Protein AF-0000000078800875 (afdb_homodimer)

Solvent-accessible surface area (backbone atoms only — not comparable to full-atom values): 27204 Å² total; per-residue (Å²): 114,68,66,59,50,56,53,57,66,50,59,67,47,74,84,78,65,75,75,64,74,77,61,56,65,55,48,58,54,49,45,42,47,52,51,37,50,37,76,70,43,41,39,18,36,35,29,40,27,58,73,79,69,37,38,76,36,48,39,78,39,56,75,78,39,46,86,51,51,37,67,57,45,30,71,47,28,73,59,42,51,70,72,27,30,53,72,83,52,47,59,53,50,48,48,50,50,42,54,49,41,52,55,49,69,71,44,60,65,92,50,46,61,42,32,33,42,35,37,41,51,52,39,41,32,94,90,49,75,69,40,55,26,31,39,32,40,26,34,55,42,61,40,99,86,54,44,66,33,30,31,44,34,42,35,38,78,27,28,54,88,58,54,78,66,39,37,39,38,38,69,88,56,79,52,34,30,36,55,36,80,88,77,66,42,76,38,82,45,80,69,86,78,72,53,71,67,48,36,51,51,46,57,51,39,42,33,47,50,49,49,58,56,47,11,64,73,70,72,48,54,38,65,56,42,51,50,46,50,52,51,48,25,62,76,67,72,28,92,45,66,44,13,35,47,39,48,34,34,75,68,49,64,80,112,68,67,58,50,56,53,57,65,50,58,68,49,74,84,77,65,74,76,62,75,77,61,55,65,56,49,57,54,48,47,41,49,51,51,37,50,38,75,70,43,42,38,19,38,34,30,39,27,58,72,80,68,36,35,76,39,49,38,80,39,56,75,78,39,48,87,50,49,36,66,55,47,30,71,47,25,74,59,43,49,71,72,26,31,52,73,82,52,47,59,54,50,49,49,50,49,43,54,48,42,53,54,48,68,72,45,60,64,91,52,46,62,43,32,34,42,36,37,40,50,53,39,41,32,97,90,48,75,67,40,54,27,31,39,34,40,27,36,54,42,60,37,97,86,54,44,66,32,29,31,43,32,42,37,40,77,25,27,55,89,58,53,79,66,38,37,38,37,37,69,88,55,79,52,35,29,37,55,35,80,88,77,67,44,74,38,82,46,80,72,86,78,72,52,72,66,49,37,51,51,46,57,51,39,43,34,46,52,48,49,58,55,48,10,64,73,69,71,48,54,36,66,55,42,50,51,44,50,52,52,48,25,62,76,66,72,29,91,45,68,45,14,35,46,38,47,34,34,75,69,49,64,79

Foldseek 3Di:
DLVVLLVLLLVLFDLPFDDPPVVCVCVVVVQVVQQVVVVVDLWWKWKAFSNVQFISFTYQNCPLCLPHGRVVCRVCGPVVCVVWFDPVCSVVVSLCSNLVSVVLVPDDLVQNQQKKKKWWGWTHRPPDDIFIKIKMKGADDAGPVSGRRMIMMIIGGALDPDRDWMKMAGRVDQWIWTADPVVRDIDIDDGLDDDPVLLLLLVVCVVVDQLCRSCVVVVHDSVVSVVSVVVLCVSQVHDDSSSSSRSCVVSVVD/DLVVLLVLLLVLFDLPFDDDPVVCVCVVVVQVVQQVVVVVDLWWKWKAFSNVQFISFTYQNCPLCLPHGRVVCRVCGPVVCVVWFDPVCSVVVSLCSNLVSVVLVVDDLVQNQQKKKKWWGWTHRPVDDIFIKIKMKGADDAGPVSGRRMIMMIIGGALDPDRDWMKMAGRVDQWIWTADPVVRDIDIDDGLDDDPVLLLLLVVCVVVDQLCRSCVVVVHDSVVSVVSVVVLCVSQVHDDSSSSSRSCVVSVVD

Organism: NCBI:txid997891

Sequence (508 aa):
MQQNIISNFFRPINTDIQIPDSEYAKTDVCIVMADALARNTNHSLYIIDYHRKNFLYVSSNPLFLCGHSPEEVQQKGYAFYFEVVPSDEINRLMEINEAGFRFYYDQPIEKRLDLSIEYNFHIHTSEKHPHLIHHKLTPVLLSGKGDIWLALCTVSLSPEKNIGDVVISDHTCTDHYIYSFEGRRWRKQPELILSDREKEILQLSVKGLSNTEIGETLFIDANTVKFHKKKIFEKLHAENITEAVGIAANLRLIMQQNIISNFFRPINTDIQIPDSEYAKTDVCIVMADALARNTNHSLYIIDYHRKNFLYVSSNPLFLCGHSPEEVQQKGYAFYFEVVPSDEINRLMEINEAGFRFYYDQPIEKRLDLSIEYNFHIHTSEKHPHLIHHKLTPVLLSGKGDIWLALCTVSLSPEKNIGDVVISDHTCTDHYIYSFEGRRWRKQPELILSDREKEILQLSVKGLSNTEIGETLFIDANTVKFHKKKIFEKLHAENITEAVGIAANLRLI

pLDDT: mean 92.9, std 6.64, range [56.78, 98.5]

Structure (mmCIF, N/CA/C/O backbone):
data_AF-0000000078800875-model_v1
#
loop_
_entity.id
_entity.type
_entity.pdbx_description
1 polymer 'HTH luxR-type domain-containing protein'
#
loop_
_atom_site.group_PDB
_atom_site.id
_atom_site.type_symbol
_atom_site.label_atom_id
_atom_site.label_alt_id
_atom_site.label_comp_id
_atom_site.label_asym_id
_atom_site.label_entity_id
_atom_site.label_seq_id
_atom_site.pdbx_PDB_ins_code
_atom_site.Cartn_x
_atom_site.Cartn_y
_atom_site.Cartn_z
_atom_site.occupancy
_atom_site.B_iso_or_equiv
_atom_site.auth_seq_id
_atom_site.auth_comp_id
_atom_site.auth_asym_id
_atom_site.auth_atom_id
_atom_site.pdbx_PDB_model_num
ATOM 1 N N . MET A 1 1 ? 10.102 -35.312 0.949 1 56.78 1 MET A N 1
ATOM 2 C CA . MET A 1 1 ? 8.891 -34.906 0.236 1 56.78 1 MET A CA 1
ATOM 3 C C . MET A 1 1 ? 8.867 -33.406 0.024 1 56.78 1 MET A C 1
ATOM 5 O O . MET A 1 1 ? 8.672 -32.938 -1.099 1 56.78 1 MET A O 1
ATOM 9 N N . GLN A 1 2 ? 9.172 -32.594 1.088 1 62.81 2 GLN A N 1
ATOM 10 C CA . GLN A 1 2 ? 9.156 -31.141 1.012 1 62.81 2 GLN A CA 1
ATOM 11 C C . GLN A 1 2 ? 10.273 -30.625 0.117 1 62.81 2 GLN A C 1
ATOM 13 O O . GLN A 1 2 ? 10.07 -29.719 -0.681 1 62.81 2 GLN A O 1
ATOM 18 N N . GLN A 1 3 ? 11.406 -31.266 0.193 1 65.94 3 GLN A N 1
ATOM 19 C CA . GLN A 1 3 ? 12.562 -30.844 -0.599 1 65.94 3 GLN A CA 1
ATOM 20 C C . GLN A 1 3 ? 12.289 -31 -2.092 1 65.94 3 GLN A C 1
ATOM 22 O O . GLN A 1 3 ? 12.68 -30.156 -2.896 1 65.94 3 GLN A O 1
ATOM 27 N N . ASN A 1 4 ? 11.617 -32 -2.377 1 71.12 4 ASN A N 1
ATOM 28 C CA . ASN A 1 4 ? 11.297 -32.25 -3.779 1 71.12 4 ASN A CA 1
ATOM 29 C C . ASN A 1 4 ? 10.328 -31.203 -4.324 1 71.12 4 ASN A C 1
ATOM 31 O O . ASN A 1 4 ? 10.477 -30.75 -5.461 1 71.12 4 ASN A O 1
ATOM 35 N N . ILE A 1 5 ? 9.492 -30.781 -3.475 1 74.19 5 ILE A N 1
ATOM 36 C CA . ILE A 1 5 ? 8.484 -29.828 -3.9 1 74.19 5 ILE A CA 1
ATOM 37 C C . ILE A 1 5 ? 9.125 -28.453 -4.094 1 74.19 5 ILE A C 1
ATOM 39 O O . ILE A 1 5 ? 8.828 -27.75 -5.059 1 74.19 5 ILE A O 1
ATOM 43 N N . ILE A 1 6 ? 10.031 -28.109 -3.227 1 76.5 6 ILE A N 1
ATOM 44 C CA . ILE A 1 6 ? 10.727 -26.828 -3.344 1 76.5 6 ILE A CA 1
ATOM 45 C C . ILE A 1 6 ? 11.57 -26.812 -4.613 1 76.5 6 ILE A C 1
ATOM 47 O O . ILE A 1 6 ? 11.633 -25.797 -5.316 1 76.5 6 ILE A O 1
ATOM 51 N N . SER A 1 7 ? 12.164 -27.953 -4.859 1 79.06 7 SER A N 1
ATOM 52 C CA . SER A 1 7 ? 12.93 -28.062 -6.098 1 79.06 7 SER A CA 1
ATOM 53 C C . SER A 1 7 ? 12.047 -27.844 -7.32 1 79.06 7 SER A C 1
ATOM 55 O O . SER A 1 7 ? 12.453 -27.203 -8.289 1 79.06 7 SER A O 1
ATOM 57 N N . ASN A 1 8 ? 10.867 -28.328 -7.195 1 81.44 8 ASN A N 1
ATOM 58 C CA . ASN A 1 8 ? 9.922 -28.188 -8.297 1 81.44 8 ASN A CA 1
ATOM 59 C C . ASN A 1 8 ? 9.477 -26.734 -8.461 1 81.44 8 ASN A C 1
ATOM 61 O O . ASN A 1 8 ? 9.172 -26.312 -9.578 1 81.44 8 ASN A O 1
ATOM 65 N N . PHE A 1 9 ? 9.5 -26.047 -7.391 1 81.38 9 PHE A N 1
ATOM 66 C CA . PHE A 1 9 ? 9.102 -24.641 -7.422 1 81.38 9 PHE A CA 1
ATOM 67 C C . PHE A 1 9 ? 10.078 -23.828 -8.258 1 81.38 9 PHE A C 1
ATOM 69 O O . PHE A 1 9 ? 9.672 -22.891 -8.945 1 81.38 9 PHE A O 1
ATOM 76 N N . PHE A 1 10 ? 11.305 -24.219 -8.273 1 84.81 10 PHE A N 1
ATOM 77 C CA . PHE A 1 10 ? 12.32 -23.422 -8.953 1 84.81 10 PHE A CA 1
ATOM 78 C C . PHE A 1 10 ? 12.625 -24 -10.328 1 84.81 10 PHE A C 1
ATOM 80 O O . PHE A 1 10 ? 13.492 -23.484 -11.039 1 84.81 10 PHE A O 1
ATOM 87 N N . ARG A 1 11 ? 11.953 -25 -10.695 1 83.12 11 ARG A N 1
ATOM 88 C CA . ARG A 1 11 ? 12.164 -25.672 -11.969 1 83.12 11 ARG A CA 1
ATOM 89 C C . ARG A 1 11 ? 12.031 -24.703 -13.141 1 83.12 11 ARG A C 1
ATOM 91 O O . ARG A 1 11 ? 12.828 -24.734 -14.07 1 83.12 11 ARG A O 1
ATOM 98 N N . PRO A 1 12 ? 11.094 -23.812 -13.109 1 84.38 12 PRO A N 1
ATOM 99 C CA . PRO A 1 12 ? 10.891 -22.938 -14.281 1 84.38 12 PRO A CA 1
ATOM 100 C C . PRO A 1 12 ? 11.953 -21.859 -14.398 1 84.38 12 PRO A C 1
ATOM 102 O O . PRO A 1 12 ? 12.031 -21.172 -15.422 1 84.38 12 PRO A O 1
ATOM 105 N N . ILE A 1 13 ? 12.719 -21.703 -13.367 1 84.31 13 ILE A N 1
ATOM 106 C CA . ILE A 1 13 ? 13.703 -20.625 -13.352 1 84.31 13 ILE A CA 1
ATOM 107 C C . ILE A 1 13 ? 14.992 -21.094 -14.016 1 84.31 13 ILE A C 1
ATOM 109 O O . ILE A 1 13 ? 15.352 -22.266 -13.93 1 84.31 13 ILE A O 1
ATOM 113 N N . ASN A 1 14 ? 15.586 -20.219 -14.711 1 81.44 14 ASN A N 1
ATOM 114 C CA . ASN A 1 14 ? 16.906 -20.531 -15.258 1 81.44 14 ASN A CA 1
ATOM 115 C C . ASN A 1 14 ? 17.906 -20.844 -14.156 1 81.44 14 ASN A C 1
ATOM 117 O O . ASN A 1 14 ? 18.25 -19.969 -13.359 1 81.44 14 ASN A O 1
ATOM 121 N N . THR A 1 15 ? 18.297 -22.031 -14.039 1 77.31 15 THR A N 1
ATOM 122 C CA . THR A 1 15 ? 19.172 -22.5 -12.969 1 77.31 15 THR A CA 1
ATOM 123 C C . THR A 1 15 ? 20.578 -21.953 -13.141 1 77.31 15 THR A C 1
ATOM 125 O O . THR A 1 15 ? 21.406 -22.016 -12.219 1 77.31 15 THR A O 1
ATOM 128 N N . ASP A 1 16 ? 20.859 -21.328 -14.211 1 83 16 ASP A N 1
ATOM 129 C CA . ASP A 1 16 ? 22.219 -20.859 -14.484 1 83 16 ASP A CA 1
ATOM 130 C C . ASP A 1 16 ? 22.359 -19.375 -14.164 1 83 16 ASP A C 1
ATOM 132 O O . ASP A 1 16 ? 23.219 -18.688 -14.727 1 83 16 ASP A O 1
ATOM 136 N N . ILE A 1 17 ? 21.5 -18.938 -13.367 1 86.94 17 ILE A N 1
ATOM 137 C CA . ILE A 1 17 ? 21.625 -17.531 -12.969 1 86.94 17 ILE A CA 1
ATOM 138 C C . ILE A 1 17 ? 22.938 -17.328 -12.219 1 86.94 17 ILE A C 1
ATOM 140 O O . ILE A 1 17 ? 23.281 -18.094 -11.32 1 86.94 17 ILE A O 1
ATOM 144 N N . GLN A 1 18 ? 23.766 -16.438 -12.672 1 88.5 18 GLN A N 1
ATOM 145 C CA . GLN A 1 18 ? 25 -16.078 -12 1 88.5 18 GLN A CA 1
ATOM 146 C C . GLN A 1 18 ? 25 -14.625 -11.562 1 88.5 18 GLN A C 1
ATOM 148 O O . GLN A 1 18 ? 24.922 -13.719 -12.398 1 88.5 18 GLN A O 1
ATOM 153 N N . ILE A 1 19 ? 25.031 -14.43 -10.227 1 93.38 19 ILE A N 1
ATOM 154 C CA . ILE A 1 19 ? 25.125 -13.094 -9.648 1 93.38 19 ILE A CA 1
ATOM 155 C C . ILE A 1 19 ? 26.406 -12.969 -8.844 1 93.38 19 ILE A C 1
ATOM 157 O O . ILE A 1 19 ? 26.578 -13.641 -7.82 1 93.38 19 ILE A O 1
ATOM 161 N N . PRO A 1 20 ? 27.297 -12.188 -9.383 1 92.31 20 PRO A N 1
ATOM 162 C CA . PRO A 1 20 ? 28.531 -12 -8.594 1 92.31 20 PRO A CA 1
ATOM 163 C C . PRO A 1 20 ? 28.234 -11.562 -7.16 1 92.31 20 PRO A C 1
ATOM 165 O O . PRO A 1 20 ? 27.281 -10.82 -6.914 1 92.31 20 PRO A O 1
ATOM 168 N N . ASP A 1 21 ? 29.047 -11.969 -6.176 1 93.06 21 ASP A N 1
ATOM 169 C CA . ASP A 1 21 ? 28.875 -11.633 -4.762 1 93.06 21 ASP A CA 1
ATOM 170 C C . ASP A 1 21 ? 28.906 -10.125 -4.547 1 93.06 21 ASP A C 1
ATOM 172 O O . ASP A 1 21 ? 28.219 -9.609 -3.66 1 93.06 21 ASP A O 1
ATOM 176 N N . SER A 1 22 ? 29.625 -9.43 -5.41 1 92.06 22 SER A N 1
ATOM 177 C CA . SER A 1 22 ? 29.75 -7.98 -5.285 1 92.06 22 SER A CA 1
ATOM 178 C C . SER A 1 22 ? 28.406 -7.293 -5.488 1 92.06 22 SER A C 1
ATOM 180 O O . SER A 1 22 ? 28.156 -6.223 -4.926 1 92.06 22 SER A O 1
ATOM 182 N N . GLU A 1 23 ? 27.562 -7.945 -6.23 1 92.69 23 GLU A N 1
ATOM 183 C CA . GLU A 1 23 ? 26.25 -7.355 -6.527 1 92.69 23 GLU A CA 1
ATOM 184 C C . GLU A 1 23 ? 25.344 -7.395 -5.305 1 92.69 23 GLU A C 1
ATOM 186 O O . GLU A 1 23 ? 24.375 -6.633 -5.219 1 92.69 23 GLU A O 1
ATOM 191 N N . TYR A 1 24 ? 25.625 -8.258 -4.375 1 94.69 24 TYR A N 1
ATOM 192 C CA . TYR A 1 24 ? 24.75 -8.422 -3.221 1 94.69 24 TYR A CA 1
ATOM 193 C C . TYR A 1 24 ? 24.875 -7.246 -2.266 1 94.69 24 TYR A C 1
ATOM 195 O O . TYR A 1 24 ? 24.047 -7.086 -1.356 1 94.69 24 TYR A O 1
ATOM 203 N N . ALA A 1 25 ? 25.891 -6.363 -2.523 1 92.31 25 ALA A N 1
ATOM 204 C CA . ALA A 1 25 ? 25.953 -5.113 -1.772 1 92.31 25 ALA A CA 1
ATOM 205 C C . ALA A 1 25 ? 24.672 -4.293 -1.961 1 92.31 25 ALA A C 1
ATOM 207 O O . ALA A 1 25 ? 24.234 -3.602 -1.042 1 92.31 25 ALA A O 1
ATOM 208 N N . LYS A 1 26 ? 24.047 -4.391 -3.045 1 92.38 26 LYS A N 1
ATOM 209 C CA . LYS A 1 26 ? 22.828 -3.67 -3.393 1 92.38 26 LYS A CA 1
ATOM 210 C C . LYS A 1 26 ? 21.656 -4.152 -2.559 1 92.38 26 LYS A C 1
ATOM 212 O O . LYS A 1 26 ? 20.656 -3.436 -2.396 1 92.38 26 LYS A O 1
ATOM 217 N N . THR A 1 27 ? 21.734 -5.363 -2.043 1 96 27 THR A N 1
ATOM 218 C CA . THR A 1 27 ? 20.594 -5.973 -1.373 1 96 27 THR A CA 1
ATOM 219 C C . THR A 1 27 ? 20.312 -5.273 -0.046 1 96 27 THR A C 1
ATOM 221 O O . THR A 1 27 ? 19.156 -5.246 0.415 1 96 27 THR A O 1
ATOM 224 N N . ASP A 1 28 ? 21.359 -4.711 0.542 1 95.88 28 ASP A N 1
ATOM 225 C CA . ASP A 1 28 ? 21.141 -3.973 1.782 1 95.88 28 ASP A CA 1
ATOM 226 C C . ASP A 1 28 ? 20.156 -2.82 1.568 1 95.88 28 ASP A C 1
ATOM 228 O O . ASP A 1 28 ? 19.266 -2.598 2.391 1 95.88 28 ASP A O 1
ATOM 232 N N . VAL A 1 29 ? 20.312 -2.135 0.445 1 96.06 29 VAL A N 1
ATOM 233 C CA . VAL A 1 29 ? 19.453 -1.01 0.121 1 96.06 29 VAL A CA 1
ATOM 234 C C . VAL A 1 29 ? 18.047 -1.519 -0.202 1 96.06 29 VAL A C 1
ATOM 236 O O . VAL A 1 29 ? 17.047 -0.892 0.17 1 96.06 29 VAL A O 1
ATOM 239 N N . CYS A 1 30 ? 17.969 -2.631 -0.889 1 97.44 30 CYS A N 1
ATOM 240 C CA . CYS A 1 30 ? 16.672 -3.229 -1.167 1 97.44 30 CYS A CA 1
ATOM 241 C C . CYS A 1 30 ? 15.914 -3.525 0.126 1 97.44 30 CYS A C 1
ATOM 243 O O . CYS A 1 30 ? 14.719 -3.25 0.231 1 97.44 30 CYS A O 1
ATOM 245 N N . ILE A 1 31 ? 16.672 -4.047 1.074 1 97.69 31 ILE A N 1
ATOM 246 C CA . ILE A 1 31 ? 16.078 -4.418 2.355 1 97.69 31 ILE A CA 1
ATOM 247 C C . ILE A 1 31 ? 15.602 -3.166 3.088 1 97.69 31 ILE A C 1
ATOM 249 O O . ILE A 1 31 ? 14.477 -3.127 3.59 1 97.69 31 ILE A O 1
ATOM 253 N N . VAL A 1 32 ? 16.406 -2.143 3.102 1 96.5 32 VAL A N 1
ATOM 254 C CA . VAL A 1 32 ? 16.062 -0.909 3.803 1 96.5 32 VAL A CA 1
ATOM 255 C C . VAL A 1 32 ? 14.836 -0.271 3.158 1 96.5 32 VAL A C 1
ATOM 257 O O . VAL A 1 32 ? 13.953 0.236 3.855 1 96.5 32 VAL A O 1
ATOM 260 N N . MET A 1 33 ? 14.75 -0.295 1.864 1 97.31 33 MET A N 1
ATOM 261 C CA . MET A 1 33 ? 13.609 0.259 1.146 1 97.31 33 MET A CA 1
ATOM 262 C C . MET A 1 33 ? 12.344 -0.54 1.439 1 97.31 33 MET A C 1
ATOM 264 O O . MET A 1 33 ? 11.273 0.038 1.662 1 97.31 33 MET A O 1
ATOM 268 N N . ALA A 1 34 ? 12.445 -1.825 1.414 1 97.62 34 ALA A N 1
ATOM 269 C CA . ALA A 1 34 ? 11.297 -2.67 1.716 1 97.62 34 ALA A CA 1
ATOM 270 C C . ALA A 1 34 ? 10.805 -2.441 3.143 1 97.62 34 ALA A C 1
ATOM 272 O O . ALA A 1 34 ? 9.602 -2.393 3.391 1 97.62 34 ALA A O 1
ATOM 273 N N . ASP A 1 35 ? 11.766 -2.342 4.012 1 96.94 35 ASP A N 1
ATOM 274 C CA . ASP A 1 35 ? 11.43 -2.092 5.406 1 96.94 35 ASP A CA 1
ATOM 275 C C . ASP A 1 35 ? 10.727 -0.747 5.57 1 96.94 35 ASP A C 1
ATOM 277 O O . ASP A 1 35 ? 9.758 -0.634 6.328 1 96.94 35 ASP A O 1
ATOM 281 N N . ALA A 1 36 ? 11.195 0.275 4.922 1 96.38 36 ALA A N 1
ATOM 282 C CA . ALA A 1 36 ? 10.562 1.59 4.938 1 96.38 36 ALA A CA 1
ATOM 283 C C . ALA A 1 36 ? 9.141 1.521 4.379 1 96.38 36 ALA A C 1
ATOM 285 O O . ALA A 1 36 ? 8.219 2.104 4.949 1 96.38 36 ALA A O 1
ATOM 286 N N . LEU A 1 37 ? 8.984 0.825 3.326 1 95.19 37 LEU A N 1
ATOM 287 C CA . LEU A 1 37 ? 7.668 0.65 2.727 1 95.19 37 LEU A CA 1
ATOM 288 C C . LEU A 1 37 ? 6.723 -0.063 3.689 1 95.19 37 LEU A C 1
ATOM 290 O O . LEU A 1 37 ? 5.543 0.283 3.779 1 95.19 37 LEU A O 1
ATOM 294 N N . ALA A 1 38 ? 7.238 -1.067 4.336 1 95.62 38 ALA A N 1
ATOM 295 C CA . ALA A 1 38 ? 6.441 -1.824 5.297 1 95.62 38 ALA A CA 1
ATOM 296 C C . ALA A 1 38 ? 5.93 -0.922 6.418 1 95.62 38 ALA A C 1
ATOM 298 O O . ALA A 1 38 ? 4.828 -1.127 6.934 1 95.62 38 ALA A O 1
ATOM 299 N N . ARG A 1 39 ? 6.684 0.067 6.773 1 93.69 39 ARG A N 1
ATOM 300 C CA . ARG A 1 39 ? 6.277 1.009 7.812 1 93.69 39 ARG A CA 1
ATOM 301 C C . ARG A 1 39 ? 5.148 1.911 7.324 1 93.69 39 ARG A C 1
ATOM 303 O O . ARG A 1 39 ? 4.426 2.502 8.125 1 93.69 39 ARG A O 1
ATOM 310 N N . ASN A 1 40 ? 5 2.037 6.012 1 93.88 40 ASN A N 1
ATOM 311 C CA . ASN A 1 40 ? 4.031 2.971 5.445 1 93.88 40 ASN A CA 1
ATOM 312 C C . ASN A 1 40 ? 2.766 2.252 4.988 1 93.88 40 ASN A C 1
ATOM 314 O O . ASN A 1 40 ? 1.873 2.871 4.406 1 93.88 40 ASN A O 1
ATOM 318 N N . THR A 1 41 ? 2.682 0.964 5.195 1 93.44 41 THR A N 1
ATOM 319 C CA . THR A 1 41 ? 1.536 0.202 4.711 1 93.44 41 THR A CA 1
ATOM 320 C C . THR A 1 41 ? 1.185 -0.921 5.68 1 93.44 41 THR A C 1
ATOM 322 O O . THR A 1 41 ? 2.002 -1.303 6.52 1 93.44 41 THR A O 1
ATOM 325 N N . ASN A 1 42 ? -0.039 -1.378 5.531 1 92.5 42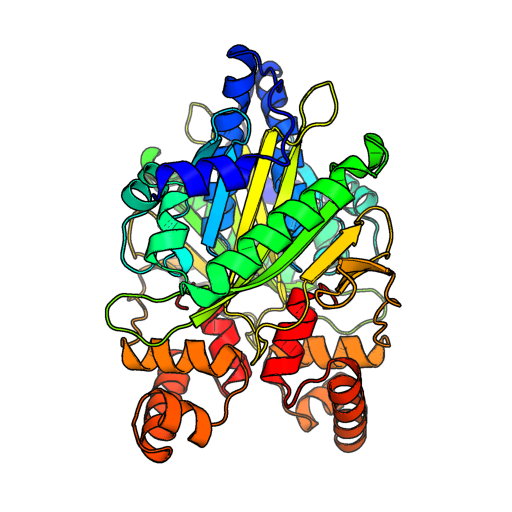 ASN A N 1
ATOM 326 C CA . ASN A 1 42 ? -0.428 -2.543 6.32 1 92.5 42 ASN A CA 1
ATOM 327 C C . ASN A 1 42 ? -0.176 -3.842 5.559 1 92.5 42 ASN A C 1
ATOM 329 O O . ASN A 1 42 ? -0.448 -4.93 6.074 1 92.5 42 ASN A O 1
ATOM 333 N N . HIS A 1 43 ? 0.302 -3.762 4.375 1 95.75 43 HIS A N 1
ATOM 334 C CA . HIS A 1 43 ? 0.641 -4.945 3.59 1 95.75 43 HIS A CA 1
ATOM 335 C C . HIS A 1 43 ? 1.898 -5.617 4.125 1 95.75 43 HIS A C 1
ATOM 337 O O . HIS A 1 43 ? 2.832 -4.941 4.562 1 95.75 43 HIS A O 1
ATOM 343 N N . SER A 1 44 ? 1.872 -6.938 4.09 1 97 44 SER A N 1
ATOM 344 C CA . SER A 1 44 ? 3.119 -7.656 4.32 1 97 44 SER A CA 1
ATOM 345 C C . SER A 1 44 ? 4.016 -7.621 3.088 1 97 44 SER A C 1
ATOM 347 O O . SER A 1 44 ? 3.527 -7.711 1.958 1 97 44 SER A O 1
ATOM 349 N N . LEU A 1 45 ? 5.227 -7.48 3.318 1 97.94 45 LEU A N 1
ATOM 350 C CA . LEU A 1 45 ? 6.195 -7.426 2.229 1 97.94 45 LEU A CA 1
ATOM 351 C C . LEU A 1 45 ? 7.305 -8.453 2.436 1 97.94 45 LEU A C 1
ATOM 353 O O . LEU A 1 45 ? 7.738 -8.68 3.566 1 97.94 45 LEU A O 1
ATOM 357 N N . TYR A 1 46 ? 7.75 -9.016 1.405 1 98.38 46 TYR A N 1
ATOM 358 C CA . TYR A 1 46 ? 8.984 -9.797 1.452 1 98.38 46 TYR A CA 1
ATOM 359 C C . TYR A 1 46 ? 9.688 -9.781 0.1 1 98.38 46 TYR A C 1
ATOM 361 O O . TYR A 1 46 ? 9.086 -9.438 -0.917 1 98.38 46 TYR A O 1
ATOM 369 N N . ILE A 1 47 ? 10.945 -10.039 0.127 1 98.44 47 ILE A N 1
ATOM 370 C CA . ILE A 1 47 ? 11.766 -10.062 -1.08 1 98.44 47 ILE A CA 1
ATOM 371 C C . ILE A 1 47 ? 12.289 -11.477 -1.319 1 98.44 47 ILE A C 1
ATOM 373 O O . ILE A 1 47 ? 12.859 -12.094 -0.418 1 98.44 47 ILE A O 1
ATOM 377 N N . ILE A 1 48 ? 12.062 -11.922 -2.5 1 97.25 48 ILE A N 1
ATOM 378 C CA . ILE A 1 48 ? 12.586 -13.227 -2.9 1 97.25 48 ILE A CA 1
ATOM 379 C C . ILE A 1 48 ? 13.914 -13.055 -3.629 1 97.25 48 ILE A C 1
ATOM 381 O O . ILE A 1 48 ? 14.039 -12.203 -4.512 1 97.25 48 ILE A O 1
ATOM 385 N N . ASP A 1 49 ? 14.922 -13.797 -3.244 1 96.44 49 ASP A N 1
ATOM 386 C CA . ASP A 1 49 ? 16.172 -13.961 -3.971 1 96.44 49 ASP A CA 1
ATOM 387 C C . ASP A 1 49 ? 16.172 -15.25 -4.781 1 96.44 49 ASP A C 1
ATOM 389 O O . ASP A 1 49 ? 16.391 -16.328 -4.234 1 96.44 49 ASP A O 1
ATOM 393 N N . TYR A 1 50 ? 16.016 -15.102 -6.043 1 95.12 50 TYR A N 1
ATOM 394 C CA . TYR A 1 50 ? 15.859 -16.297 -6.875 1 95.12 50 TYR A CA 1
ATOM 395 C C . TYR A 1 50 ? 17.203 -16.953 -7.141 1 95.12 50 TYR A C 1
ATOM 397 O O . TYR A 1 50 ? 17.266 -18.109 -7.559 1 95.12 50 TYR A O 1
ATOM 405 N N . HIS A 1 51 ? 18.25 -16.219 -7.043 1 94.69 51 HIS A N 1
ATOM 406 C CA . HIS A 1 51 ? 19.578 -16.812 -7.195 1 94.69 51 HIS A CA 1
ATOM 407 C C . HIS A 1 51 ? 19.922 -17.703 -6.004 1 94.69 51 HIS A C 1
ATOM 409 O O . HIS A 1 51 ? 20.344 -18.844 -6.18 1 94.69 51 HIS A O 1
ATOM 415 N N . ARG A 1 52 ? 19.719 -17.266 -4.812 1 92.94 52 ARG A N 1
ATOM 416 C CA . ARG A 1 52 ? 20.031 -18.031 -3.609 1 92.94 52 ARG A CA 1
ATOM 417 C C . ARG A 1 52 ? 18.812 -18.844 -3.156 1 92.94 52 ARG A C 1
ATOM 419 O O . ARG A 1 52 ? 18.906 -19.609 -2.191 1 92.94 52 ARG A O 1
ATOM 426 N N . LYS A 1 53 ? 17.656 -18.703 -3.775 1 92.19 53 LYS A N 1
ATOM 427 C CA . LYS A 1 53 ? 16.438 -19.469 -3.572 1 92.19 53 LYS A CA 1
ATOM 428 C C . LYS A 1 53 ? 15.961 -19.375 -2.127 1 92.19 53 LYS A C 1
ATOM 430 O O . LYS A 1 53 ? 15.672 -20.391 -1.491 1 92.19 53 LYS A O 1
ATOM 435 N N . ASN A 1 54 ? 15.898 -18.156 -1.633 1 93.5 54 ASN A N 1
ATOM 436 C CA . ASN A 1 54 ? 15.453 -17.875 -0.272 1 93.5 54 ASN A CA 1
ATOM 437 C C . ASN A 1 54 ? 14.75 -16.531 -0.176 1 93.5 54 ASN A C 1
ATOM 439 O O . ASN A 1 54 ? 14.617 -15.82 -1.177 1 93.5 54 ASN A O 1
ATOM 443 N N . PHE A 1 55 ? 14.172 -16.25 0.998 1 97.31 55 PHE A N 1
ATOM 444 C CA . PHE A 1 55 ? 13.656 -14.906 1.276 1 97.31 55 PHE A CA 1
ATOM 445 C C . PHE A 1 55 ? 14.773 -13.992 1.754 1 97.31 55 PHE A C 1
ATOM 447 O O . PHE A 1 55 ? 15.367 -14.219 2.811 1 97.31 55 PHE A O 1
ATOM 454 N N . LEU A 1 56 ? 15.047 -13.016 0.975 1 97.62 56 LEU A N 1
ATOM 455 C CA . LEU A 1 56 ? 16.062 -12.031 1.349 1 97.62 56 LEU A CA 1
ATOM 456 C C . LEU A 1 56 ? 15.578 -11.18 2.52 1 97.62 56 LEU A C 1
ATOM 458 O O . LEU A 1 56 ? 16.375 -10.742 3.344 1 97.62 56 LEU A O 1
ATOM 462 N N . TYR A 1 57 ? 14.32 -10.93 2.607 1 98.12 57 TYR A N 1
ATOM 463 C CA . TYR A 1 57 ? 13.68 -10.055 3.586 1 98.12 57 TYR A CA 1
ATOM 464 C C . TYR A 1 57 ? 12.227 -10.461 3.807 1 98.12 57 TYR A C 1
ATOM 466 O O . TYR A 1 57 ? 11.547 -10.875 2.867 1 98.12 57 TYR A O 1
ATOM 474 N N . VAL A 1 58 ? 11.773 -10.367 5.039 1 98.5 58 VAL A N 1
ATOM 475 C CA . VAL A 1 58 ? 10.367 -10.492 5.402 1 98.5 58 VAL A CA 1
ATOM 476 C C . VAL A 1 58 ? 9.977 -9.375 6.367 1 98.5 58 VAL A C 1
ATOM 478 O O . VAL A 1 58 ? 10.641 -9.164 7.383 1 98.5 58 VAL A O 1
ATOM 481 N N . SER A 1 59 ? 8.945 -8.68 6.059 1 97.38 59 SER A N 1
ATOM 482 C CA . SER A 1 59 ? 8.523 -7.559 6.891 1 97.38 59 SER A CA 1
ATOM 483 C C . SER A 1 59 ? 7.891 -8.039 8.195 1 97.38 59 SER A C 1
ATOM 485 O O . SER A 1 59 ? 7.516 -9.203 8.312 1 97.38 59 SER A O 1
ATOM 487 N N . SER A 1 60 ? 7.73 -7.121 9.148 1 94.75 60 SER A N 1
ATOM 488 C CA . SER A 1 60 ? 7.152 -7.441 10.453 1 94.75 60 SER A CA 1
ATOM 489 C C . SER A 1 60 ? 5.633 -7.332 10.422 1 94.75 60 SER A C 1
ATOM 491 O O . SER A 1 60 ? 4.965 -7.652 11.406 1 94.75 60 SER A O 1
ATOM 493 N N . ASN A 1 61 ? 5.074 -6.84 9.336 1 94.56 61 ASN A N 1
ATOM 494 C CA . ASN A 1 61 ? 3.619 -6.812 9.242 1 94.56 61 ASN A CA 1
ATOM 495 C C . ASN A 1 61 ? 3.02 -8.203 9.445 1 94.56 61 ASN A C 1
ATOM 497 O O . ASN A 1 61 ? 3.461 -9.172 8.82 1 94.56 61 ASN A O 1
ATOM 501 N N . PRO A 1 62 ? 2.018 -8.344 10.109 1 91.31 62 PRO A N 1
ATOM 502 C CA . PRO A 1 62 ? 1.671 -9.641 10.703 1 91.31 62 PRO A CA 1
ATOM 503 C C . PRO A 1 62 ? 0.963 -10.57 9.719 1 91.31 62 PRO A C 1
ATOM 505 O O . PRO A 1 62 ? 1.008 -11.789 9.883 1 91.31 62 PRO A O 1
ATOM 508 N N . LEU A 1 63 ? 0.277 -10.055 8.758 1 92.75 63 LEU A N 1
ATOM 509 C CA . LEU A 1 63 ? -0.653 -10.859 7.973 1 92.75 63 LEU A CA 1
ATOM 510 C C . LEU A 1 63 ? 0.033 -12.102 7.43 1 92.75 63 LEU A C 1
ATOM 512 O O . LEU A 1 63 ? -0.396 -13.227 7.707 1 92.75 63 LEU A O 1
ATOM 516 N N . PHE A 1 64 ? 1.129 -11.961 6.77 1 94.75 64 PHE A N 1
ATOM 517 C CA . PHE A 1 64 ? 1.8 -13.07 6.09 1 94.75 64 PHE A CA 1
ATOM 518 C C . PHE A 1 64 ? 2.594 -13.906 7.082 1 94.75 64 PHE A C 1
ATOM 520 O O . PHE A 1 64 ? 3.01 -15.023 6.766 1 94.75 64 PHE A O 1
ATOM 527 N N . LEU A 1 65 ? 2.811 -13.43 8.25 1 94.75 65 LEU A N 1
ATOM 528 C CA . LEU A 1 65 ? 3.633 -14.133 9.227 1 94.75 65 LEU A CA 1
ATOM 529 C C . LEU A 1 65 ? 2.875 -15.305 9.836 1 94.75 65 LEU A C 1
ATOM 531 O O . LEU A 1 65 ? 3.486 -16.234 10.367 1 94.75 65 LEU A O 1
ATOM 535 N N . CYS A 1 66 ? 1.535 -15.188 9.852 1 93.44 66 CYS A N 1
ATOM 536 C CA . CYS A 1 66 ? 0.669 -16.25 10.367 1 93.44 66 CYS A CA 1
ATOM 537 C C . CYS A 1 66 ? 1.109 -16.672 11.766 1 93.44 66 CYS A C 1
ATOM 539 O O . CYS A 1 66 ? 1.183 -17.875 12.055 1 93.44 66 CYS A O 1
ATOM 541 N N . GLY A 1 67 ? 1.498 -15.758 12.578 1 90.44 67 GLY A N 1
ATOM 542 C CA . GLY A 1 67 ? 1.821 -16.031 13.969 1 90.44 67 GLY A CA 1
ATOM 543 C C . GLY A 1 67 ? 3.299 -16.281 14.203 1 90.44 67 GLY A C 1
ATOM 544 O O . GLY A 1 67 ? 3.742 -16.391 15.344 1 90.44 67 GLY A O 1
ATOM 545 N N . HIS A 1 68 ? 4.102 -16.375 13.188 1 94.81 68 HIS A N 1
ATOM 546 C CA . HIS A 1 68 ? 5.543 -16.547 13.305 1 94.81 68 HIS A CA 1
ATOM 547 C C . HIS A 1 68 ? 6.262 -15.203 13.352 1 94.81 68 HIS A C 1
ATOM 549 O O . HIS A 1 68 ? 5.656 -14.164 13.094 1 94.81 68 HIS A O 1
ATOM 555 N N . SER A 1 69 ? 7.492 -15.227 13.734 1 96.56 69 SER A N 1
ATOM 556 C CA . SER A 1 69 ? 8.32 -14.031 13.625 1 96.56 69 SER A CA 1
ATOM 557 C C . SER A 1 69 ? 8.844 -13.844 12.203 1 96.56 69 SER A C 1
ATOM 559 O O . SER A 1 69 ? 8.891 -14.805 11.422 1 96.56 69 SER A O 1
ATOM 561 N N . PRO A 1 70 ? 9.195 -12.633 11.867 1 97.25 70 PRO A N 1
ATOM 562 C CA . PRO A 1 70 ? 9.812 -12.43 10.555 1 97.25 70 PRO A CA 1
ATOM 563 C C . PRO A 1 70 ? 11.039 -13.305 10.336 1 97.25 70 PRO A C 1
ATOM 565 O O . PRO A 1 70 ? 11.219 -13.852 9.242 1 97.25 70 PRO A O 1
ATOM 568 N N . GLU A 1 71 ? 11.836 -13.453 11.32 1 97.56 71 GLU A N 1
ATOM 569 C CA . GLU A 1 71 ? 13.055 -14.25 11.227 1 97.56 71 GLU A CA 1
ATOM 570 C C . GLU A 1 71 ? 12.734 -15.711 10.953 1 97.56 71 GLU A C 1
ATOM 572 O O . GLU A 1 71 ? 13.414 -16.359 10.156 1 97.56 71 GLU A O 1
ATOM 577 N N . GLU A 1 72 ? 11.727 -16.219 11.633 1 97.62 72 GLU A N 1
ATOM 578 C CA . GLU A 1 72 ? 11.312 -17.609 11.414 1 97.62 72 GLU A CA 1
ATOM 579 C C . GLU A 1 72 ? 10.852 -17.828 9.977 1 97.62 72 GLU A C 1
ATOM 581 O O . GLU A 1 72 ? 11.25 -18.797 9.328 1 97.62 72 GLU A O 1
ATOM 586 N N . VAL A 1 73 ? 10.039 -16.938 9.5 1 97.38 73 VAL A N 1
ATOM 587 C CA . VAL A 1 73 ? 9.516 -17.062 8.148 1 97.38 73 VAL A CA 1
ATOM 588 C C . VAL A 1 73 ? 10.656 -16.922 7.137 1 97.38 73 VAL A C 1
ATOM 590 O O . VAL A 1 73 ? 10.711 -17.672 6.152 1 97.38 73 VAL A O 1
ATOM 593 N N . GLN A 1 74 ? 11.516 -15.938 7.398 1 97.56 74 GLN A N 1
ATOM 594 C CA . GLN A 1 74 ? 12.672 -15.75 6.527 1 97.56 74 GLN A CA 1
ATOM 595 C C . GLN A 1 74 ? 13.523 -17.016 6.461 1 97.56 74 GLN A C 1
ATOM 597 O O . GLN A 1 74 ? 13.984 -17.406 5.387 1 97.56 74 GLN A O 1
ATOM 602 N N . GLN A 1 75 ? 13.75 -17.688 7.523 1 96.25 75 GLN A N 1
ATOM 603 C CA . GLN A 1 75 ? 14.547 -18.906 7.594 1 96.25 75 GLN A CA 1
ATOM 604 C C . GLN A 1 75 ? 13.859 -20.062 6.867 1 96.25 75 GLN A C 1
ATOM 606 O O . GLN A 1 75 ? 14.516 -20.844 6.184 1 96.25 75 GLN A O 1
ATOM 611 N N . LYS A 1 76 ? 12.578 -20.141 7.027 1 94.81 76 LYS A N 1
ATOM 612 C CA . LYS A 1 76 ? 11.828 -21.219 6.383 1 94.81 76 LYS A CA 1
ATOM 613 C C . LYS A 1 76 ? 11.805 -21.031 4.867 1 94.81 76 LYS A C 1
ATOM 615 O O . LYS A 1 76 ? 11.789 -22.016 4.121 1 94.81 76 LYS A O 1
ATOM 620 N N . GLY A 1 77 ? 11.75 -19.75 4.449 1 93.5 77 GLY A N 1
ATOM 621 C CA . GLY A 1 77 ? 11.688 -19.484 3.021 1 93.5 77 GLY A CA 1
ATOM 622 C C . GLY A 1 77 ? 10.445 -20.062 2.357 1 93.5 77 GLY A C 1
ATOM 623 O O . GLY A 1 77 ? 9.328 -19.875 2.846 1 93.5 77 GLY A O 1
ATOM 624 N N . TYR A 1 78 ? 10.602 -20.75 1.294 1 91.19 78 TYR A N 1
ATOM 625 C CA . TYR A 1 78 ? 9.5 -21.281 0.508 1 91.19 78 TYR A CA 1
ATOM 626 C C . TYR A 1 78 ? 8.766 -22.375 1.272 1 91.19 78 TYR A C 1
ATOM 628 O O . TYR A 1 78 ? 7.59 -22.641 1.017 1 91.19 78 TYR A O 1
ATOM 636 N N . ALA A 1 79 ? 9.469 -23.016 2.143 1 92.62 79 ALA A N 1
ATOM 637 C CA . ALA A 1 79 ? 8.844 -24.062 2.947 1 92.62 79 ALA A CA 1
ATOM 638 C C . ALA A 1 79 ? 7.688 -23.5 3.771 1 92.62 79 ALA A C 1
ATOM 640 O O . ALA A 1 79 ? 6.793 -24.25 4.18 1 92.62 79 ALA A O 1
ATOM 641 N N . PHE A 1 80 ? 7.75 -22.234 4.035 1 95.06 80 PHE A N 1
ATOM 642 C CA . PHE A 1 80 ? 6.711 -21.578 4.824 1 95.06 80 PHE A CA 1
ATOM 643 C C . PHE A 1 80 ? 5.348 -21.75 4.172 1 95.06 80 PHE A C 1
ATOM 645 O O . PHE A 1 80 ? 4.34 -21.922 4.859 1 95.06 80 PHE A O 1
ATOM 652 N N . TYR A 1 81 ? 5.277 -21.75 2.828 1 93.75 81 TYR A N 1
ATOM 653 C CA . TYR A 1 81 ? 4.023 -21.891 2.096 1 93.75 81 TYR A CA 1
ATOM 654 C C . TYR A 1 81 ? 3.352 -23.219 2.422 1 93.75 81 TYR A C 1
ATOM 656 O O . TYR A 1 81 ? 2.127 -23.281 2.562 1 93.75 81 TYR A O 1
ATOM 664 N N . PHE A 1 82 ? 4.125 -24.172 2.572 1 91.69 82 PHE A N 1
ATOM 665 C CA . PHE A 1 82 ? 3.598 -25.516 2.783 1 91.69 82 PHE A CA 1
ATOM 666 C C . PHE A 1 82 ? 3.039 -25.656 4.191 1 91.69 82 PHE A C 1
ATOM 668 O O . PHE A 1 82 ? 2.303 -26.609 4.48 1 91.69 82 PHE A O 1
ATOM 675 N N . GLU A 1 83 ? 3.48 -24.797 4.973 1 91.62 83 GLU A N 1
ATOM 676 C CA . GLU A 1 83 ? 2.973 -24.797 6.34 1 91.62 83 GLU A CA 1
ATOM 677 C C . GLU A 1 83 ? 1.645 -24.062 6.445 1 91.62 83 GLU A C 1
ATOM 679 O O . GLU A 1 83 ? 0.752 -24.469 7.188 1 91.62 83 GLU A O 1
ATOM 684 N N . VAL A 1 84 ? 1.48 -23.016 5.664 1 94.75 84 VAL A N 1
ATOM 685 C CA . VAL A 1 84 ? 0.376 -22.125 5.977 1 94.75 84 VAL A CA 1
ATOM 686 C C . VAL A 1 84 ? -0.661 -22.156 4.859 1 94.75 84 VAL A C 1
ATOM 688 O O . VAL A 1 84 ? -1.791 -21.703 5.031 1 94.75 84 VAL A O 1
ATOM 691 N N . VAL A 1 85 ? -0.317 -22.656 3.707 1 95.19 85 VAL A N 1
ATOM 692 C CA . VAL A 1 85 ? -1.242 -22.734 2.582 1 95.19 85 VAL A CA 1
ATOM 693 C C . VAL A 1 85 ? -1.911 -24.109 2.561 1 95.19 85 VAL A C 1
ATOM 695 O O . VAL A 1 85 ? -1.239 -25.125 2.693 1 95.19 85 VAL A O 1
ATOM 698 N N . PRO A 1 86 ? -3.193 -24.109 2.357 1 92.44 86 PRO A N 1
ATOM 699 C CA . PRO A 1 86 ? -3.863 -25.406 2.236 1 92.44 86 PRO A CA 1
ATOM 700 C C . PRO A 1 86 ? -3.268 -26.281 1.133 1 92.44 86 PRO A C 1
ATOM 702 O O . PRO A 1 86 ? -2.924 -25.781 0.06 1 92.44 86 PRO A O 1
ATOM 705 N N . SER A 1 87 ? -3.203 -27.547 1.343 1 89.31 87 SER A N 1
ATOM 706 C CA . SER A 1 87 ? -2.525 -28.484 0.457 1 89.31 87 SER A CA 1
ATOM 707 C C . SER A 1 87 ? -3.135 -28.469 -0.941 1 89.31 87 SER A C 1
ATOM 709 O O . SER A 1 87 ? -2.422 -28.594 -1.938 1 89.31 87 SER A O 1
ATOM 711 N N . ASP A 1 88 ? -4.43 -28.328 -0.953 1 90.12 88 ASP A N 1
ATOM 712 C CA . ASP A 1 88 ? -5.109 -28.344 -2.244 1 90.12 88 ASP A CA 1
ATOM 713 C C . ASP A 1 88 ? -4.797 -27.094 -3.051 1 90.12 88 ASP A C 1
ATOM 715 O O . ASP A 1 88 ? -4.945 -27.078 -4.273 1 90.12 88 ASP A O 1
ATOM 719 N N . GLU A 1 89 ? -4.375 -26.078 -2.381 1 94.06 89 GLU A N 1
ATOM 720 C CA . GLU A 1 89 ? -4.074 -24.828 -3.09 1 94.06 89 GLU A CA 1
ATOM 721 C C . GLU A 1 89 ? -2.592 -24.734 -3.445 1 94.06 89 GLU A C 1
ATOM 723 O O . GLU A 1 89 ? -2.186 -23.891 -4.23 1 94.06 89 GLU A O 1
ATOM 728 N N . ILE A 1 90 ? -1.768 -25.594 -2.863 1 93.38 90 ILE A N 1
ATOM 729 C CA . ILE A 1 90 ? -0.337 -25.609 -3.152 1 93.38 90 ILE A CA 1
ATOM 730 C C . ILE A 1 90 ? -0.111 -25.984 -4.617 1 93.38 90 ILE A C 1
ATOM 732 O O . ILE A 1 90 ? 0.709 -25.359 -5.301 1 93.38 90 ILE A O 1
ATOM 736 N N . ASN A 1 91 ? -0.873 -26.969 -5.082 1 91.94 91 ASN A N 1
ATOM 737 C CA . ASN A 1 91 ? -0.756 -27.359 -6.484 1 91.94 91 ASN A CA 1
ATOM 738 C C . ASN A 1 91 ? -1.096 -26.203 -7.422 1 91.94 91 ASN A C 1
ATOM 740 O O . ASN A 1 91 ? -0.46 -26.047 -8.461 1 91.94 91 ASN A O 1
ATOM 744 N N . ARG A 1 92 ? -2.102 -25.531 -7.062 1 94.5 92 ARG A N 1
ATOM 745 C CA . ARG A 1 92 ? -2.48 -24.359 -7.848 1 94.5 92 ARG A CA 1
ATOM 746 C C . ARG A 1 92 ? -1.356 -23.328 -7.871 1 94.5 92 ARG A C 1
ATOM 748 O O . ARG A 1 92 ? -1.046 -22.766 -8.922 1 94.5 92 ARG A O 1
ATOM 755 N N . LEU A 1 93 ? -0.734 -23.094 -6.738 1 95.5 93 LEU A N 1
ATOM 756 C CA . LEU A 1 93 ? 0.377 -22.156 -6.648 1 95.5 93 LEU A CA 1
ATOM 757 C C . LEU A 1 93 ? 1.546 -22.609 -7.516 1 95.5 93 LEU A C 1
ATOM 759 O O . LEU A 1 93 ? 2.199 -21.781 -8.164 1 95.5 93 LEU A O 1
ATOM 763 N N . MET A 1 94 ? 1.776 -23.859 -7.535 1 93.56 94 MET A N 1
ATOM 764 C CA . MET A 1 94 ? 2.852 -24.406 -8.359 1 93.56 94 MET A CA 1
ATOM 765 C C . MET A 1 94 ? 2.57 -24.188 -9.844 1 93.56 94 MET A C 1
ATOM 767 O O . MET A 1 94 ? 3.471 -23.828 -10.602 1 93.56 94 MET A O 1
ATOM 771 N N . GLU A 1 95 ? 1.354 -24.422 -10.164 1 94.88 95 GLU A N 1
ATOM 772 C CA . GLU A 1 95 ? 0.975 -24.188 -11.555 1 94.88 95 GLU A CA 1
ATOM 773 C C . GLU A 1 95 ? 1.1 -22.703 -11.922 1 94.88 95 GLU A C 1
ATOM 775 O O . GLU A 1 95 ? 1.565 -22.359 -13.008 1 94.88 95 GLU A O 1
ATOM 780 N N . ILE A 1 96 ? 0.659 -21.828 -11.062 1 97 96 ILE A N 1
ATOM 781 C CA . ILE A 1 96 ? 0.776 -20.391 -11.273 1 97 96 ILE A CA 1
ATOM 782 C C . ILE A 1 96 ? 2.244 -20.016 -11.461 1 97 96 ILE A C 1
ATOM 784 O O . ILE A 1 96 ? 2.582 -19.234 -12.367 1 97 96 ILE A O 1
ATOM 788 N N . ASN A 1 97 ? 3.078 -20.547 -10.586 1 95.75 97 ASN A N 1
ATOM 789 C CA . ASN A 1 97 ? 4.512 -20.297 -10.672 1 95.75 97 ASN A CA 1
ATOM 790 C C . ASN A 1 97 ? 5.078 -20.719 -12.023 1 95.75 97 ASN A C 1
ATOM 792 O O . ASN A 1 97 ? 5.785 -19.953 -12.672 1 95.75 97 ASN A O 1
ATOM 796 N N . GLU A 1 98 ? 4.762 -21.859 -12.438 1 95.31 98 GLU A N 1
ATOM 797 C CA . GLU A 1 98 ? 5.242 -22.391 -13.711 1 95.31 98 GLU A CA 1
ATOM 798 C C . GLU A 1 98 ? 4.723 -21.562 -14.883 1 95.31 98 GLU A C 1
ATOM 800 O O . GLU A 1 98 ? 5.5 -21.125 -15.734 1 95.31 98 GLU A O 1
ATOM 805 N N . ALA A 1 99 ? 3.422 -21.391 -14.922 1 97 99 ALA A N 1
ATOM 806 C CA . ALA A 1 99 ? 2.803 -20.609 -16 1 97 99 ALA A CA 1
ATOM 807 C C . ALA A 1 99 ? 3.32 -19.188 -16.016 1 97 99 ALA A C 1
ATOM 809 O O . ALA A 1 99 ? 3.533 -18.594 -17.078 1 97 99 ALA A O 1
ATOM 810 N N . GLY A 1 100 ? 3.463 -18.609 -14.812 1 97.44 100 GLY A N 1
ATOM 811 C CA . GLY A 1 100 ? 3.969 -17.25 -14.695 1 97.44 100 GLY A CA 1
ATOM 812 C C . GLY A 1 100 ? 5.363 -17.094 -15.266 1 97.44 100 GLY A C 1
ATOM 813 O O . GLY A 1 100 ? 5.621 -16.156 -16.031 1 97.44 100 GLY A O 1
ATOM 814 N N . PHE A 1 101 ? 6.27 -17.969 -14.914 1 96.69 101 PHE A N 1
ATOM 815 C CA . PHE A 1 101 ? 7.641 -17.875 -15.398 1 96.69 101 PHE A CA 1
ATOM 816 C C . PHE A 1 101 ? 7.711 -18.156 -16.891 1 96.69 101 PHE A C 1
ATOM 818 O O . PHE A 1 101 ? 8.516 -17.547 -17.609 1 96.69 101 PHE A O 1
ATOM 825 N N . ARG A 1 102 ? 6.938 -19.125 -17.359 1 95.81 102 ARG A N 1
ATOM 826 C CA . ARG A 1 102 ? 6.875 -19.344 -18.797 1 95.81 102 ARG A CA 1
ATOM 827 C C . ARG A 1 102 ? 6.469 -18.078 -19.531 1 95.81 102 ARG A C 1
ATOM 829 O O . ARG A 1 102 ? 7.086 -17.703 -20.531 1 95.81 102 ARG A O 1
ATOM 836 N N . PHE A 1 103 ? 5.41 -17.438 -19.094 1 97.19 103 PHE A N 1
ATOM 837 C CA . PHE A 1 103 ? 4.98 -16.172 -19.656 1 97.19 103 PHE A CA 1
ATOM 838 C C . PHE A 1 103 ? 6.109 -15.148 -19.625 1 97.19 103 PHE A C 1
ATOM 840 O O . PHE A 1 103 ? 6.387 -14.492 -20.641 1 97.19 103 PHE A O 1
ATOM 847 N N . TYR A 1 104 ? 6.699 -15.031 -18.5 1 96.5 104 TYR A N 1
ATOM 848 C CA . TYR A 1 104 ? 7.793 -14.094 -18.266 1 96.5 104 TYR A CA 1
ATOM 849 C C . TYR A 1 104 ? 8.906 -14.297 -19.281 1 96.5 104 TYR A C 1
ATOM 851 O O . TYR A 1 104 ? 9.359 -13.344 -19.922 1 96.5 104 TYR A O 1
ATOM 859 N N . TYR A 1 105 ? 9.359 -15.5 -19.5 1 95.06 105 TYR A N 1
ATOM 860 C CA . TYR A 1 105 ? 10.5 -15.797 -20.359 1 95.06 105 TYR A CA 1
ATOM 861 C C . TYR A 1 105 ? 10.117 -15.688 -21.828 1 95.06 105 TYR A C 1
ATOM 863 O O . TYR A 1 105 ? 10.992 -15.594 -22.703 1 95.06 105 TYR A O 1
ATOM 871 N N . ASP A 1 106 ? 8.844 -15.758 -22.125 1 95.56 106 ASP A N 1
ATOM 872 C CA . ASP A 1 106 ? 8.359 -15.578 -23.484 1 95.56 106 ASP A CA 1
ATOM 873 C C . ASP A 1 106 ? 8.391 -14.102 -23.891 1 95.56 106 ASP A C 1
ATOM 875 O O . ASP A 1 106 ? 8.219 -13.773 -25.062 1 95.56 106 ASP A O 1
ATOM 879 N N . GLN A 1 107 ? 8.562 -13.219 -22.953 1 95.5 107 GLN A N 1
ATOM 880 C CA . GLN A 1 107 ? 8.594 -11.789 -23.25 1 95.5 107 GLN A CA 1
ATOM 881 C C . GLN A 1 107 ? 10.008 -11.32 -23.562 1 95.5 107 GLN A C 1
ATOM 883 O O . GLN A 1 107 ? 10.984 -11.891 -23.078 1 95.5 107 GLN A O 1
ATOM 888 N N . PRO A 1 108 ? 10.094 -10.234 -24.406 1 95.12 108 PRO A N 1
ATOM 889 C CA . PRO A 1 108 ? 11.414 -9.625 -24.594 1 95.12 108 PRO A CA 1
ATOM 890 C C . PRO A 1 108 ? 12.023 -9.125 -23.281 1 95.12 108 PRO A C 1
ATOM 892 O O . PRO A 1 108 ? 11.289 -8.711 -22.375 1 95.12 108 PRO A O 1
ATOM 895 N N . ILE A 1 109 ? 13.359 -9.18 -23.172 1 94.94 109 ILE A N 1
ATOM 896 C CA . ILE A 1 109 ? 14.078 -8.852 -21.938 1 94.94 109 ILE A CA 1
ATOM 897 C C . ILE A 1 109 ? 13.688 -7.449 -21.484 1 94.94 109 ILE A C 1
ATOM 899 O O . ILE A 1 109 ? 13.523 -7.215 -20.281 1 94.94 109 ILE A O 1
ATOM 903 N N . GLU A 1 110 ? 13.469 -6.508 -22.359 1 93.62 110 GLU A N 1
ATOM 904 C CA . GLU A 1 110 ? 13.211 -5.105 -22.047 1 93.62 110 GLU A CA 1
ATOM 905 C C . GLU A 1 1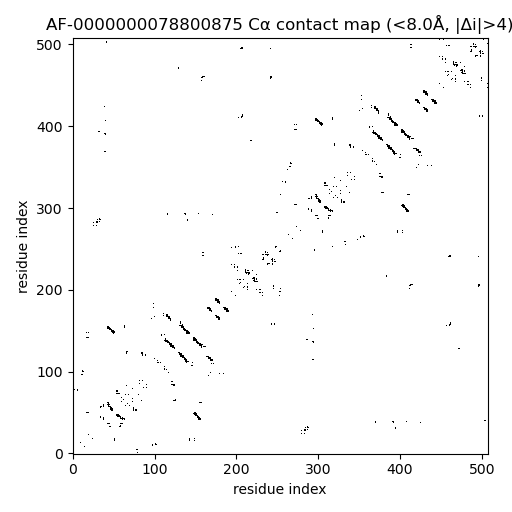10 ? 11.852 -4.934 -21.359 1 93.62 110 GLU A C 1
ATOM 907 O O . GLU A 1 110 ? 11.594 -3.896 -20.75 1 93.62 110 GLU A O 1
ATOM 912 N N . LYS A 1 111 ? 11 -5.953 -21.375 1 94.75 111 LYS A N 1
ATOM 913 C CA . LYS A 1 111 ? 9.656 -5.859 -20.812 1 94.75 111 LYS A CA 1
ATOM 914 C C . LYS A 1 111 ? 9.578 -6.57 -19.469 1 94.75 111 LYS A C 1
ATOM 916 O O . LYS A 1 111 ? 8.633 -6.371 -18.703 1 94.75 111 LYS A O 1
ATOM 921 N N . ARG A 1 112 ? 10.555 -7.359 -19.203 1 96.25 112 ARG A N 1
ATOM 922 C CA . ARG A 1 112 ? 10.453 -8.328 -18.109 1 96.25 112 ARG A CA 1
ATOM 923 C C . ARG A 1 112 ? 10.422 -7.633 -16.75 1 96.25 112 ARG A C 1
ATOM 925 O O . ARG A 1 112 ? 9.727 -8.078 -15.836 1 96.25 112 ARG A O 1
ATOM 932 N N . LEU A 1 113 ? 11.117 -6.523 -16.656 1 96.31 113 LEU A N 1
ATOM 933 C CA . LEU A 1 113 ? 11.164 -5.797 -15.391 1 96.31 113 LEU A CA 1
ATOM 934 C C . LEU A 1 113 ? 9.805 -5.184 -15.07 1 96.31 113 LEU A C 1
ATOM 936 O O . LEU A 1 113 ? 9.492 -4.949 -13.898 1 96.31 113 LEU A O 1
ATOM 940 N N . ASP A 1 114 ? 8.992 -4.934 -16.047 1 95.62 114 ASP A N 1
ATOM 941 C CA . ASP A 1 114 ? 7.754 -4.18 -15.898 1 95.62 114 ASP A CA 1
ATOM 942 C C . ASP A 1 114 ? 6.555 -5.117 -15.773 1 95.62 114 ASP A C 1
ATOM 944 O O . ASP A 1 114 ? 5.406 -4.68 -15.859 1 95.62 114 ASP A O 1
ATOM 948 N N . LEU A 1 115 ? 6.809 -6.375 -15.609 1 96.69 115 LEU A N 1
ATOM 949 C CA . LEU A 1 115 ? 5.73 -7.344 -15.453 1 96.69 115 LEU A CA 1
ATOM 950 C C . LEU A 1 115 ? 5.438 -7.594 -13.977 1 96.69 115 LEU A C 1
ATOM 952 O O . LEU A 1 115 ? 6.352 -7.586 -13.148 1 96.69 115 LEU A O 1
ATOM 956 N N . SER A 1 116 ? 4.234 -7.773 -13.664 1 97.25 116 SER A N 1
ATOM 957 C CA . SER A 1 116 ? 3.801 -8.219 -12.344 1 97.25 116 SER A CA 1
ATOM 958 C C . SER A 1 116 ? 2.76 -9.328 -12.445 1 97.25 116 SER A C 1
ATOM 960 O O . SER A 1 116 ? 1.978 -9.367 -13.398 1 97.25 116 SER A O 1
ATOM 962 N N . ILE A 1 117 ? 2.771 -10.195 -11.508 1 97.81 117 ILE A N 1
ATOM 963 C CA . ILE A 1 117 ? 1.756 -11.242 -11.43 1 97.81 117 ILE A CA 1
ATOM 964 C C . ILE A 1 117 ? 1.013 -11.141 -10.102 1 97.81 117 ILE A C 1
ATOM 966 O O . ILE A 1 117 ? 1.617 -10.859 -9.062 1 97.81 117 ILE A O 1
ATOM 970 N N . GLU A 1 118 ? -0.246 -11.289 -10.117 1 97.19 118 GLU A N 1
ATOM 971 C CA . GLU A 1 118 ? -1.048 -11.211 -8.898 1 97.19 118 GLU A CA 1
ATOM 972 C C . GLU A 1 118 ? -2.102 -12.312 -8.859 1 97.19 118 GLU A C 1
ATOM 974 O O . GLU A 1 118 ? -2.631 -12.711 -9.898 1 97.19 118 GLU A O 1
ATOM 979 N N . TYR A 1 119 ? -2.4 -12.797 -7.742 1 97.31 119 TYR A N 1
ATOM 980 C CA . TYR A 1 119 ? -3.373 -13.867 -7.531 1 97.31 119 TYR A CA 1
ATOM 981 C C . TYR A 1 119 ? -3.76 -13.969 -6.062 1 97.31 119 TYR A C 1
ATOM 983 O O . TYR A 1 119 ? -3.109 -13.375 -5.199 1 97.31 119 TYR A O 1
ATOM 991 N N . ASN A 1 120 ? -4.84 -14.641 -5.781 1 97.12 120 ASN A N 1
ATOM 992 C CA . ASN A 1 120 ? -5.324 -14.859 -4.422 1 97.12 120 ASN A CA 1
ATOM 993 C C . ASN A 1 120 ? -5.145 -16.312 -3.99 1 97.12 120 ASN A C 1
ATOM 995 O O . ASN A 1 120 ? -5.238 -17.219 -4.812 1 97.12 120 ASN A O 1
ATOM 999 N N . PHE A 1 121 ? -4.887 -16.547 -2.768 1 97.31 121 PHE A N 1
ATOM 1000 C CA . PHE A 1 121 ? -4.926 -17.875 -2.156 1 97.31 121 PHE A CA 1
ATOM 1001 C C . PHE A 1 121 ? -5.141 -17.766 -0.65 1 97.31 121 PHE A C 1
ATOM 1003 O O . PHE A 1 121 ? -5.039 -16.688 -0.078 1 97.31 121 PHE A O 1
ATOM 1010 N N . HIS A 1 122 ? -5.508 -18.844 -0.011 1 96.44 122 HIS A N 1
ATOM 1011 C CA . HIS A 1 122 ? -5.785 -18.844 1.42 1 96.44 122 HIS A CA 1
ATOM 1012 C C . HIS A 1 122 ? -4.523 -19.141 2.227 1 96.44 122 HIS A C 1
ATOM 1014 O O . HIS A 1 122 ? -3.656 -19.891 1.776 1 96.44 122 HIS A O 1
ATOM 1020 N N . ILE A 1 123 ? -4.457 -18.5 3.367 1 95.94 123 ILE A N 1
ATOM 1021 C CA . ILE A 1 123 ? -3.453 -18.859 4.359 1 95.94 123 ILE A CA 1
ATOM 1022 C C . ILE A 1 123 ? -4.125 -19.125 5.707 1 95.94 123 ILE A C 1
ATOM 1024 O O . ILE A 1 123 ? -5.172 -18.531 6.008 1 95.94 123 ILE A O 1
ATOM 1028 N N . HIS A 1 124 ? -3.527 -20.031 6.48 1 90 124 HIS A N 1
ATOM 1029 C CA . HIS A 1 124 ? -4.074 -20.375 7.785 1 90 124 HIS A CA 1
ATOM 1030 C C . HIS A 1 124 ? -3.08 -20.078 8.898 1 90 124 HIS A C 1
ATOM 1032 O O . HIS A 1 124 ? -1.874 -20.266 8.734 1 90 124 HIS A O 1
ATOM 1038 N N . THR A 1 125 ? -3.701 -19.297 9.891 1 74.38 125 THR A N 1
ATOM 1039 C CA . THR A 1 125 ? -2.957 -19.266 11.141 1 74.38 125 THR A CA 1
ATOM 1040 C C . THR A 1 125 ? -3.455 -20.344 12.094 1 74.38 125 THR A C 1
ATOM 1042 O O . THR A 1 125 ? -4.574 -20.844 11.945 1 74.38 125 THR A O 1
ATOM 1045 N N . SER A 1 126 ? -2.686 -21.094 12.867 1 59.19 126 SER A N 1
ATOM 1046 C CA . SER A 1 126 ? -3.025 -22.234 13.711 1 59.19 126 SER A CA 1
ATOM 1047 C C . SER A 1 126 ? -4.395 -22.062 14.359 1 59.19 126 SER A C 1
ATOM 1049 O O . SER A 1 126 ? -5.129 -23.031 14.547 1 59.19 126 SER A O 1
ATOM 1051 N N . GLU A 1 127 ? -4.863 -21.031 14.836 1 59.75 127 GLU A N 1
ATOM 1052 C CA . GLU A 1 127 ? -6.078 -20.984 15.648 1 59.75 127 GLU A CA 1
ATOM 1053 C C . GLU A 1 127 ? -7.168 -20.172 14.969 1 59.75 127 GLU A C 1
ATOM 1055 O O . GLU A 1 127 ? -8.266 -20.016 15.508 1 59.75 127 GLU A O 1
ATOM 1060 N N . LYS A 1 128 ? -6.887 -19.953 13.672 1 69.94 128 LYS A N 1
ATOM 1061 C CA . LYS A 1 128 ? -7.832 -18.969 13.148 1 69.94 128 LYS A CA 1
ATOM 1062 C C . LYS A 1 128 ? -8.359 -19.406 11.781 1 69.94 128 LYS A C 1
ATOM 1064 O O . LYS A 1 128 ? -7.902 -20.391 11.219 1 69.94 128 LYS A O 1
ATOM 1069 N N . HIS A 1 129 ? -9.453 -18.922 11.375 1 78.56 129 HIS A N 1
ATOM 1070 C CA . HIS A 1 129 ? -10.039 -19.125 10.055 1 78.56 129 HIS A CA 1
ATOM 1071 C C . HIS A 1 129 ? -9.078 -18.703 8.953 1 78.56 129 HIS A C 1
ATOM 1073 O O . HIS A 1 129 ? -8.227 -17.844 9.172 1 78.56 129 HIS A O 1
ATOM 1079 N N . PRO A 1 130 ? -9.219 -19.469 7.887 1 88.69 130 PRO A N 1
ATOM 1080 C CA . PRO A 1 130 ? -8.359 -19.094 6.758 1 88.69 130 PRO A CA 1
ATOM 1081 C C . PRO A 1 130 ? -8.641 -17.703 6.227 1 88.69 130 PRO A C 1
ATOM 1083 O O . PRO A 1 130 ? -9.789 -17.25 6.246 1 88.69 130 PRO A O 1
ATOM 1086 N N . HIS A 1 131 ? -7.617 -17.078 5.871 1 92.19 131 HIS A N 1
ATOM 1087 C CA . HIS A 1 131 ? -7.723 -15.773 5.234 1 92.19 131 HIS A CA 1
ATOM 1088 C C . HIS A 1 131 ? -7.414 -15.859 3.742 1 92.19 131 HIS A C 1
ATOM 1090 O O . HIS A 1 131 ? -6.406 -16.453 3.348 1 92.19 131 HIS A O 1
ATOM 1096 N N . LEU A 1 132 ? -8.359 -15.391 2.967 1 95.25 132 LEU A N 1
ATOM 1097 C CA . LEU A 1 132 ? -8.023 -15.188 1.562 1 95.25 132 LEU A CA 1
ATOM 1098 C C . LEU A 1 132 ? -7.148 -13.945 1.392 1 95.25 132 LEU A C 1
ATOM 1100 O O . LEU A 1 132 ? -7.559 -12.836 1.754 1 95.25 132 LEU A O 1
ATOM 1104 N N . ILE A 1 133 ? -5.969 -14.109 0.888 1 96.62 133 ILE A N 1
ATOM 1105 C CA . ILE A 1 133 ? -5.055 -12.984 0.735 1 96.62 133 ILE A CA 1
ATOM 1106 C C . ILE A 1 133 ? -4.832 -12.695 -0.748 1 96.62 133 ILE A C 1
ATOM 1108 O O . ILE A 1 133 ? -5.098 -13.547 -1.599 1 96.62 133 ILE A O 1
ATOM 1112 N N . HIS A 1 134 ? -4.504 -11.484 -1.042 1 97.12 134 HIS A N 1
ATOM 1113 C CA . HIS A 1 134 ? -4.086 -11.023 -2.359 1 97.12 134 HIS A CA 1
ATOM 1114 C C . HIS A 1 134 ? -2.57 -10.859 -2.432 1 97.12 134 HIS A C 1
ATOM 1116 O O . HIS A 1 134 ? -1.986 -10.094 -1.662 1 97.12 134 HIS A O 1
ATOM 1122 N N . HIS A 1 135 ? -1.966 -11.641 -3.309 1 97.88 135 HIS A N 1
ATOM 1123 C CA . HIS A 1 135 ? -0.515 -11.672 -3.455 1 97.88 135 HIS A CA 1
ATOM 1124 C C . HIS A 1 135 ? -0.081 -11.039 -4.773 1 97.88 135 HIS A C 1
ATOM 1126 O O . HIS A 1 135 ? -0.619 -11.367 -5.832 1 97.88 135 HIS A O 1
ATOM 1132 N N . LYS A 1 136 ? 0.812 -10.109 -4.684 1 97.75 136 LYS A N 1
ATOM 1133 C CA . LYS A 1 136 ? 1.402 -9.492 -5.867 1 97.75 136 LYS A CA 1
ATOM 1134 C C . LYS A 1 136 ? 2.92 -9.656 -5.871 1 97.75 136 LYS A C 1
ATOM 1136 O O . LYS A 1 136 ? 3.574 -9.445 -4.848 1 97.75 136 LYS A O 1
ATOM 1141 N N . LEU A 1 137 ? 3.436 -10.023 -7.012 1 98.12 137 LEU A N 1
ATOM 1142 C CA . LEU A 1 137 ? 4.867 -10.219 -7.199 1 98.12 137 LEU A CA 1
ATOM 1143 C C . LEU A 1 137 ? 5.371 -9.43 -8.406 1 98.12 137 LEU A C 1
ATOM 1145 O O . LEU A 1 137 ? 4.785 -9.508 -9.492 1 98.12 137 LEU A O 1
ATOM 1149 N N . THR A 1 138 ? 6.422 -8.648 -8.172 1 98.06 138 THR A N 1
ATOM 1150 C CA . THR A 1 138 ? 7.035 -7.914 -9.273 1 98.06 138 THR A CA 1
ATOM 1151 C C . THR A 1 138 ? 8.555 -8.023 -9.211 1 98.06 138 THR A C 1
ATOM 1153 O O . THR A 1 138 ? 9.141 -8.031 -8.125 1 98.06 138 THR A O 1
ATOM 1156 N N . PRO A 1 139 ? 9.219 -8.133 -10.406 1 97.81 139 PRO A N 1
ATOM 1157 C CA . PRO A 1 139 ? 10.688 -8.117 -10.406 1 97.81 139 PRO A CA 1
ATOM 1158 C C . PRO A 1 139 ? 11.258 -6.781 -9.953 1 97.81 139 PRO A C 1
ATOM 1160 O O . PRO A 1 139 ? 10.664 -5.73 -10.203 1 97.81 139 PRO A O 1
ATOM 1163 N N . VAL A 1 140 ? 12.336 -6.852 -9.289 1 97.69 140 VAL A N 1
ATOM 1164 C CA . VAL A 1 140 ? 13.031 -5.652 -8.844 1 97.69 140 VAL A CA 1
ATOM 1165 C C . VAL A 1 140 ? 14.367 -5.531 -9.57 1 97.69 140 VAL A C 1
ATOM 1167 O O . VAL A 1 140 ? 14.656 -4.508 -10.195 1 97.69 140 VAL A O 1
ATOM 1170 N N . LEU A 1 141 ? 15.172 -6.535 -9.461 1 97 141 LEU A N 1
ATOM 1171 C CA . LEU A 1 141 ? 16.453 -6.594 -10.156 1 97 141 LEU A CA 1
ATOM 1172 C C . LEU A 1 141 ? 16.531 -7.828 -11.047 1 97 141 LEU A C 1
ATOM 1174 O O . LEU A 1 141 ? 16.094 -8.906 -10.656 1 97 141 LEU A O 1
ATOM 1178 N N . LEU A 1 142 ? 17.141 -7.637 -12.172 1 95.81 142 LEU A N 1
ATOM 1179 C CA . LEU A 1 142 ? 17.344 -8.727 -13.125 1 95.81 142 LEU A CA 1
ATOM 1180 C C . LEU A 1 142 ? 18.844 -9.023 -13.273 1 95.81 142 LEU A C 1
ATOM 1182 O O . LEU A 1 142 ? 19.672 -8.156 -13.047 1 95.81 142 LEU A O 1
ATOM 1186 N N . SER A 1 143 ? 19.109 -10.242 -13.633 1 94.06 143 SER A N 1
ATOM 1187 C CA . SER A 1 143 ? 20.469 -10.594 -14.047 1 94.06 143 SER A CA 1
ATOM 1188 C C . SER A 1 143 ? 20.797 -10 -15.406 1 94.06 143 SER A C 1
ATOM 1190 O O . SER A 1 143 ? 19.922 -9.469 -16.094 1 94.06 143 SER A O 1
ATOM 1192 N N . GLY A 1 144 ? 22.109 -10.047 -15.773 1 89.94 144 GLY A N 1
ATOM 1193 C CA . GLY A 1 144 ? 22.531 -9.547 -17.078 1 89.94 144 GLY A CA 1
ATOM 1194 C C . GLY A 1 144 ? 21.812 -10.219 -18.234 1 89.94 144 GLY A C 1
ATOM 1195 O O . GLY A 1 144 ? 21.641 -9.625 -19.297 1 89.94 144 GLY A O 1
ATOM 1196 N N . LYS A 1 145 ? 21.281 -11.453 -18.062 1 91.12 145 LYS A N 1
ATOM 1197 C CA . LYS A 1 145 ? 20.609 -12.211 -19.125 1 91.12 145 LYS A CA 1
ATOM 1198 C C . LYS A 1 145 ? 19.094 -12.062 -19.031 1 91.12 145 LYS A C 1
ATOM 1200 O O . LYS A 1 145 ? 18.344 -12.773 -19.703 1 91.12 145 LYS A O 1
ATOM 1205 N N . GLY A 1 146 ? 18.625 -11.25 -18.109 1 93.69 146 GLY A N 1
ATOM 1206 C CA . GLY A 1 146 ? 17.203 -10.953 -18.031 1 93.69 146 GLY A CA 1
ATOM 1207 C C . GLY A 1 146 ? 16.438 -11.867 -17.094 1 93.69 146 GLY A C 1
ATOM 1208 O O . GLY A 1 146 ? 15.211 -11.891 -17.094 1 93.69 146 GLY A O 1
ATOM 1209 N N . ASP A 1 147 ? 17.156 -12.656 -16.312 1 95.12 147 ASP A N 1
ATOM 1210 C CA . ASP A 1 147 ? 16.516 -13.484 -15.297 1 95.12 147 ASP A CA 1
ATOM 1211 C C . ASP A 1 147 ? 16.156 -12.656 -14.062 1 95.12 147 ASP A C 1
ATOM 1213 O O . ASP A 1 147 ? 16.906 -11.758 -13.672 1 95.12 147 ASP A O 1
ATOM 1217 N N . ILE A 1 148 ? 15.031 -12.984 -13.461 1 96.5 148 ILE A N 1
ATOM 1218 C CA . ILE A 1 148 ? 14.695 -12.32 -12.203 1 96.5 148 ILE A CA 1
ATOM 1219 C C . ILE A 1 148 ? 15.695 -12.711 -11.125 1 96.5 148 ILE A C 1
ATOM 1221 O O . ILE A 1 148 ? 15.828 -13.891 -10.781 1 96.5 148 ILE A O 1
ATOM 1225 N N . TRP A 1 149 ? 16.375 -11.773 -10.633 1 97 149 TRP A N 1
ATOM 1226 C CA . TRP A 1 149 ? 17.25 -11.977 -9.492 1 97 149 TRP A CA 1
ATOM 1227 C C . TRP A 1 149 ? 16.5 -11.75 -8.18 1 97 149 TRP A C 1
ATOM 1229 O O . TRP A 1 149 ? 16.406 -12.656 -7.352 1 97 149 TRP A O 1
ATOM 1239 N N . LEU A 1 150 ? 15.961 -10.586 -8.008 1 97.75 150 LEU A N 1
ATOM 1240 C CA . LEU A 1 150 ? 15.148 -10.234 -6.852 1 97.75 150 LEU A CA 1
ATOM 1241 C C . LEU A 1 150 ? 13.734 -9.852 -7.273 1 97.75 150 LEU A C 1
ATOM 1243 O O . LEU A 1 150 ? 13.539 -9.172 -8.281 1 97.75 150 LEU A O 1
ATOM 1247 N N . ALA A 1 151 ? 12.773 -10.312 -6.488 1 98.12 151 ALA A N 1
ATOM 1248 C CA . ALA A 1 151 ? 11.375 -9.938 -6.684 1 98.12 151 ALA A CA 1
ATOM 1249 C C . ALA A 1 151 ? 10.75 -9.453 -5.379 1 98.12 151 ALA A C 1
ATOM 1251 O O . ALA A 1 151 ? 11.023 -10 -4.309 1 98.12 151 ALA A O 1
ATOM 1252 N N . LEU A 1 152 ? 9.992 -8.414 -5.496 1 98.44 152 LEU A N 1
ATOM 1253 C CA . LEU A 1 152 ? 9.242 -7.883 -4.367 1 98.44 152 LEU A CA 1
ATOM 1254 C C . LEU A 1 152 ? 7.824 -8.453 -4.34 1 98.44 152 LEU A C 1
ATOM 1256 O O . LEU A 1 152 ? 7.117 -8.414 -5.352 1 98.44 152 LEU A O 1
ATOM 1260 N N . CYS A 1 153 ? 7.422 -8.938 -3.223 1 98.31 153 CYS A N 1
ATOM 1261 C CA . CYS A 1 153 ? 6.07 -9.445 -3.014 1 98.31 153 CYS A CA 1
ATOM 1262 C C . CYS A 1 153 ? 5.316 -8.594 -1.999 1 98.31 153 CYS A C 1
ATOM 1264 O O . CYS A 1 153 ? 5.875 -8.211 -0.969 1 98.31 153 CYS A O 1
ATOM 1266 N N . THR A 1 154 ? 4.125 -8.289 -2.32 1 97.75 154 THR A N 1
ATOM 1267 C CA . THR A 1 154 ? 3.203 -7.617 -1.411 1 97.75 154 THR A CA 1
ATOM 1268 C C . THR A 1 154 ? 1.976 -8.484 -1.15 1 97.75 154 THR A C 1
ATOM 1270 O O . THR A 1 154 ? 1.393 -9.047 -2.084 1 97.75 154 THR A O 1
ATOM 1273 N N . VAL A 1 155 ? 1.605 -8.578 0.141 1 97.31 155 VAL A N 1
ATOM 1274 C CA . VAL A 1 155 ? 0.481 -9.414 0.547 1 97.31 155 VAL A CA 1
ATOM 1275 C C . VAL A 1 155 ? -0.52 -8.586 1.349 1 97.31 155 VAL A C 1
ATOM 1277 O O . VAL A 1 155 ? -0.146 -7.91 2.312 1 97.31 155 VAL A O 1
ATOM 1280 N N . SER A 1 156 ? -1.727 -8.586 0.961 1 95.94 156 SER A N 1
ATOM 1281 C CA . SER A 1 156 ? -2.826 -7.926 1.655 1 95.94 156 SER A CA 1
ATOM 1282 C C . SER A 1 156 ? -4.035 -8.844 1.776 1 95.94 156 SER A C 1
ATOM 1284 O O . SER A 1 156 ? -4.059 -9.93 1.191 1 95.94 156 SER A O 1
ATOM 1286 N N . LEU A 1 157 ? -4.98 -8.445 2.609 1 94.88 157 LEU A N 1
ATOM 1287 C CA . LEU A 1 157 ? -6.262 -9.148 2.584 1 94.88 157 LEU A CA 1
ATOM 1288 C C . LEU A 1 157 ? -6.945 -8.977 1.231 1 94.88 157 LEU A C 1
ATOM 1290 O O . LEU A 1 157 ? -6.984 -7.875 0.682 1 94.88 157 LEU A O 1
ATOM 1294 N N . SER A 1 158 ? -7.426 -10.047 0.722 1 95.94 158 SER A N 1
ATOM 1295 C CA . SER A 1 158 ? -8.102 -9.961 -0.567 1 95.94 158 SER A CA 1
ATOM 1296 C C . SER A 1 158 ? -9.477 -9.312 -0.426 1 95.94 158 SER A C 1
ATOM 1298 O O . SER A 1 158 ? -10.25 -9.68 0.462 1 95.94 158 SER A O 1
ATOM 1300 N N . PRO A 1 159 ? -9.766 -8.383 -1.242 1 92.88 159 PRO A N 1
ATOM 1301 C CA . PRO A 1 159 ? -11.125 -7.855 -1.244 1 92.88 159 PRO A CA 1
ATOM 1302 C C . PRO A 1 159 ? -12.125 -8.797 -1.915 1 92.88 159 PRO A C 1
ATOM 1304 O O . PRO A 1 159 ? -13.336 -8.594 -1.825 1 92.88 159 PRO A O 1
ATOM 1307 N N . GLU A 1 160 ? -11.586 -9.797 -2.578 1 92.44 160 GLU A N 1
ATOM 1308 C CA . GLU A 1 160 ? -12.445 -10.773 -3.25 1 92.44 160 GLU A CA 1
ATOM 1309 C C . GLU A 1 160 ? -12.945 -11.828 -2.271 1 92.44 160 GLU A C 1
ATOM 1311 O O . GLU A 1 160 ? -12.281 -12.141 -1.28 1 92.44 160 GLU A O 1
ATOM 1316 N N . LYS A 1 161 ? -14.094 -12.391 -2.613 1 90.56 161 LYS A N 1
ATOM 1317 C CA . LYS A 1 161 ? -14.68 -13.43 -1.772 1 90.56 161 LYS A CA 1
ATOM 1318 C C . LYS A 1 161 ? -14.156 -14.805 -2.164 1 90.56 161 LYS A C 1
ATOM 1320 O O . LYS A 1 161 ? -14.164 -15.734 -1.351 1 90.56 161 LYS A O 1
ATOM 1325 N N . ASN A 1 162 ? -13.758 -14.867 -3.404 1 90.94 162 ASN A N 1
ATOM 1326 C CA . ASN A 1 162 ? -13.25 -16.141 -3.91 1 90.94 162 ASN A CA 1
ATOM 1327 C C . ASN A 1 162 ? -11.844 -15.992 -4.477 1 90.94 162 ASN A C 1
ATOM 1329 O O . ASN A 1 162 ? -11.359 -14.875 -4.668 1 90.94 162 ASN A O 1
ATOM 1333 N N . ILE A 1 163 ? -11.164 -17.047 -4.715 1 93.25 163 ILE A N 1
ATOM 1334 C CA . ILE A 1 163 ? -9.766 -17.078 -5.125 1 93.25 163 ILE A CA 1
ATOM 1335 C C . ILE A 1 163 ? -9.594 -16.312 -6.434 1 93.25 163 ILE A C 1
ATOM 1337 O O . ILE A 1 163 ? -8.57 -15.656 -6.645 1 93.25 163 ILE A O 1
ATOM 1341 N N . GLY A 1 164 ? -10.539 -16.344 -7.352 1 90.62 164 GLY A N 1
ATOM 1342 C CA . GLY A 1 164 ? -10.555 -15.539 -8.562 1 90.62 164 GLY A CA 1
ATOM 1343 C C . GLY A 1 164 ? -9.453 -15.906 -9.539 1 90.62 164 GLY A C 1
ATOM 1344 O O . GLY A 1 164 ? -8.945 -17.031 -9.516 1 90.62 164 GLY A O 1
ATOM 1345 N N . ASP A 1 165 ? -9.094 -14.93 -10.414 1 90.75 165 ASP A N 1
ATOM 1346 C CA . ASP A 1 165 ? -8.188 -15.195 -11.523 1 90.75 165 ASP A CA 1
ATOM 1347 C C . ASP A 1 165 ? -6.75 -14.828 -11.156 1 90.75 165 ASP A C 1
ATOM 1349 O O . ASP A 1 165 ? -6.516 -14.125 -10.172 1 90.75 165 ASP A O 1
ATOM 1353 N N . VAL A 1 166 ? -5.867 -15.383 -11.93 1 96.69 166 VAL A N 1
ATOM 1354 C CA . VAL A 1 166 ? -4.461 -14.984 -11.93 1 96.69 166 VAL A CA 1
ATOM 1355 C C . VAL A 1 166 ? -4.207 -13.977 -13.047 1 96.69 166 VAL A C 1
ATOM 1357 O O . VAL A 1 166 ? -4.602 -14.195 -14.195 1 96.69 166 VAL A O 1
ATOM 1360 N N . VAL A 1 167 ? -3.57 -12.914 -12.703 1 95.94 167 VAL A N 1
ATOM 1361 C CA . VAL A 1 167 ? -3.418 -11.836 -13.68 1 95.94 167 VAL A CA 1
ATOM 1362 C C . VAL A 1 167 ? -1.944 -11.469 -13.812 1 95.94 167 VAL A C 1
ATOM 1364 O O . VAL A 1 167 ? -1.234 -11.344 -12.812 1 95.94 167 VAL A O 1
ATOM 1367 N N . ILE A 1 168 ? -1.469 -11.312 -14.984 1 97 168 ILE A N 1
ATOM 1368 C CA . ILE A 1 168 ? -0.185 -10.68 -15.266 1 97 168 ILE A CA 1
ATOM 1369 C C . ILE A 1 168 ? -0.414 -9.328 -15.93 1 97 168 ILE A C 1
ATOM 1371 O O . ILE A 1 168 ? -1.194 -9.219 -16.875 1 97 168 ILE A O 1
ATOM 1375 N N . SER A 1 169 ? 0.205 -8.375 -15.406 1 95.12 169 SER A N 1
ATOM 1376 C CA . SER A 1 169 ? 0.094 -7.027 -15.945 1 95.12 169 SER A CA 1
ATOM 1377 C C . SER A 1 169 ? 1.418 -6.559 -16.547 1 95.12 169 SER A C 1
ATOM 1379 O O . SER A 1 169 ? 2.482 -6.816 -15.977 1 95.12 169 SER A O 1
ATOM 1381 N N . ASP A 1 170 ? 1.326 -5.945 -17.656 1 93.56 170 ASP A N 1
ATOM 1382 C CA . ASP A 1 170 ? 2.434 -5.223 -18.281 1 93.56 170 ASP A CA 1
ATOM 1383 C C . ASP A 1 170 ? 2.342 -3.727 -18 1 93.56 170 ASP A C 1
ATOM 1385 O O . ASP A 1 170 ? 1.484 -3.033 -18.547 1 93.56 170 ASP A O 1
ATOM 1389 N N . HIS A 1 171 ? 3.246 -3.211 -17.25 1 91.31 171 HIS A N 1
ATOM 1390 C CA . HIS A 1 171 ? 3.131 -1.844 -16.75 1 91.31 171 HIS A CA 1
ATOM 1391 C C . HIS A 1 171 ? 3.73 -0.846 -17.734 1 91.31 171 HIS A C 1
ATOM 1393 O O . HIS A 1 171 ? 3.734 0.36 -17.469 1 91.31 171 HIS A O 1
ATOM 1399 N N . THR A 1 172 ? 4.27 -1.288 -18.812 1 87.19 172 THR A N 1
ATOM 1400 C CA . THR A 1 172 ? 4.688 -0.407 -19.891 1 87.19 172 THR A CA 1
ATOM 1401 C C . THR A 1 172 ? 3.492 -0.004 -20.75 1 87.19 172 THR A C 1
ATOM 1403 O O . THR A 1 172 ? 3.58 0.933 -21.547 1 87.19 172 THR A O 1
ATOM 1406 N N . CYS A 1 173 ? 2.445 -0.71 -20.594 1 86.19 173 CYS A N 1
ATOM 1407 C CA . CYS A 1 173 ? 1.194 -0.426 -21.281 1 86.19 173 CYS A CA 1
ATOM 1408 C C . CYS A 1 173 ? -0.004 -0.772 -20.406 1 86.19 173 CYS A C 1
ATOM 1410 O O . CYS A 1 173 ? 0.098 -0.773 -19.172 1 86.19 173 CYS A O 1
ATOM 1412 N N . THR A 1 174 ? -1.14 -0.99 -21.047 1 83.25 174 THR A N 1
ATOM 1413 C CA . THR A 1 174 ? -2.354 -1.271 -20.281 1 83.25 174 THR A CA 1
ATOM 1414 C C . THR A 1 174 ? -2.77 -2.73 -20.453 1 83.25 174 THR A C 1
ATOM 1416 O O . THR A 1 174 ? -3.898 -3.102 -20.125 1 83.25 174 THR A O 1
ATOM 1419 N N . ASP A 1 175 ? -1.875 -3.535 -20.938 1 87.88 175 ASP A N 1
ATOM 1420 C CA . ASP A 1 175 ? -2.232 -4.926 -21.203 1 87.88 175 ASP A CA 1
ATOM 1421 C C . ASP A 1 175 ? -2.275 -5.738 -19.906 1 87.88 175 ASP A C 1
ATOM 1423 O O . ASP A 1 175 ? -1.452 -5.539 -19.016 1 87.88 175 ASP A O 1
ATOM 1427 N N . HIS A 1 176 ? -3.188 -6.574 -19.812 1 92.56 176 HIS A N 1
ATOM 1428 C CA . HIS A 1 176 ? -3.285 -7.594 -18.766 1 92.56 176 HIS A CA 1
ATOM 1429 C C . HIS A 1 176 ? -3.662 -8.945 -19.359 1 92.56 176 HIS A C 1
ATOM 1431 O O . HIS A 1 176 ? -4.348 -9.016 -20.375 1 92.56 176 HIS A O 1
ATOM 1437 N N . TYR A 1 177 ? -3.176 -9.938 -18.719 1 95.81 177 TYR A N 1
ATOM 1438 C CA . TYR A 1 177 ? -3.395 -11.32 -19.141 1 95.81 177 TYR A CA 1
ATOM 1439 C C . TYR A 1 177 ? -3.963 -12.156 -18 1 95.81 177 TYR A C 1
ATOM 1441 O O . TYR A 1 177 ? -3.555 -12.008 -16.844 1 95.81 177 TYR A O 1
ATOM 1449 N N . ILE A 1 178 ? -4.883 -12.977 -18.344 1 96.44 178 ILE A N 1
ATOM 1450 C CA . ILE A 1 178 ? -5.496 -13.875 -17.375 1 96.44 178 ILE A CA 1
ATOM 1451 C C . ILE A 1 178 ? -5.137 -15.32 -17.719 1 96.44 178 ILE A C 1
ATOM 1453 O O . ILE A 1 178 ? -5.176 -15.719 -18.875 1 96.44 178 ILE A O 1
ATOM 1457 N N . TYR A 1 179 ? -4.812 -16.016 -16.688 1 97.25 179 TYR A N 1
ATOM 1458 C CA . TYR A 1 179 ? -4.457 -17.422 -16.906 1 97.25 179 TYR A CA 1
ATOM 1459 C C . TYR A 1 179 ? -5.688 -18.312 -16.844 1 97.25 179 TYR A C 1
ATOM 1461 O O . TYR A 1 179 ? -6.461 -18.25 -15.883 1 97.25 179 TYR A O 1
ATOM 1469 N N . SER A 1 180 ? -5.93 -19.125 -17.812 1 95.25 180 SER A N 1
ATOM 1470 C CA . SER A 1 180 ? -6.953 -20.172 -17.828 1 95.25 180 SER A CA 1
ATOM 1471 C C . SER A 1 180 ? -6.391 -21.5 -17.344 1 95.25 180 SER A C 1
ATOM 1473 O O . SER A 1 180 ? -5.582 -22.125 -18.047 1 95.25 180 SER A O 1
ATOM 1475 N N . PHE A 1 181 ? -6.82 -21.938 -16.25 1 93.88 181 PHE A N 1
ATOM 1476 C CA . PHE A 1 181 ? -6.344 -23.219 -15.711 1 93.88 181 PHE A CA 1
ATOM 1477 C C . PHE A 1 181 ? -6.844 -24.375 -16.562 1 93.88 181 PHE A C 1
ATOM 1479 O O . PHE A 1 181 ? -6.168 -25.406 -16.672 1 93.88 181 PHE A O 1
ATOM 1486 N N . GLU A 1 182 ? -8.031 -24.234 -17.094 1 93.06 182 GLU A N 1
ATOM 1487 C CA . GLU A 1 182 ? -8.586 -25.25 -17.969 1 93.06 182 GLU A CA 1
ATOM 1488 C C . GLU A 1 182 ? -7.797 -25.359 -19.266 1 93.06 182 GLU A C 1
ATOM 1490 O O . GLU A 1 182 ? -7.406 -26.453 -19.688 1 93.06 182 GLU A O 1
ATOM 1495 N N . GLY A 1 183 ? -7.562 -24.266 -19.906 1 93.81 183 GLY A N 1
ATOM 1496 C CA . GLY A 1 183 ? -6.844 -24.234 -21.156 1 93.81 183 GLY A CA 1
ATOM 1497 C C . GLY A 1 183 ? -5.336 -24.234 -20.984 1 93.81 183 GLY A C 1
ATOM 1498 O O . GLY A 1 183 ? -4.59 -24.453 -21.953 1 93.81 183 GLY A O 1
ATOM 1499 N N . ARG A 1 184 ? -4.922 -23.922 -19.781 1 94.81 184 ARG A N 1
ATOM 1500 C CA . ARG A 1 184 ? -3.508 -23.828 -19.438 1 94.81 184 ARG A CA 1
ATOM 1501 C C . ARG A 1 184 ? -2.793 -22.812 -20.328 1 94.81 184 ARG A C 1
ATOM 1503 O O . ARG A 1 184 ? -1.76 -23.125 -20.922 1 94.81 184 ARG A O 1
ATOM 1510 N N . ARG A 1 185 ? -3.359 -21.688 -20.422 1 95.69 185 ARG A N 1
ATOM 1511 C CA . ARG A 1 185 ? -2.807 -20.641 -21.266 1 95.69 185 ARG A CA 1
ATOM 1512 C C . ARG A 1 185 ? -3.201 -19.266 -20.766 1 95.69 185 ARG A C 1
ATOM 1514 O O . ARG A 1 185 ? -4.203 -19.109 -20.062 1 95.69 185 ARG A O 1
ATOM 1521 N N . TRP A 1 186 ? -2.387 -18.344 -21.125 1 96.62 186 TRP A N 1
ATOM 1522 C CA . TRP A 1 186 ? -2.678 -16.938 -20.844 1 96.62 186 TRP A CA 1
ATOM 1523 C C . TRP A 1 186 ? -3.512 -16.328 -21.953 1 96.62 186 TRP A C 1
ATOM 1525 O O . TRP A 1 186 ? -3.275 -16.594 -23.141 1 96.62 186 TRP A O 1
ATOM 1535 N N . ARG A 1 187 ? -4.449 -15.555 -21.594 1 95.06 187 ARG A N 1
ATOM 1536 C CA . ARG A 1 187 ? -5.266 -14.828 -22.562 1 95.06 187 ARG A CA 1
ATOM 1537 C C . ARG A 1 187 ? -5.293 -13.336 -22.234 1 95.06 187 ARG A C 1
ATOM 1539 O O . ARG A 1 187 ? -5.402 -12.945 -21.078 1 95.06 187 ARG A O 1
ATOM 1546 N N . LYS A 1 188 ? -5.156 -12.602 -23.312 1 93.5 188 LYS A N 1
ATOM 1547 C CA . LYS A 1 188 ? -5.277 -11.156 -23.125 1 93.5 188 LYS A CA 1
ATOM 1548 C C . LYS A 1 188 ? -6.715 -10.766 -22.797 1 93.5 188 LYS A C 1
ATOM 1550 O O . LYS A 1 188 ? -7.656 -11.266 -23.422 1 93.5 188 LYS A O 1
ATOM 1555 N N . GLN A 1 189 ? -6.82 -10.039 -21.75 1 89.25 189 GLN A N 1
ATOM 1556 C CA . GLN A 1 189 ? -8.141 -9.562 -21.375 1 89.25 189 GLN A CA 1
ATOM 1557 C C . GLN A 1 189 ? -8.305 -8.078 -21.688 1 89.25 189 GLN A C 1
ATOM 1559 O O . GLN A 1 189 ? -7.355 -7.301 -21.562 1 89.25 189 GLN A O 1
ATOM 1564 N N . PRO A 1 190 ? -9.523 -7.797 -22.016 1 82.44 190 PRO A N 1
ATOM 1565 C CA . PRO A 1 190 ? -9.773 -6.371 -22.234 1 82.44 190 PRO A CA 1
ATOM 1566 C C . PRO A 1 190 ? -9.531 -5.527 -20.984 1 82.44 190 PRO A C 1
ATOM 1568 O O . PRO A 1 190 ? -9.719 -6.016 -19.859 1 82.44 190 PRO A O 1
ATOM 1571 N N . GLU A 1 191 ? -9.086 -4.418 -21.203 1 82.69 191 GLU A N 1
ATOM 1572 C CA . GLU A 1 191 ? -8.891 -3.484 -20.109 1 82.69 191 GLU A CA 1
ATOM 1573 C C . GLU A 1 191 ? -10.219 -3.111 -19.453 1 82.69 191 GLU A C 1
ATOM 1575 O O . GLU A 1 191 ? -11.219 -2.912 -20.141 1 82.69 191 GLU A O 1
ATOM 1580 N N . LEU A 1 192 ? -10.227 -3.26 -18.156 1 85.62 192 LEU A N 1
ATOM 1581 C CA . LEU A 1 192 ? -11.367 -2.719 -17.422 1 85.62 192 LEU A CA 1
ATOM 1582 C C . LEU A 1 192 ? -11.289 -1.198 -17.344 1 85.62 192 LEU A C 1
ATOM 1584 O O . LEU A 1 192 ? -10.32 -0.648 -16.812 1 85.62 192 LEU A O 1
ATOM 1588 N N . ILE A 1 193 ? -12.289 -0.545 -17.906 1 87 193 ILE A N 1
ATOM 1589 C CA . ILE A 1 193 ? -12.281 0.913 -17.953 1 87 193 ILE A CA 1
ATOM 1590 C C . ILE A 1 193 ? -13.445 1.461 -17.141 1 87 193 ILE A C 1
ATOM 1592 O O . ILE A 1 193 ? -14.602 1.079 -17.359 1 87 193 ILE A O 1
ATOM 1596 N N . LEU A 1 194 ? -13.117 2.182 -16.156 1 92.75 194 LEU A N 1
ATOM 1597 C CA . LEU A 1 194 ? -14.117 2.971 -15.445 1 92.75 194 LEU A CA 1
ATOM 1598 C C . LEU A 1 194 ? -14.203 4.383 -16.016 1 92.75 194 LEU A C 1
ATOM 1600 O O . LEU A 1 194 ? -13.18 4.977 -16.375 1 92.75 194 LEU A O 1
ATOM 1604 N N . SER A 1 195 ? -15.375 4.891 -16.188 1 93.31 195 SER A N 1
ATOM 1605 C CA . SER A 1 195 ? -15.523 6.285 -16.594 1 93.31 195 SER A CA 1
ATOM 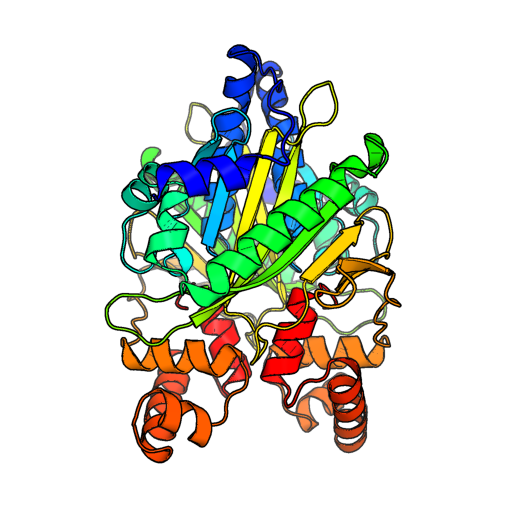1606 C C . SER A 1 195 ? -14.969 7.227 -15.523 1 93.31 195 SER A C 1
ATOM 1608 O O . SER A 1 195 ? -14.742 6.824 -14.383 1 93.31 195 SER A O 1
ATOM 1610 N N . ASP A 1 196 ? -14.773 8.406 -15.938 1 91.62 196 ASP A N 1
ATOM 1611 C CA . ASP A 1 196 ? -14.273 9.414 -15 1 91.62 196 ASP A CA 1
ATOM 1612 C C . ASP A 1 196 ? -15.227 9.586 -13.82 1 91.62 196 ASP A C 1
ATOM 1614 O O . ASP A 1 196 ? -14.789 9.703 -12.672 1 91.62 196 ASP A O 1
ATOM 1618 N N . ARG A 1 197 ? -16.453 9.562 -14.133 1 93.44 197 ARG A N 1
ATOM 1619 C CA . ARG A 1 197 ? -17.469 9.742 -13.094 1 93.44 197 ARG A CA 1
ATOM 1620 C C . ARG A 1 197 ? -17.484 8.562 -12.133 1 93.44 197 ARG A C 1
ATOM 1622 O O . ARG A 1 197 ? -17.594 8.742 -10.922 1 93.44 197 ARG A O 1
ATOM 1629 N N . GLU A 1 198 ? -17.375 7.355 -12.711 1 95.12 198 GLU A N 1
ATOM 1630 C CA . GLU A 1 198 ? -17.328 6.156 -11.875 1 95.12 198 GLU A CA 1
ATOM 1631 C C . GLU A 1 198 ? -16.109 6.188 -10.945 1 95.12 198 GLU A C 1
ATOM 1633 O O . GLU A 1 198 ? -16.219 5.84 -9.766 1 95.12 198 GLU A O 1
ATOM 1638 N N . LYS A 1 199 ? -15.023 6.605 -11.461 1 94 199 LYS A N 1
ATOM 1639 C CA . LYS A 1 199 ? -13.812 6.727 -10.664 1 94 199 LYS A CA 1
ATOM 1640 C C . LYS A 1 199 ? -14 7.734 -9.531 1 94 199 LYS A C 1
ATOM 1642 O O . LYS A 1 199 ? -13.602 7.48 -8.391 1 94 199 LYS A O 1
ATOM 1647 N N . GLU A 1 200 ? -14.539 8.82 -9.867 1 93.56 200 GLU A N 1
ATOM 1648 C CA . GLU A 1 200 ? -14.781 9.867 -8.875 1 93.56 200 GLU A CA 1
ATOM 1649 C C . GLU A 1 200 ? -15.656 9.352 -7.738 1 93.56 200 GLU A C 1
ATOM 1651 O O . GLU A 1 200 ? -15.383 9.617 -6.566 1 93.56 200 GLU A O 1
ATOM 1656 N N . ILE A 1 201 ? -16.641 8.664 -8.102 1 95.75 201 ILE A N 1
ATOM 1657 C CA . ILE A 1 201 ? -17.578 8.125 -7.117 1 95.75 201 ILE A CA 1
ATOM 1658 C C . ILE A 1 201 ? -16.859 7.125 -6.215 1 95.75 201 ILE A C 1
ATOM 1660 O O . ILE A 1 201 ? -17.016 7.148 -4.996 1 95.75 201 ILE A O 1
ATOM 1664 N N . LEU A 1 202 ? -16.078 6.297 -6.789 1 95.19 202 LEU A N 1
ATOM 1665 C CA . LEU A 1 202 ? -15.312 5.328 -6.004 1 95.19 202 LEU A CA 1
ATOM 1666 C C . LEU A 1 202 ? -14.344 6.031 -5.062 1 95.19 202 LEU A C 1
ATOM 1668 O O . LEU A 1 202 ? -14.211 5.648 -3.898 1 95.19 202 LEU A O 1
ATOM 1672 N N . GLN A 1 203 ? -13.68 7.004 -5.586 1 94.5 203 GLN A N 1
ATOM 1673 C CA . GLN A 1 203 ? -12.711 7.746 -4.785 1 94.5 203 GLN A CA 1
ATOM 1674 C C . GLN A 1 203 ? -13.375 8.398 -3.576 1 94.5 203 GLN A C 1
ATOM 1676 O O . GLN A 1 203 ? -12.82 8.383 -2.477 1 94.5 203 GLN A O 1
ATOM 1681 N N . LEU A 1 204 ? -14.547 8.961 -3.799 1 94.44 204 LEU A N 1
ATOM 1682 C CA . LEU A 1 204 ? -15.273 9.594 -2.703 1 94.44 204 LEU A CA 1
ATOM 1683 C C . LEU A 1 204 ? -15.805 8.539 -1.731 1 94.44 204 LEU A C 1
ATOM 1685 O O . LEU A 1 204 ? -15.914 8.805 -0.531 1 94.44 204 LEU A O 1
ATOM 1689 N N . SER A 1 205 ? -16.047 7.352 -2.244 1 95.06 205 SER A N 1
ATOM 1690 C CA . SER A 1 205 ? -16.594 6.277 -1.424 1 95.06 205 SER A CA 1
ATOM 1691 C C . SER A 1 205 ? -15.555 5.734 -0.452 1 95.06 205 SER A C 1
ATOM 1693 O O . SER A 1 205 ? -15.898 5.082 0.536 1 95.06 205 SER A O 1
ATOM 1695 N N . VAL A 1 206 ? -14.336 5.93 -0.738 1 93.31 206 VAL A N 1
ATOM 1696 C CA . VAL A 1 206 ? -13.25 5.488 0.138 1 93.31 206 VAL A CA 1
ATOM 1697 C C . VAL A 1 206 ? -13.445 6.074 1.534 1 93.31 206 VAL A C 1
ATOM 1699 O O . VAL A 1 206 ? -13.125 5.43 2.535 1 93.31 206 VAL A O 1
ATOM 1702 N N . LYS A 1 207 ? -14.078 7.203 1.63 1 93.19 207 LYS A N 1
ATOM 1703 C CA . LYS A 1 207 ? -14.289 7.918 2.885 1 93.19 207 LYS A CA 1
ATOM 1704 C C . LYS A 1 207 ? -15.578 7.461 3.568 1 93.19 207 LYS A C 1
ATOM 1706 O O . LYS A 1 207 ? -15.938 7.973 4.629 1 93.19 207 LYS A O 1
ATOM 1711 N N . GLY A 1 208 ? -16.266 6.602 2.973 1 93.44 208 GLY A N 1
ATOM 1712 C CA . GLY A 1 208 ? -17.531 6.117 3.533 1 93.44 208 GLY A CA 1
ATOM 1713 C C . GLY A 1 208 ? -18.672 7.094 3.359 1 93.44 208 GLY A C 1
ATOM 1714 O O . GLY A 1 208 ? -19.641 7.066 4.125 1 93.44 208 GLY A O 1
ATOM 1715 N N . LEU A 1 209 ? -18.531 7.961 2.398 1 95.5 209 LEU A N 1
ATOM 1716 C CA . LEU A 1 209 ? -19.578 8.938 2.174 1 95.5 209 LEU A CA 1
ATOM 1717 C C . LEU A 1 209 ? -20.844 8.266 1.661 1 95.5 209 LEU A C 1
ATOM 1719 O O . LEU A 1 209 ? -20.781 7.328 0.863 1 95.5 209 LEU A O 1
ATOM 1723 N N . SER A 1 210 ? -21.969 8.758 2.102 1 95.88 210 SER A N 1
ATOM 1724 C CA . SER A 1 210 ? -23.25 8.273 1.611 1 95.88 210 SER A CA 1
ATOM 1725 C C . SER A 1 210 ? -23.516 8.75 0.19 1 95.88 210 SER A C 1
ATOM 1727 O O . SER A 1 210 ? -22.844 9.656 -0.301 1 95.88 210 SER A O 1
ATOM 1729 N N . ASN A 1 211 ? -24.5 8.102 -0.409 1 97.12 211 ASN A N 1
ATOM 1730 C CA . ASN A 1 211 ? -24.906 8.555 -1.737 1 97.12 211 ASN A CA 1
ATOM 1731 C C . ASN A 1 211 ? -25.297 10.031 -1.731 1 97.12 211 ASN A C 1
ATOM 1733 O O . ASN A 1 211 ? -25.016 10.758 -2.68 1 97.12 211 ASN A O 1
ATOM 1737 N N . THR A 1 212 ? -25.953 10.438 -0.688 1 97.56 212 THR A N 1
ATOM 1738 C CA . THR A 1 212 ? -26.359 11.836 -0.561 1 97.56 212 THR A CA 1
ATOM 1739 C C . THR A 1 212 ? -25.156 12.758 -0.47 1 97.56 212 THR A C 1
ATOM 1741 O O . THR A 1 212 ? -25.078 13.758 -1.181 1 97.56 212 THR A O 1
ATOM 1744 N N . GLU A 1 213 ? -24.234 12.43 0.333 1 96.44 213 GLU A N 1
ATOM 1745 C CA . GLU A 1 213 ? -23.016 13.234 0.51 1 96.44 213 GLU A CA 1
ATOM 1746 C C . GLU A 1 213 ? -22.203 13.297 -0.779 1 96.44 213 GLU A C 1
ATOM 1748 O O . GLU A 1 213 ? -21.688 14.359 -1.143 1 96.44 213 GLU A O 1
ATOM 1753 N N . ILE A 1 214 ? -22.047 12.18 -1.434 1 96.56 214 ILE A N 1
ATOM 1754 C CA . ILE A 1 214 ? -21.328 12.117 -2.701 1 96.56 214 ILE A CA 1
ATOM 1755 C C . ILE A 1 214 ? -22.031 12.992 -3.734 1 96.56 214 ILE A C 1
ATOM 1757 O O . ILE A 1 214 ? -21.391 13.766 -4.453 1 96.56 214 ILE A O 1
ATOM 1761 N N . GLY A 1 215 ? -23.328 12.836 -3.799 1 96.81 215 GLY A N 1
ATOM 1762 C CA . GLY A 1 215 ? -24.109 13.672 -4.699 1 96.81 215 GLY A CA 1
ATOM 1763 C C . GLY A 1 215 ? -23.906 15.156 -4.473 1 96.81 215 GLY A C 1
ATOM 1764 O O . GLY A 1 215 ? -23.734 15.914 -5.43 1 96.81 215 GLY A O 1
ATOM 1765 N N . GLU A 1 216 ? -23.891 15.594 -3.248 1 95.62 216 GLU A N 1
ATOM 1766 C CA . GLU A 1 216 ? -23.656 16.984 -2.896 1 95.62 216 GLU A CA 1
ATOM 1767 C C . GLU A 1 216 ? -22.281 17.453 -3.357 1 95.62 216 GLU A C 1
ATOM 1769 O O . GLU A 1 216 ? -22.125 18.562 -3.879 1 95.62 216 GLU A O 1
ATOM 1774 N N . THR A 1 217 ? -21.344 16.578 -3.191 1 92.56 217 THR A N 1
ATOM 1775 C CA . THR A 1 217 ? -19.969 16.906 -3.549 1 92.56 217 THR A CA 1
ATOM 1776 C C . THR A 1 217 ? -19.828 17.078 -5.062 1 92.56 217 THR A C 1
ATOM 1778 O O . THR A 1 217 ? -19.109 17.953 -5.531 1 92.56 217 THR A O 1
ATOM 1781 N N . LEU A 1 218 ? -20.484 16.266 -5.816 1 93.69 218 LEU A N 1
ATOM 1782 C CA . LEU A 1 218 ? -20.328 16.219 -7.266 1 93.69 218 LEU A CA 1
ATOM 1783 C C . LEU A 1 218 ? -21.422 17.031 -7.957 1 93.69 218 LEU A C 1
ATOM 1785 O O . LEU A 1 218 ? -21.453 17.125 -9.188 1 93.69 218 LEU A O 1
ATOM 1789 N N . PHE A 1 219 ? -22.297 17.547 -7.191 1 94.56 219 PHE A N 1
ATOM 1790 C CA . PHE A 1 219 ? -23.406 18.344 -7.691 1 94.56 219 PHE A CA 1
ATOM 1791 C C . PHE A 1 219 ? -24.312 17.516 -8.602 1 94.56 219 PHE A C 1
ATOM 1793 O O . PHE A 1 219 ? -24.656 17.953 -9.695 1 94.56 219 PHE A O 1
ATOM 1800 N N . ILE A 1 220 ? -24.641 16.344 -8.172 1 96 220 ILE A N 1
ATOM 1801 C CA . ILE A 1 220 ? -25.594 15.461 -8.828 1 96 220 ILE A CA 1
ATOM 1802 C C . ILE A 1 220 ? -26.531 14.852 -7.785 1 96 220 ILE A C 1
ATOM 1804 O O . ILE A 1 220 ? -26.281 14.945 -6.582 1 96 220 ILE A O 1
ATOM 1808 N N . ASP A 1 221 ? -27.656 14.219 -8.25 1 97.12 221 ASP A N 1
ATOM 1809 C CA . ASP A 1 221 ? -28.656 13.617 -7.375 1 97.12 221 ASP A CA 1
ATOM 1810 C C . ASP A 1 221 ? -28.156 12.305 -6.785 1 97.12 221 ASP A C 1
ATOM 1812 O O . ASP A 1 221 ? -27.469 11.539 -7.461 1 97.12 221 ASP A O 1
ATOM 1816 N N . ALA A 1 222 ? -28.625 12.031 -5.551 1 97.69 222 ALA A N 1
ATOM 1817 C CA . ALA A 1 222 ? -28.25 10.797 -4.875 1 97.69 222 ALA A CA 1
ATOM 1818 C C . ALA A 1 222 ? -28.672 9.578 -5.703 1 97.69 222 ALA A C 1
ATOM 1820 O O . ALA A 1 222 ? -27.984 8.555 -5.695 1 97.69 222 ALA A O 1
ATOM 1821 N N . ASN A 1 223 ? -29.703 9.703 -6.41 1 97.75 223 ASN A N 1
ATOM 1822 C CA . ASN A 1 223 ? -30.156 8.602 -7.254 1 97.75 223 ASN A CA 1
ATOM 1823 C C . ASN A 1 223 ? -29.219 8.375 -8.43 1 97.75 223 ASN A C 1
ATOM 1825 O O . ASN A 1 223 ? -29.031 7.242 -8.875 1 97.75 223 ASN A O 1
ATOM 1829 N N . THR A 1 224 ? -28.688 9.406 -8.922 1 97.88 224 THR A N 1
ATOM 1830 C CA . THR A 1 224 ? -27.688 9.297 -9.984 1 97.88 224 THR A CA 1
ATOM 1831 C C . THR A 1 224 ? -26.422 8.609 -9.461 1 97.88 224 THR A C 1
ATOM 1833 O O . THR A 1 224 ? -25.812 7.797 -10.172 1 97.88 224 THR A O 1
ATOM 1836 N N . VAL A 1 225 ? -26.062 8.961 -8.258 1 98 225 VAL A N 1
ATOM 1837 C CA . VAL A 1 225 ? -24.938 8.281 -7.629 1 98 225 VAL A CA 1
ATOM 1838 C C . VAL A 1 225 ? -25.219 6.781 -7.539 1 98 225 VAL A C 1
ATOM 1840 O O . VAL A 1 225 ? -24.359 5.961 -7.867 1 98 225 VAL A O 1
ATOM 1843 N N . LYS A 1 226 ? -26.422 6.469 -7.047 1 97.62 226 LYS A N 1
ATOM 1844 C CA . LYS A 1 226 ? -26.828 5.074 -6.93 1 97.62 226 LYS A CA 1
ATOM 1845 C C . LYS A 1 226 ? -26.734 4.355 -8.273 1 97.62 226 LYS A C 1
ATOM 1847 O O . LYS A 1 226 ? -26.328 3.197 -8.336 1 97.62 226 LYS A O 1
ATOM 1852 N N . PHE A 1 227 ? -27.125 5.059 -9.266 1 97.69 227 PHE A N 1
ATOM 1853 C CA . PHE A 1 227 ? -27.078 4.5 -10.609 1 97.69 227 PHE A CA 1
ATOM 1854 C C . PHE A 1 227 ? -25.641 4.207 -11.016 1 97.69 227 PHE A C 1
ATOM 1856 O O . PHE A 1 227 ? -25.328 3.117 -11.508 1 97.69 227 PHE A O 1
ATOM 1863 N N . HIS A 1 228 ? -24.734 5.113 -10.828 1 97.56 228 HIS A N 1
ATOM 1864 C CA . HIS A 1 228 ? -23.328 4.914 -11.156 1 97.56 228 HIS A CA 1
ATOM 1865 C C . HIS A 1 228 ? -22.719 3.777 -10.336 1 97.56 228 HIS A C 1
ATOM 1867 O O . HIS A 1 228 ? -21.922 2.996 -10.844 1 97.56 228 HIS A O 1
ATOM 1873 N N . LYS A 1 229 ? -23.078 3.719 -9.078 1 97.69 229 LYS A N 1
ATOM 1874 C CA . LYS A 1 229 ? -22.562 2.645 -8.227 1 97.69 229 LYS A CA 1
ATOM 1875 C C . LYS A 1 229 ? -23.016 1.278 -8.742 1 97.69 229 LYS A C 1
ATOM 1877 O O . LYS A 1 229 ? -22.234 0.323 -8.734 1 97.69 229 LYS A O 1
ATOM 1882 N N . LYS A 1 230 ? -24.234 1.202 -9.141 1 97.69 230 LYS A N 1
ATOM 1883 C CA . LYS A 1 230 ? -24.719 -0.052 -9.719 1 97.69 230 LYS A CA 1
ATOM 1884 C C . LYS A 1 230 ? -23.875 -0.459 -10.93 1 97.69 230 LYS A C 1
ATOM 1886 O O . LYS A 1 230 ? -23.531 -1.631 -11.078 1 97.69 230 LYS A O 1
ATOM 1891 N N . LYS A 1 231 ? -23.609 0.478 -11.758 1 97.44 231 LYS A N 1
ATOM 1892 C CA . LYS A 1 231 ? -22.766 0.22 -12.922 1 97.44 231 LYS A CA 1
ATOM 1893 C C . LYS A 1 231 ? -21.359 -0.232 -12.5 1 97.44 231 LYS A C 1
ATOM 1895 O O . LYS A 1 231 ? -20.797 -1.151 -13.094 1 97.44 231 LYS A O 1
ATOM 1900 N N . ILE A 1 232 ? -20.828 0.422 -11.508 1 97.5 232 ILE A N 1
ATOM 1901 C CA . ILE A 1 232 ? -19.516 0.084 -10.969 1 97.5 232 ILE A CA 1
ATOM 1902 C C . ILE A 1 232 ? -19.516 -1.357 -10.469 1 97.5 232 ILE A C 1
ATOM 1904 O O . ILE A 1 232 ? -18.609 -2.127 -10.766 1 97.5 232 ILE A O 1
ATOM 1908 N N . PHE A 1 233 ? -20.578 -1.694 -9.695 1 97.06 233 PHE A N 1
ATOM 1909 C CA . PHE A 1 233 ? -20.688 -3.037 -9.133 1 97.06 233 PHE A CA 1
ATOM 1910 C C . PHE A 1 233 ? -20.719 -4.086 -10.242 1 97.06 233 PHE A C 1
ATOM 1912 O O . PHE A 1 233 ? -20.062 -5.129 -10.133 1 97.06 233 PHE A O 1
ATOM 1919 N N . GLU A 1 234 ? -21.391 -3.771 -11.281 1 96.38 234 GLU A N 1
ATOM 1920 C CA . GLU A 1 234 ? -21.484 -4.68 -12.422 1 96.38 234 GLU A CA 1
ATOM 1921 C C . GLU A 1 234 ? -20.125 -4.844 -13.109 1 96.38 234 GLU A C 1
ATOM 1923 O O . GLU A 1 234 ? -19.703 -5.969 -13.383 1 96.38 234 GLU A O 1
ATOM 1928 N N . LYS A 1 235 ? -19.469 -3.748 -13.32 1 94.56 235 LYS A N 1
ATOM 1929 C CA . LYS A 1 235 ? -18.188 -3.768 -14.023 1 94.56 235 LYS A CA 1
ATOM 1930 C C . LYS A 1 235 ? -17.125 -4.496 -13.203 1 94.56 235 LYS A C 1
ATOM 1932 O O . LYS A 1 235 ? -16.297 -5.215 -13.758 1 94.56 235 LYS A O 1
ATOM 1937 N N . LEU A 1 236 ? -17.203 -4.336 -11.883 1 93.94 236 LEU A N 1
ATOM 1938 C CA . LEU A 1 236 ? -16.156 -4.867 -11 1 93.94 236 LEU A CA 1
ATOM 1939 C C . LEU A 1 236 ? -16.594 -6.203 -10.406 1 93.94 236 LEU A C 1
ATOM 1941 O O . LEU A 1 236 ? -15.828 -6.82 -9.656 1 93.94 236 LEU A O 1
ATOM 1945 N N . HIS A 1 237 ? -17.797 -6.648 -10.703 1 92.75 237 HIS A N 1
ATOM 1946 C CA . HIS A 1 237 ? -18.375 -7.848 -10.117 1 92.75 237 HIS A CA 1
ATOM 1947 C C . HIS A 1 237 ? -18.328 -7.801 -8.594 1 92.75 237 HIS A C 1
ATOM 1949 O O . HIS A 1 237 ? -17.922 -8.773 -7.949 1 92.75 237 HIS A O 1
ATOM 1955 N N . ALA A 1 238 ? -18.625 -6.66 -8.125 1 95.06 238 ALA A N 1
ATOM 1956 C CA . ALA A 1 238 ? -18.672 -6.441 -6.68 1 95.06 238 ALA A CA 1
ATOM 1957 C C . ALA A 1 238 ? -20.109 -6.469 -6.168 1 95.06 238 ALA A C 1
ATOM 1959 O O . ALA A 1 238 ? -21.047 -6.105 -6.891 1 95.06 238 ALA A O 1
ATOM 1960 N N . GLU A 1 239 ? -20.25 -6.824 -4.957 1 94.38 239 GLU A N 1
ATOM 1961 C CA . GLU A 1 239 ? -21.578 -6.938 -4.391 1 94.38 239 GLU A CA 1
ATOM 1962 C C . GLU A 1 239 ? -21.938 -5.699 -3.572 1 94.38 239 GLU A C 1
ATOM 1964 O O . GLU A 1 239 ? -23.109 -5.484 -3.244 1 94.38 239 GLU A O 1
ATOM 1969 N N . ASN A 1 240 ? -20.984 -4.938 -3.164 1 94.88 240 ASN A N 1
ATOM 1970 C CA . ASN A 1 240 ? -21.203 -3.725 -2.379 1 94.88 240 ASN A CA 1
ATOM 1971 C C . ASN A 1 240 ? -20.016 -2.768 -2.492 1 94.88 240 ASN A C 1
ATOM 1973 O O . ASN A 1 240 ? -19.016 -3.078 -3.15 1 94.88 240 ASN A O 1
ATOM 1977 N N . ILE A 1 241 ? -20.125 -1.651 -1.856 1 94.81 241 ILE A N 1
ATOM 1978 C CA . ILE A 1 241 ? -19.188 -0.566 -2.07 1 94.81 241 ILE A CA 1
ATOM 1979 C C . ILE A 1 241 ? -17.844 -0.917 -1.426 1 94.81 241 ILE A C 1
ATOM 1981 O O . ILE A 1 241 ? -16.781 -0.567 -1.95 1 94.81 241 ILE A O 1
ATOM 1985 N N . THR A 1 242 ? -17.875 -1.559 -0.296 1 94 242 THR A N 1
ATOM 1986 C CA . THR A 1 242 ? -16.625 -1.943 0.368 1 94 242 THR A CA 1
ATOM 1987 C C . THR A 1 242 ? -15.797 -2.855 -0.528 1 94 242 THR A C 1
ATOM 1989 O O . THR A 1 242 ? -14.602 -2.631 -0.709 1 94 242 THR A O 1
ATOM 1992 N N . GLU A 1 243 ? -16.469 -3.799 -1.038 1 94.69 243 GLU A N 1
ATOM 1993 C CA . GLU A 1 243 ? -15.82 -4.711 -1.969 1 94.69 243 GLU A CA 1
ATOM 1994 C C . GLU A 1 243 ? -15.352 -3.98 -3.223 1 94.69 243 GLU A C 1
ATOM 1996 O O . GLU A 1 243 ? -14.227 -4.195 -3.689 1 94.69 243 GLU A O 1
ATOM 2001 N N . ALA A 1 244 ? -16.172 -3.17 -3.748 1 95.94 244 ALA A N 1
ATOM 2002 C CA . ALA A 1 244 ? -15.844 -2.434 -4.969 1 95.94 244 ALA A CA 1
ATOM 2003 C C . ALA A 1 244 ? -14.602 -1.566 -4.773 1 95.94 244 ALA A C 1
ATOM 2005 O O . ALA A 1 244 ? -13.711 -1.55 -5.621 1 95.94 244 ALA A O 1
ATOM 2006 N N . VAL A 1 245 ? -14.547 -0.854 -3.672 1 94.75 245 VAL A N 1
ATOM 2007 C CA . VAL A 1 245 ? -13.406 0.006 -3.371 1 94.75 245 VAL A CA 1
ATOM 2008 C C . VAL A 1 245 ? -12.141 -0.838 -3.252 1 94.75 245 VAL A C 1
ATOM 2010 O O . VAL A 1 245 ? -11.094 -0.47 -3.783 1 94.75 245 VAL A O 1
ATOM 2013 N N . GLY A 1 246 ? -12.266 -1.897 -2.598 1 93.25 246 GLY A N 1
ATOM 2014 C CA . GLY A 1 246 ? -11.133 -2.799 -2.467 1 93.25 246 GLY A CA 1
ATOM 2015 C C . GLY A 1 246 ? -10.625 -3.32 -3.799 1 93.25 246 GLY A C 1
ATOM 2016 O O . GLY A 1 246 ? -9.422 -3.311 -4.055 1 93.25 246 GLY A O 1
ATOM 2017 N N . ILE A 1 247 ? -11.547 -3.76 -4.609 1 92.75 247 ILE A N 1
ATOM 2018 C CA . ILE A 1 247 ? -11.195 -4.305 -5.918 1 92.75 247 ILE A CA 1
ATOM 2019 C C . ILE A 1 247 ? -10.57 -3.211 -6.777 1 92.75 247 ILE A C 1
ATOM 2021 O O . ILE A 1 247 ? -9.531 -3.428 -7.41 1 92.75 247 ILE A O 1
ATOM 2025 N N . ALA A 1 248 ? -11.172 -2.072 -6.777 1 92.88 248 ALA A N 1
ATOM 2026 C CA . ALA A 1 248 ? -10.664 -0.951 -7.566 1 92.88 248 ALA A CA 1
ATOM 2027 C C . ALA A 1 248 ? -9.258 -0.554 -7.129 1 92.88 248 ALA A C 1
ATOM 2029 O O . ALA A 1 248 ? -8.414 -0.213 -7.961 1 92.88 248 ALA A O 1
ATOM 2030 N N . ALA A 1 249 ? -9.008 -0.587 -5.852 1 91.44 249 ALA A N 1
ATOM 2031 C CA . ALA A 1 249 ? -7.684 -0.278 -5.32 1 91.44 249 ALA A CA 1
ATOM 2032 C C . ALA A 1 249 ? -6.656 -1.31 -5.777 1 91.44 249 ALA A C 1
ATOM 2034 O O . ALA A 1 249 ? -5.578 -0.952 -6.258 1 91.44 249 ALA A O 1
ATOM 2035 N N . ASN A 1 250 ? -7.035 -2.512 -5.684 1 87.25 250 ASN A N 1
ATOM 2036 C CA . ASN A 1 250 ? -6.133 -3.584 -6.086 1 87.25 250 ASN A CA 1
ATOM 2037 C C . ASN A 1 250 ? -5.797 -3.502 -7.574 1 87.25 250 ASN A C 1
ATOM 2039 O O . ASN A 1 250 ? -4.676 -3.816 -7.977 1 87.25 250 ASN A O 1
ATOM 2043 N N . LEU A 1 251 ? -6.773 -3.045 -8.352 1 85.94 251 LEU A N 1
ATOM 2044 C CA . LEU A 1 251 ? -6.586 -2.938 -9.789 1 85.94 251 LEU A CA 1
ATOM 2045 C C . LEU A 1 251 ? -5.977 -1.588 -10.164 1 85.94 251 LEU A C 1
ATOM 2047 O O . LEU A 1 251 ? -5.84 -1.267 -11.344 1 85.94 251 LEU A O 1
ATOM 2051 N N . ARG A 1 252 ? -5.75 -0.784 -9.188 1 87.19 252 ARG A N 1
ATOM 2052 C CA . ARG A 1 252 ? -5.113 0.523 -9.32 1 87.19 252 ARG A CA 1
ATOM 2053 C C . ARG A 1 252 ? -5.977 1.469 -10.156 1 87.19 252 ARG A C 1
ATOM 2055 O O . ARG A 1 252 ? -5.461 2.213 -10.992 1 87.19 252 ARG A O 1
ATOM 2062 N N . LEU A 1 253 ? -7.27 1.322 -9.945 1 87.75 253 LEU A N 1
ATOM 2063 C CA . LEU A 1 253 ? -8.203 2.145 -10.703 1 87.75 253 LEU A CA 1
ATOM 2064 C C . LEU A 1 253 ? -8.508 3.447 -9.969 1 87.75 253 LEU A C 1
ATOM 2066 O O . LEU A 1 253 ? -9.094 4.367 -10.547 1 87.75 253 LEU A O 1
ATOM 2070 N N . ILE A 1 254 ? -8.188 3.443 -8.75 1 87.44 254 ILE A N 1
ATOM 2071 C CA . ILE A 1 254 ? -8.422 4.648 -7.965 1 87.44 254 ILE A CA 1
ATOM 2072 C C . ILE A 1 254 ? -7.195 4.965 -7.113 1 87.44 254 ILE A C 1
ATOM 2074 O O . ILE A 1 254 ? -6.367 4.086 -6.863 1 87.44 254 ILE A O 1
ATOM 2078 N N . MET B 1 1 ? 8.828 35.031 -4.055 1 57.31 1 MET B N 1
ATOM 2079 C CA . MET B 1 1 ? 7.914 34.625 -2.998 1 57.31 1 MET B CA 1
ATOM 2080 C C . MET B 1 1 ? 7.973 33.125 -2.793 1 57.31 1 MET B C 1
ATOM 2082 O O . MET B 1 1 ? 8.156 32.625 -1.669 1 57.31 1 MET B O 1
ATOM 2086 N N . GLN B 1 2 ? 7.926 32.312 -3.893 1 63.5 2 GLN B N 1
ATOM 2087 C CA . GLN B 1 2 ? 7.957 30.859 -3.816 1 63.5 2 GLN B CA 1
ATOM 2088 C C . GLN B 1 2 ? 9.312 30.359 -3.318 1 63.5 2 GLN B C 1
ATOM 2090 O O . GLN B 1 2 ? 9.383 29.453 -2.498 1 63.5 2 GLN B O 1
ATOM 2095 N N . GLN B 1 3 ? 10.359 31.016 -3.742 1 66.88 3 GLN B N 1
ATOM 2096 C CA . GLN B 1 3 ? 11.711 30.609 -3.359 1 66.88 3 GLN B CA 1
ATOM 2097 C C . GLN B 1 3 ? 11.93 30.797 -1.858 1 66.88 3 GLN B C 1
ATOM 2099 O O . GLN B 1 3 ? 12.57 29.953 -1.221 1 66.88 3 GLN B O 1
ATOM 2104 N N . ASN B 1 4 ? 11.367 31.766 -1.374 1 71.12 4 ASN B N 1
ATOM 2105 C CA . ASN B 1 4 ? 11.5 32.031 0.056 1 71.12 4 ASN B CA 1
ATOM 2106 C C . ASN B 1 4 ? 10.773 30.969 0.884 1 71.12 4 ASN B C 1
ATOM 2108 O O . ASN B 1 4 ? 11.273 30.531 1.918 1 71.12 4 ASN B O 1
ATOM 2112 N N . ILE B 1 5 ? 9.711 30.547 0.343 1 74.12 5 ILE B N 1
ATOM 2113 C CA . ILE B 1 5 ? 8.906 29.578 1.065 1 74.12 5 ILE B CA 1
ATOM 2114 C C . ILE B 1 5 ? 9.594 28.219 1.043 1 74.12 5 ILE B C 1
ATOM 2116 O O . ILE B 1 5 ? 9.633 27.516 2.055 1 74.12 5 ILE B O 1
ATOM 2120 N N . ILE B 1 6 ? 10.18 27.875 -0.064 1 76.44 6 ILE B N 1
ATOM 2121 C CA . ILE B 1 6 ? 10.898 26.609 -0.176 1 76.44 6 ILE B CA 1
ATOM 2122 C C . ILE B 1 6 ? 12.102 26.609 0.761 1 76.44 6 ILE B C 1
ATOM 2124 O O . ILE B 1 6 ? 12.391 25.594 1.409 1 76.44 6 ILE B O 1
ATOM 2128 N N . SER B 1 7 ? 12.719 27.75 0.816 1 79.19 7 SER B N 1
ATOM 2129 C CA . SER B 1 7 ? 13.836 27.875 1.747 1 79.19 7 SER B CA 1
ATOM 2130 C C . SER B 1 7 ? 13.383 27.656 3.188 1 79.19 7 SER B C 1
ATOM 2132 O O . SER B 1 7 ? 14.086 27.016 3.975 1 79.19 7 SER B O 1
ATOM 2134 N N . ASN B 1 8 ? 12.227 28.125 3.447 1 81.56 8 ASN B N 1
ATOM 2135 C CA . ASN B 1 8 ? 11.672 27.969 4.789 1 81.56 8 ASN B CA 1
ATOM 2136 C C . ASN B 1 8 ? 11.328 26.5 5.086 1 81.56 8 ASN B C 1
ATOM 2138 O O . ASN B 1 8 ? 11.398 26.062 6.238 1 81.56 8 ASN B O 1
ATOM 2142 N N . PHE B 1 9 ? 11.016 25.812 4.059 1 81.06 9 PHE B N 1
ATOM 2143 C CA . PHE B 1 9 ? 10.672 24.406 4.211 1 81.06 9 PHE B CA 1
ATOM 2144 C C . PHE B 1 9 ? 11.875 23.609 4.688 1 81.06 9 PHE B C 1
ATOM 2146 O O . PHE B 1 9 ? 11.727 22.656 5.465 1 81.06 9 PHE B O 1
ATOM 2153 N N . PHE B 1 10 ? 13.031 24.016 4.305 1 84.75 10 PHE B N 1
ATOM 2154 C CA . PHE B 1 10 ? 14.219 23.234 4.621 1 84.75 10 PHE B CA 1
ATOM 2155 C C . PHE B 1 10 ? 14.938 23.812 5.836 1 84.75 10 PHE B C 1
ATOM 2157 O O . PHE B 1 10 ? 15.984 23.312 6.242 1 84.75 10 PHE B O 1
ATOM 2164 N N . ARG B 1 11 ? 14.414 24.812 6.398 1 83.06 11 ARG B N 1
ATOM 2165 C CA . ARG B 1 11 ? 15.008 25.484 7.539 1 83.06 11 ARG B CA 1
ATOM 2166 C C . ARG B 1 11 ? 15.258 24.516 8.695 1 83.06 11 ARG B C 1
ATOM 2168 O O . ARG B 1 11 ? 16.312 24.562 9.32 1 83.06 11 ARG B O 1
ATOM 2175 N N . PRO B 1 12 ? 14.375 23.609 8.961 1 84.5 12 PRO B N 1
ATOM 2176 C CA . PRO B 1 12 ? 14.562 22.75 10.133 1 84.5 12 PRO B CA 1
ATOM 2177 C C . PRO B 1 12 ? 15.609 21.672 9.898 1 84.5 12 PRO B C 1
ATOM 2179 O O . PRO B 1 12 ? 16.016 20.984 10.844 1 84.5 12 PRO B O 1
ATOM 2182 N N . ILE B 1 13 ? 16.016 21.516 8.695 1 84.25 13 ILE B N 1
ATOM 2183 C CA . ILE B 1 13 ? 16.953 20.453 8.352 1 84.25 13 ILE B CA 1
ATOM 2184 C C . ILE B 1 13 ? 18.375 20.938 8.578 1 84.25 13 ILE B C 1
ATOM 2186 O O . ILE B 1 13 ? 18.688 22.109 8.367 1 84.25 13 ILE B O 1
ATOM 2190 N N . ASN B 1 14 ? 19.172 20.078 9.047 1 81.31 14 ASN B N 1
ATOM 2191 C CA . ASN B 1 14 ? 20.578 20.406 9.148 1 81.31 14 ASN B CA 1
ATOM 2192 C C . ASN B 1 14 ? 21.188 20.719 7.777 1 81.31 14 ASN B C 1
ATOM 2194 O O . ASN B 1 14 ? 21.25 19.844 6.914 1 81.31 14 ASN B O 1
ATOM 2198 N N . THR B 1 15 ? 21.484 21.906 7.531 1 77.19 15 THR B N 1
ATOM 2199 C CA . THR B 1 15 ? 21.969 22.375 6.238 1 77.19 15 THR B CA 1
ATOM 2200 C C . THR B 1 15 ? 23.359 21.844 5.949 1 77.19 15 THR B C 1
ATOM 2202 O O . THR B 1 15 ? 23.844 21.922 4.816 1 77.19 15 THR B O 1
ATOM 2205 N N . ASP B 1 16 ? 23.984 21.234 6.887 1 82.75 16 ASP B N 1
ATOM 2206 C CA . ASP B 1 16 ? 25.359 20.797 6.711 1 82.75 16 ASP B CA 1
ATOM 2207 C C . ASP B 1 16 ? 25.422 19.297 6.379 1 82.75 16 ASP B C 1
ATOM 2209 O O . ASP B 1 16 ? 26.422 18.641 6.656 1 82.75 16 ASP B O 1
ATOM 2213 N N . ILE B 1 17 ? 24.359 18.844 5.879 1 86.69 17 ILE B N 1
ATOM 2214 C CA . ILE B 1 17 ? 24.375 17.453 5.48 1 86.69 17 ILE B CA 1
ATOM 2215 C C . ILE B 1 17 ? 25.406 17.234 4.371 1 86.69 17 ILE B C 1
ATOM 2217 O O . ILE B 1 17 ? 25.453 18 3.402 1 86.69 17 ILE B O 1
ATOM 2221 N N . GLN B 1 18 ? 26.328 16.359 4.559 1 88.38 18 GLN B N 1
ATOM 2222 C CA . GLN B 1 18 ? 27.328 16.016 3.545 1 88.38 18 GLN B CA 1
ATOM 2223 C C . GLN B 1 18 ? 27.188 14.555 3.123 1 88.38 18 GLN B C 1
ATOM 2225 O O . GLN B 1 18 ? 27.375 13.648 3.938 1 88.38 18 GLN B O 1
ATOM 2230 N N . ILE B 1 19 ? 26.812 14.367 1.843 1 93.25 19 ILE B N 1
ATOM 2231 C CA . ILE B 1 19 ? 26.734 13.031 1.263 1 93.25 19 ILE B CA 1
ATOM 2232 C C . ILE B 1 19 ? 27.703 12.914 0.093 1 93.25 19 ILE B C 1
ATOM 2234 O O . ILE B 1 19 ? 27.531 13.586 -0.928 1 93.25 19 ILE B O 1
ATOM 2238 N N . PRO B 1 20 ? 28.719 12.148 0.321 1 92.19 20 PRO B N 1
ATOM 2239 C CA . PRO B 1 20 ? 29.641 11.969 -0.81 1 92.19 20 PRO B CA 1
ATOM 2240 C C . PRO B 1 20 ? 28.922 11.523 -2.082 1 92.19 20 PRO B C 1
ATOM 2242 O O . PRO B 1 20 ? 27.938 10.766 -2.014 1 92.19 20 PRO B O 1
ATOM 2245 N N . ASP B 1 21 ? 29.375 11.914 -3.277 1 92.88 21 ASP B N 1
ATOM 2246 C CA . ASP B 1 21 ? 28.766 11.578 -4.566 1 92.88 21 ASP B CA 1
ATOM 2247 C C . ASP B 1 21 ? 28.734 10.07 -4.777 1 92.88 21 ASP B C 1
ATOM 2249 O O . ASP B 1 21 ? 27.828 9.539 -5.406 1 92.88 21 ASP B O 1
ATOM 2253 N N . SER B 1 22 ? 29.719 9.391 -4.184 1 91.94 22 SER B N 1
ATOM 2254 C CA . SER B 1 22 ? 29.812 7.945 -4.344 1 91.94 22 SER B CA 1
ATOM 2255 C C . SER B 1 22 ? 28.609 7.242 -3.727 1 91.94 22 SER B C 1
ATOM 2257 O O . SER B 1 22 ? 28.203 6.168 -4.18 1 91.94 22 SER B O 1
ATOM 2259 N N . GLU B 1 23 ? 28.016 7.883 -2.748 1 92.56 23 GLU B N 1
ATOM 2260 C CA . GLU B 1 23 ? 26.891 7.277 -2.057 1 92.56 23 GLU B CA 1
ATOM 2261 C C . GLU B 1 23 ? 25.641 7.297 -2.93 1 92.56 23 GLU B C 1
ATOM 2263 O O . GLU B 1 23 ? 24.703 6.527 -2.699 1 92.56 23 GLU B O 1
ATOM 2268 N N . TYR B 1 24 ? 25.594 8.156 -3.9 1 94.62 24 TYR B N 1
ATOM 2269 C CA . TYR B 1 24 ? 24.406 8.305 -4.719 1 94.62 24 TYR B CA 1
ATOM 2270 C C . TYR B 1 24 ? 24.234 7.121 -5.66 1 94.62 24 TYR B C 1
ATOM 2272 O O . TYR B 1 24 ? 23.172 6.945 -6.262 1 94.62 24 TYR B O 1
ATOM 2280 N N . ALA B 1 25 ? 25.281 6.262 -5.734 1 92.25 25 ALA B N 1
ATOM 2281 C CA . ALA B 1 25 ? 25.125 5.008 -6.465 1 92.25 25 ALA B CA 1
ATOM 2282 C C . ALA B 1 25 ? 23.984 4.176 -5.883 1 92.25 25 ALA B C 1
ATOM 2284 O O . ALA B 1 25 ? 23.281 3.471 -6.613 1 92.25 25 ALA B O 1
ATOM 2285 N N . LYS B 1 26 ? 23.734 4.273 -4.652 1 92.25 26 LYS B N 1
ATOM 2286 C CA . LYS B 1 26 ? 22.703 3.543 -3.936 1 92.25 26 LYS B CA 1
ATOM 2287 C C . LYS B 1 26 ? 21.312 4.012 -4.355 1 92.25 26 LYS B C 1
ATOM 2289 O O . LYS B 1 26 ? 20.328 3.281 -4.191 1 92.25 26 LYS B O 1
ATOM 2294 N N . THR B 1 27 ? 21.219 5.219 -4.867 1 95.94 27 THR B N 1
ATOM 2295 C CA . THR B 1 27 ? 19.906 5.809 -5.137 1 95.94 27 THR B CA 1
ATOM 2296 C C . THR B 1 27 ? 19.219 5.102 -6.305 1 95.94 27 THR B C 1
ATOM 2298 O O . THR B 1 27 ? 18 5.062 -6.379 1 95.94 27 THR B O 1
ATOM 2301 N N . ASP B 1 28 ? 20.047 4.539 -7.195 1 95.94 28 ASP B N 1
ATOM 2302 C CA . ASP B 1 28 ? 19.453 3.795 -8.305 1 95.94 28 ASP B CA 1
ATOM 2303 C C . ASP B 1 28 ? 18.594 2.635 -7.789 1 95.94 28 ASP B C 1
ATOM 2305 O O . ASP B 1 28 ? 17.5 2.398 -8.289 1 95.94 28 ASP B O 1
ATOM 2309 N N . VAL B 1 29 ? 19.109 1.962 -6.777 1 96.12 29 VAL B N 1
ATOM 2310 C CA . VAL B 1 29 ? 18.406 0.83 -6.195 1 96.12 29 VAL B CA 1
ATOM 2311 C C . VAL B 1 29 ? 17.172 1.325 -5.449 1 96.12 29 VAL B C 1
ATOM 2313 O O . VAL B 1 29 ? 16.109 0.686 -5.492 1 96.12 29 VAL B O 1
ATOM 2316 N N . CYS B 1 30 ? 17.281 2.439 -4.773 1 97.5 30 CYS B N 1
ATOM 2317 C CA . CYS B 1 30 ? 16.125 3.025 -4.105 1 97.5 30 CYS B CA 1
ATOM 2318 C C . CYS B 1 30 ? 15.008 3.311 -5.098 1 97.5 30 CYS B C 1
ATOM 2320 O O . CYS B 1 30 ? 13.844 3.018 -4.824 1 97.5 30 CYS B O 1
ATOM 2322 N N . ILE B 1 31 ? 15.422 3.832 -6.234 1 97.75 31 ILE B N 1
ATOM 2323 C CA . ILE B 1 31 ? 14.461 4.191 -7.27 1 97.75 31 ILE B CA 1
ATOM 2324 C C . ILE B 1 31 ? 13.789 2.932 -7.812 1 97.75 31 ILE B C 1
ATOM 2326 O O . ILE B 1 31 ? 12.562 2.877 -7.941 1 97.75 31 ILE B O 1
ATOM 2330 N N . VAL B 1 32 ? 14.555 1.925 -8.062 1 96.56 32 VAL B N 1
ATOM 2331 C CA . VAL B 1 32 ? 14.023 0.688 -8.625 1 96.56 32 VAL B CA 1
ATOM 2332 C C . VAL B 1 32 ? 13.07 0.037 -7.633 1 96.56 32 VAL B C 1
ATOM 2334 O O . VAL B 1 32 ? 12.023 -0.486 -8.023 1 96.56 32 VAL B O 1
ATOM 2337 N N . MET B 1 33 ? 13.398 0.062 -6.383 1 97.31 33 MET B N 1
ATOM 2338 C CA . MET B 1 33 ? 12.539 -0.506 -5.344 1 97.31 33 MET B CA 1
ATOM 2339 C C . MET B 1 33 ? 11.234 0.275 -5.23 1 97.31 33 MET B C 1
ATOM 2341 O O . MET B 1 33 ? 10.164 -0.317 -5.113 1 97.31 33 MET B O 1
ATOM 2345 N N . ALA B 1 34 ? 11.312 1.564 -5.234 1 97.69 34 ALA B N 1
ATOM 2346 C CA . ALA B 1 34 ? 10.117 2.395 -5.164 1 97.69 34 ALA B CA 1
ATOM 2347 C C . ALA B 1 34 ? 9.211 2.154 -6.371 1 97.69 34 ALA B C 1
ATOM 2349 O O . ALA B 1 34 ? 7.988 2.084 -6.238 1 97.69 34 ALA B O 1
ATOM 2350 N N . ASP B 1 35 ? 9.875 2.064 -7.496 1 97 35 ASP B N 1
ATOM 2351 C CA . ASP B 1 35 ? 9.125 1.811 -8.719 1 97 35 ASP B CA 1
ATOM 2352 C C . ASP B 1 35 ? 8.43 0.454 -8.672 1 97 35 ASP B C 1
ATOM 2354 O O . ASP B 1 35 ? 7.277 0.324 -9.102 1 97 35 ASP B O 1
ATOM 2358 N N . ALA B 1 36 ? 9.102 -0.55 -8.195 1 96.56 36 ALA B N 1
ATOM 2359 C CA . ALA B 1 36 ? 8.508 -1.876 -8.031 1 96.56 36 ALA B CA 1
ATOM 2360 C C . ALA B 1 36 ? 7.316 -1.828 -7.078 1 96.56 36 ALA B C 1
ATOM 2362 O O . ALA B 1 36 ? 6.273 -2.424 -7.352 1 96.56 36 ALA B O 1
ATOM 2363 N N . LEU B 1 37 ? 7.461 -1.149 -6.035 1 95.25 37 LEU B N 1
ATOM 2364 C CA . LEU B 1 37 ? 6.363 -1.014 -5.086 1 95.25 37 LEU B CA 1
ATOM 2365 C C . LEU B 1 37 ? 5.18 -0.297 -5.723 1 95.25 37 LEU B C 1
ATOM 2367 O O . LEU B 1 37 ? 4.023 -0.648 -5.465 1 95.25 37 LEU B O 1
ATOM 2371 N N . ALA B 1 38 ? 5.477 0.735 -6.457 1 95.75 38 ALA B N 1
ATOM 2372 C CA . ALA B 1 38 ? 4.422 1.486 -7.137 1 95.75 38 ALA B CA 1
ATOM 2373 C C . ALA B 1 38 ? 3.607 0.581 -8.055 1 95.75 38 ALA B C 1
ATOM 2375 O O . ALA B 1 38 ? 2.402 0.784 -8.227 1 95.75 38 ALA B O 1
ATOM 2376 N N . ARG B 1 39 ? 4.227 -0.401 -8.617 1 93.81 39 ARG B N 1
ATOM 2377 C CA . ARG B 1 39 ? 3.533 -1.349 -9.484 1 93.81 39 ARG B CA 1
ATOM 2378 C C . ARG B 1 39 ? 2.613 -2.258 -8.672 1 93.81 39 ARG B C 1
ATOM 2380 O O . ARG B 1 39 ? 1.689 -2.861 -9.227 1 93.81 39 ARG B O 1
ATOM 2387 N N . ASN B 1 40 ? 2.875 -2.375 -7.379 1 94.06 40 ASN B N 1
ATOM 2388 C CA . ASN B 1 40 ? 2.131 -3.312 -6.547 1 94.06 40 ASN B CA 1
ATOM 2389 C C . ASN B 1 40 ? 1.064 -2.604 -5.719 1 94.06 40 ASN B C 1
ATOM 2391 O O . ASN B 1 40 ? 0.398 -3.227 -4.891 1 94.06 40 ASN B O 1
ATOM 2395 N N . THR B 1 41 ? 0.9 -1.323 -5.883 1 93.62 41 THR B N 1
ATOM 2396 C CA . THR B 1 41 ? -0.043 -0.57 -5.062 1 93.62 41 THR B CA 1
ATOM 2397 C C . THR B 1 41 ? -0.681 0.557 -5.871 1 93.62 41 THR B C 1
ATOM 2399 O O . THR B 1 41 ? -0.162 0.949 -6.918 1 93.62 41 THR B O 1
ATOM 2402 N N . ASN B 1 42 ? -1.799 1.008 -5.355 1 92.69 42 ASN B N 1
ATOM 2403 C CA . ASN B 1 42 ? -2.416 2.174 -5.98 1 92.69 42 ASN B CA 1
ATOM 2404 C C . ASN B 1 42 ? -1.95 3.473 -5.324 1 92.69 42 ASN B C 1
ATOM 2406 O O . ASN B 1 42 ? -2.359 4.559 -5.734 1 92.69 42 ASN B O 1
ATOM 2410 N N . HIS B 1 43 ? -1.14 3.391 -4.324 1 95.81 43 HIS B N 1
ATOM 2411 C CA . HIS B 1 43 ? -0.583 4.57 -3.678 1 95.81 43 HIS B CA 1
ATOM 2412 C C . HIS B 1 43 ? 0.444 5.258 -4.57 1 95.81 43 HIS B C 1
ATOM 2414 O O . HIS B 1 43 ? 1.205 4.59 -5.277 1 95.81 43 HIS B O 1
ATOM 2420 N N . SER B 1 44 ? 0.408 6.582 -4.52 1 97.06 44 SER B N 1
ATOM 2421 C CA . SER B 1 44 ? 1.514 7.316 -5.129 1 97.06 44 SER B CA 1
ATOM 2422 C C . SER B 1 44 ? 2.75 7.289 -4.234 1 97.06 44 SER B C 1
ATOM 2424 O O . SER B 1 44 ? 2.641 7.375 -3.012 1 97.06 44 SER B O 1
ATOM 2426 N N . LEU B 1 45 ? 3.836 7.156 -4.836 1 97.94 45 LEU B N 1
ATOM 2427 C CA . LEU B 1 45 ? 5.098 7.109 -4.105 1 97.94 45 LEU B CA 1
ATOM 2428 C C . LEU B 1 45 ? 6.078 8.148 -4.648 1 97.94 45 LEU B C 1
ATOM 2430 O O . LEU B 1 45 ? 6.141 8.367 -5.859 1 97.94 45 LEU B O 1
ATOM 2434 N N . TYR B 1 46 ? 6.816 8.727 -3.811 1 98.38 46 TYR B N 1
ATOM 2435 C CA . TYR B 1 46 ? 7.961 9.516 -4.242 1 98.38 46 TYR B CA 1
ATOM 2436 C C . TYR B 1 46 ? 9.055 9.516 -3.176 1 98.38 46 TYR B C 1
ATOM 2438 O O . TYR B 1 46 ? 8.797 9.172 -2.02 1 98.38 46 TYR B O 1
ATOM 2446 N N . ILE B 1 47 ? 10.234 9.781 -3.59 1 98.44 47 ILE B N 1
ATOM 2447 C CA . ILE B 1 47 ? 11.391 9.812 -2.697 1 98.44 47 ILE B CA 1
ATOM 2448 C C . ILE B 1 47 ? 11.953 11.234 -2.635 1 98.44 47 ILE B C 1
ATOM 2450 O O . ILE B 1 47 ? 12.203 11.852 -3.67 1 98.44 47 ILE B O 1
ATOM 2454 N N . ILE B 1 48 ? 12.102 11.688 -1.445 1 97.19 48 ILE B N 1
ATOM 2455 C CA . ILE B 1 48 ? 12.711 13 -1.227 1 97.19 48 ILE B CA 1
ATOM 2456 C C . ILE B 1 48 ? 14.203 12.844 -0.954 1 97.19 48 ILE B C 1
ATOM 2458 O O . ILE B 1 48 ? 14.609 11.992 -0.155 1 97.19 48 ILE B O 1
ATOM 2462 N N . ASP B 1 49 ? 15.023 13.594 -1.63 1 96.38 49 ASP B N 1
ATOM 2463 C CA . ASP B 1 49 ? 16.438 13.773 -1.333 1 96.38 49 ASP B CA 1
ATOM 2464 C C . ASP B 1 49 ? 16.672 15.07 -0.565 1 96.38 49 ASP B C 1
ATOM 2466 O O . ASP B 1 49 ? 16.703 16.156 -1.154 1 96.38 49 ASP B O 1
ATOM 2470 N N . TYR B 1 50 ? 16.922 14.922 0.689 1 95.06 50 TYR B N 1
ATOM 2471 C CA . TYR B 1 50 ? 17.016 16.109 1.529 1 95.06 50 TYR B CA 1
ATOM 2472 C C . TYR B 1 50 ? 18.375 16.781 1.354 1 95.06 50 TYR B C 1
ATOM 2474 O O . TYR B 1 50 ? 18.547 17.953 1.725 1 95.06 50 TYR B O 1
ATOM 2482 N N . HIS B 1 51 ? 19.344 16.062 0.937 1 94.56 51 HIS B N 1
ATOM 2483 C CA . HIS B 1 51 ? 20.641 16.672 0.664 1 94.56 51 HIS B CA 1
ATOM 2484 C C . HIS B 1 51 ? 20.578 17.562 -0.576 1 94.56 51 HIS B C 1
ATOM 2486 O O . HIS B 1 51 ? 21.016 18.719 -0.543 1 94.56 51 HIS B O 1
ATOM 2492 N N . ARG B 1 52 ? 20.016 17.125 -1.64 1 92.81 52 ARG B N 1
ATOM 2493 C CA . ARG B 1 52 ? 19.922 17.891 -2.879 1 92.81 52 ARG B CA 1
ATOM 2494 C C . ARG B 1 52 ? 18.625 18.688 -2.928 1 92.81 52 ARG B C 1
ATOM 2496 O O . ARG B 1 52 ? 18.406 19.453 -3.867 1 92.81 52 ARG B O 1
ATOM 2503 N N . LYS B 1 53 ? 17.719 18.531 -1.974 1 92.12 53 LYS B N 1
ATOM 2504 C CA . LYS B 1 53 ? 16.484 19.281 -1.784 1 92.12 53 LYS B CA 1
ATOM 2505 C C . LYS B 1 53 ? 15.586 19.172 -3.008 1 92.12 53 LYS B C 1
ATOM 2507 O O . LYS B 1 53 ? 15.102 20.188 -3.521 1 92.12 53 LYS B O 1
ATOM 2512 N N . ASN B 1 54 ? 15.391 17.969 -3.459 1 93.5 54 ASN B N 1
ATOM 2513 C CA . ASN B 1 54 ? 14.531 17.672 -4.605 1 93.5 54 ASN B CA 1
ATOM 2514 C C . ASN B 1 54 ? 13.859 16.312 -4.48 1 93.5 54 ASN B C 1
ATOM 2516 O O . ASN B 1 54 ? 14.047 15.609 -3.484 1 93.5 54 ASN B O 1
ATOM 2520 N N . PHE B 1 55 ? 12.953 16.016 -5.418 1 97.31 55 PHE B N 1
ATOM 2521 C CA . PHE B 1 55 ? 12.391 14.68 -5.52 1 97.31 55 PHE B CA 1
ATOM 2522 C C . PHE B 1 55 ? 13.312 13.766 -6.328 1 97.31 55 PHE B C 1
ATOM 2524 O O . PHE B 1 55 ? 13.531 13.992 -7.52 1 97.31 55 PHE B O 1
ATOM 2531 N N . LEU B 1 56 ? 13.836 12.812 -5.672 1 97.62 56 LEU B N 1
ATOM 2532 C CA . LEU B 1 56 ? 14.688 11.836 -6.344 1 97.62 56 LEU B CA 1
ATOM 2533 C C . LEU B 1 56 ? 13.875 10.977 -7.305 1 97.62 56 LEU B C 1
ATOM 2535 O O . LEU B 1 56 ? 14.391 10.547 -8.344 1 97.62 56 LEU B O 1
ATOM 2539 N N . TYR B 1 57 ? 12.664 10.703 -6.996 1 98.12 57 TYR B N 1
ATOM 2540 C CA . TYR B 1 57 ? 11.758 9.82 -7.73 1 98.12 57 TYR B CA 1
ATOM 2541 C C . TYR B 1 57 ? 10.305 10.203 -7.484 1 98.12 57 TYR B C 1
ATOM 2543 O O . TYR B 1 57 ? 9.945 10.617 -6.379 1 98.12 57 TYR B O 1
ATOM 2551 N N . VAL B 1 58 ? 9.492 10.102 -8.508 1 98.5 58 VAL B N 1
ATOM 2552 C CA . VAL B 1 58 ? 8.039 10.219 -8.422 1 98.5 58 VAL B CA 1
ATOM 2553 C C . VAL B 1 58 ? 7.379 9.086 -9.211 1 98.5 58 VAL B C 1
ATOM 2555 O O . VAL B 1 58 ? 7.699 8.875 -10.383 1 98.5 58 VAL B O 1
ATOM 2558 N N . SER B 1 59 ? 6.496 8.375 -8.602 1 97.38 59 SER B N 1
ATOM 2559 C CA . SER B 1 59 ? 5.848 7.25 -9.258 1 97.38 59 SER B CA 1
ATOM 2560 C C . SER B 1 59 ? 4.836 7.723 -10.297 1 97.38 59 SER B C 1
ATOM 2562 O O . SER B 1 59 ? 4.434 8.883 -10.297 1 97.38 59 SER B O 1
ATOM 2564 N N . SER B 1 60 ? 4.395 6.805 -11.156 1 94.81 60 SER B N 1
ATOM 2565 C CA . SER B 1 60 ? 3.436 7.121 -12.211 1 94.81 60 SER B CA 1
ATOM 2566 C C . SER B 1 60 ? 2 6.992 -11.711 1 94.81 60 SER B C 1
ATOM 2568 O O . SER B 1 60 ? 1.054 7.293 -12.438 1 94.81 60 SER B O 1
ATOM 2570 N N . ASN B 1 61 ? 1.822 6.504 -10.5 1 94.62 61 ASN B N 1
ATOM 2571 C CA . ASN B 1 61 ? 0.471 6.465 -9.953 1 94.62 61 ASN B CA 1
ATOM 2572 C C . ASN B 1 61 ? -0.18 7.844 -9.961 1 94.62 61 ASN B C 1
ATOM 2574 O O . ASN B 1 61 ? 0.422 8.82 -9.516 1 94.62 61 ASN B O 1
ATOM 2578 N N . PRO B 1 62 ? -1.35 7.973 -10.289 1 91.38 62 PRO B N 1
ATOM 2579 C CA . PRO B 1 62 ? -1.886 9.258 -10.742 1 91.38 62 PRO B CA 1
ATOM 2580 C C . PRO B 1 62 ? -2.266 10.18 -9.594 1 91.38 62 PRO B C 1
ATOM 2582 O O . PRO B 1 62 ? -2.291 11.406 -9.758 1 91.38 62 PRO B O 1
ATOM 2585 N N . LEU B 1 63 ? -2.604 9.664 -8.469 1 92.75 63 LEU B N 1
ATOM 2586 C CA . LEU B 1 63 ? -3.256 10.453 -7.426 1 92.75 63 LEU B CA 1
ATOM 2587 C C . LEU B 1 63 ? -2.455 11.711 -7.121 1 92.75 63 LEU B C 1
ATOM 2589 O O . LEU B 1 63 ? -2.971 12.828 -7.242 1 92.75 63 LEU B O 1
ATOM 2593 N N . PHE B 1 64 ? -1.206 11.586 -6.836 1 94.75 64 PHE B N 1
ATOM 2594 C CA . PHE B 1 64 ? -0.377 12.703 -6.398 1 94.75 64 PHE B CA 1
ATOM 2595 C C . PHE B 1 64 ? 0.073 13.547 -7.59 1 94.75 64 PHE B C 1
ATOM 2597 O O . PHE B 1 64 ? 0.588 14.648 -7.414 1 94.75 64 PHE B O 1
ATOM 2604 N N . LEU B 1 65 ? -0.096 13.078 -8.766 1 94.94 65 LEU B N 1
ATOM 2605 C CA . LEU B 1 65 ? 0.379 13.781 -9.953 1 94.94 65 LEU B CA 1
ATOM 2606 C C . LEU B 1 65 ? -0.536 14.953 -10.289 1 94.94 65 LEU B C 1
ATOM 2608 O O . LEU B 1 65 ? -0.124 15.883 -10.984 1 94.94 65 LEU B O 1
ATOM 2612 N N . CYS B 1 66 ? -1.812 14.82 -9.891 1 93.5 66 CYS B N 1
ATOM 2613 C CA . CYS B 1 66 ? -2.801 15.867 -10.117 1 93.5 66 CYS B CA 1
ATOM 2614 C C . CYS B 1 66 ? -2.818 16.297 -11.578 1 93.5 66 CYS B C 1
ATOM 2616 O O . CYS B 1 66 ? -2.838 17.5 -11.875 1 93.5 66 CYS B O 1
ATOM 2618 N N . GLY B 1 67 ? -2.695 15.375 -12.477 1 90.62 67 GLY B N 1
ATOM 2619 C CA . GLY B 1 67 ? -2.82 15.648 -13.898 1 90.62 67 GLY B CA 1
ATOM 2620 C C . GLY B 1 67 ? -1.489 15.906 -14.578 1 90.62 67 GLY B C 1
ATOM 2621 O O . GLY B 1 67 ? -1.423 16.031 -15.805 1 90.62 67 GLY B O 1
ATOM 2622 N N . HIS B 1 68 ? -0.415 16.016 -13.859 1 94.88 68 HIS B N 1
ATOM 2623 C CA . HIS B 1 68 ? 0.918 16.203 -14.422 1 94.88 68 HIS B CA 1
ATOM 2624 C C . HIS B 1 68 ? 1.599 14.867 -14.688 1 94.88 68 HIS B C 1
ATOM 2626 O O . HIS B 1 68 ? 1.114 13.812 -14.258 1 94.88 68 HIS B O 1
ATOM 2632 N N . SER B 1 69 ? 2.641 14.891 -15.43 1 96.62 69 SER B N 1
ATOM 2633 C CA . SER B 1 69 ? 3.471 13.703 -15.586 1 96.62 69 SER B CA 1
ATOM 2634 C C . SER B 1 69 ? 4.414 13.531 -14.398 1 96.62 69 SER B C 1
ATOM 2636 O O . SER B 1 69 ? 4.695 14.492 -13.672 1 96.62 69 SER B O 1
ATOM 2638 N N . PRO B 1 70 ? 4.859 12.32 -14.188 1 97.25 70 PRO B N 1
ATOM 2639 C CA . PRO B 1 70 ? 5.855 12.125 -13.133 1 97.25 70 PRO B CA 1
ATOM 2640 C C . PRO B 1 70 ? 7.082 13.016 -13.305 1 97.25 70 PRO B C 1
ATOM 2642 O O . PRO B 1 70 ? 7.59 13.57 -12.328 1 97.25 70 PRO B O 1
ATOM 2645 N N . GLU B 1 71 ? 7.531 13.164 -14.484 1 97.56 71 GLU B N 1
ATOM 2646 C CA . GLU B 1 71 ? 8.711 13.977 -14.781 1 97.56 71 GLU B CA 1
ATOM 2647 C C . GLU B 1 71 ? 8.477 15.438 -14.422 1 97.56 71 GLU B C 1
ATOM 2649 O O . GLU B 1 71 ? 9.359 16.094 -13.875 1 97.56 71 GLU B O 1
ATOM 2654 N N . GLU B 1 72 ? 7.305 15.938 -14.75 1 97.62 72 GLU B N 1
ATOM 2655 C CA . GLU B 1 72 ? 6.965 17.312 -14.406 1 97.62 72 GLU B CA 1
ATOM 2656 C C . GLU B 1 72 ? 6.977 17.531 -12.898 1 97.62 72 GLU B C 1
ATOM 2658 O O . GLU B 1 72 ? 7.547 18.5 -12.414 1 97.62 72 GLU B O 1
ATOM 2663 N N . VAL B 1 73 ? 6.355 16.625 -12.203 1 97.38 73 VAL B N 1
ATOM 2664 C CA . VAL B 1 73 ? 6.281 16.75 -10.75 1 97.38 73 VAL B CA 1
ATOM 2665 C C . VAL B 1 73 ? 7.68 16.625 -10.148 1 97.38 73 VAL B C 1
ATOM 2667 O O . VAL B 1 73 ? 8.031 17.375 -9.227 1 97.38 73 VAL B O 1
ATOM 2670 N N . GLN B 1 74 ? 8.43 15.656 -10.664 1 97.56 74 GLN B N 1
ATOM 2671 C CA . GLN B 1 74 ? 9.805 15.484 -10.203 1 97.56 74 GLN B CA 1
ATOM 2672 C C . GLN B 1 74 ? 10.617 16.766 -10.406 1 97.56 74 GLN B C 1
ATOM 2674 O O . GLN B 1 74 ? 11.383 17.156 -9.523 1 97.56 74 GLN B O 1
ATOM 2679 N N . GLN B 1 75 ? 10.492 17.438 -11.477 1 96.25 75 GLN B N 1
ATOM 2680 C CA . GLN B 1 75 ? 11.211 18.656 -11.797 1 96.25 75 GLN B CA 1
ATOM 2681 C C . GLN B 1 75 ? 10.773 19.812 -10.891 1 96.25 75 GLN B C 1
ATOM 2683 O O . GLN B 1 75 ? 11.602 20.609 -10.445 1 96.25 75 GLN B O 1
ATOM 2688 N N . LYS B 1 76 ? 9.508 19.875 -10.656 1 94.81 76 LYS B N 1
ATOM 2689 C CA . LYS B 1 76 ? 8.977 20.953 -9.805 1 94.81 76 LYS B CA 1
ATOM 2690 C C . LYS B 1 76 ? 9.438 20.766 -8.359 1 94.81 76 LYS B C 1
ATOM 2692 O O . LYS B 1 76 ? 9.648 21.75 -7.641 1 94.81 76 LYS B O 1
ATOM 2697 N N . GLY B 1 77 ? 9.523 19.484 -7.938 1 93.44 77 GLY B N 1
ATOM 2698 C CA . GLY B 1 77 ? 9.906 19.219 -6.562 1 93.44 77 GLY B CA 1
ATOM 2699 C C . GLY B 1 77 ? 8.938 19.797 -5.547 1 93.44 77 GLY B C 1
ATOM 2700 O O . GLY B 1 77 ? 7.723 19.594 -5.664 1 93.44 77 GLY B O 1
ATOM 2701 N N . TYR B 1 78 ? 9.422 20.484 -4.594 1 91.12 78 TYR B N 1
ATOM 270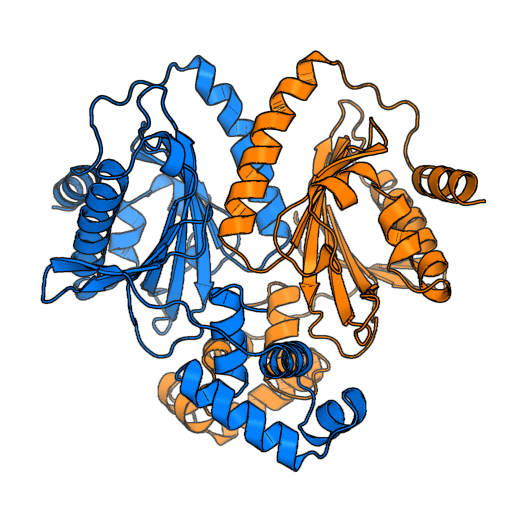2 C CA . TYR B 1 78 ? 8.609 21.016 -3.504 1 91.12 78 TYR B CA 1
ATOM 2703 C C . TYR B 1 78 ? 7.668 22.109 -4.008 1 91.12 78 TYR B C 1
ATOM 2705 O O . TYR B 1 78 ? 6.625 22.359 -3.396 1 91.12 78 TYR B O 1
ATOM 2713 N N . ALA B 1 79 ? 8.047 22.75 -5.051 1 92.56 79 ALA B N 1
ATOM 2714 C CA . ALA B 1 79 ? 7.195 23.781 -5.625 1 92.56 79 ALA B CA 1
ATOM 2715 C C . ALA B 1 79 ? 5.844 23.219 -6.047 1 92.56 79 ALA B C 1
ATOM 2717 O O . ALA B 1 79 ? 4.859 23.953 -6.16 1 92.56 79 ALA B O 1
ATOM 2718 N N . PHE B 1 80 ? 5.824 21.938 -6.305 1 95 80 PHE B N 1
ATOM 2719 C CA . PHE B 1 80 ? 4.602 21.281 -6.73 1 95 80 PHE B CA 1
ATOM 2720 C C . PHE B 1 80 ? 3.506 21.422 -5.68 1 95 80 PHE B C 1
ATOM 2722 O O . PHE B 1 80 ? 2.332 21.594 -6.02 1 95 80 PHE B O 1
ATOM 2729 N N . TYR B 1 81 ? 3.863 21.438 -4.387 1 93.81 81 TYR B N 1
ATOM 2730 C CA . TYR B 1 81 ? 2.9 21.562 -3.301 1 93.81 81 TYR B CA 1
ATOM 2731 C C . TYR B 1 81 ? 2.145 22.891 -3.402 1 93.81 81 TYR B C 1
ATOM 2733 O O . TYR B 1 81 ? 0.937 22.938 -3.156 1 93.81 81 TYR B O 1
ATOM 2741 N N . PHE B 1 82 ? 2.824 23.844 -3.795 1 91.69 82 PHE B N 1
ATOM 2742 C CA . PHE B 1 82 ? 2.238 25.188 -3.834 1 91.69 82 PHE B CA 1
ATOM 2743 C C . PHE B 1 82 ? 1.26 25.312 -4.996 1 91.69 82 PHE B C 1
ATOM 2745 O O . PHE B 1 82 ? 0.453 26.25 -5.031 1 91.69 82 PHE B O 1
ATOM 2752 N N . GLU B 1 83 ? 1.441 24.438 -5.867 1 91.62 83 GLU B N 1
ATOM 2753 C CA . GLU B 1 83 ? 0.532 24.438 -7.008 1 91.62 83 GLU B CA 1
ATOM 2754 C C . GLU B 1 83 ? -0.753 23.672 -6.688 1 91.62 83 GLU B C 1
ATOM 2756 O O . GLU B 1 83 ? -1.838 24.078 -7.117 1 91.62 83 GLU B O 1
ATOM 2761 N N . VAL B 1 84 ? -0.646 22.641 -5.883 1 94.81 84 VAL B N 1
ATOM 2762 C CA . VAL B 1 84 ? -1.781 21.734 -5.832 1 94.81 84 VAL B CA 1
ATOM 2763 C C . VAL B 1 84 ? -2.412 21.766 -4.441 1 94.81 84 VAL B C 1
ATOM 2765 O O . VAL B 1 84 ? -3.533 21.281 -4.25 1 94.81 84 VAL B O 1
ATOM 2768 N N . VAL B 1 85 ? -1.726 22.266 -3.463 1 95.19 85 VAL B N 1
ATOM 2769 C CA . VAL B 1 85 ? -2.248 22.328 -2.102 1 95.19 85 VAL B CA 1
ATOM 2770 C C . VAL B 1 85 ? -2.891 23.703 -1.869 1 95.19 85 VAL B C 1
ATOM 2772 O O . VAL B 1 85 ? -2.303 24.734 -2.201 1 95.19 85 VAL B O 1
ATOM 2775 N N . PRO B 1 86 ? -4.047 23.703 -1.282 1 92.44 86 PRO B N 1
ATOM 2776 C CA . PRO B 1 86 ? -4.656 24.984 -0.951 1 92.44 86 PRO B CA 1
ATOM 2777 C C . PRO B 1 86 ? -3.752 25.859 -0.088 1 92.44 86 PRO B C 1
ATOM 2779 O O . PRO B 1 86 ? -3.08 25.359 0.816 1 92.44 86 PRO B O 1
ATOM 2782 N N . SER B 1 87 ? -3.773 27.125 -0.295 1 89.38 87 SER B N 1
ATOM 2783 C CA . SER B 1 87 ? -2.861 28.078 0.339 1 89.38 87 SER B CA 1
ATOM 2784 C C . SER B 1 87 ? -3 28.047 1.857 1 89.38 87 SER B C 1
ATOM 2786 O O . SER B 1 87 ? -2.01 28.188 2.58 1 89.38 87 SER B O 1
ATOM 2788 N N . ASP B 1 88 ? -4.223 27.906 2.268 1 90 88 ASP B N 1
ATOM 2789 C CA . ASP B 1 88 ? -4.461 27.906 3.707 1 90 88 ASP B CA 1
ATOM 2790 C C . ASP B 1 88 ? -3.9 26.656 4.367 1 90 88 ASP B C 1
ATOM 2792 O O . ASP B 1 88 ? -3.654 26.641 5.574 1 90 88 ASP B O 1
ATOM 2796 N N . GLU B 1 89 ? -3.699 25.641 3.6 1 94.12 89 GLU B N 1
ATOM 2797 C CA . GLU B 1 89 ? -3.178 24.406 4.172 1 94.12 89 GLU B CA 1
ATOM 2798 C C . GLU B 1 89 ? -1.659 24.328 4.035 1 94.12 89 GLU B C 1
ATOM 2800 O O . GLU B 1 89 ? -1.018 23.469 4.652 1 94.12 89 GLU B O 1
ATOM 2805 N N . ILE B 1 90 ? -1.071 25.203 3.227 1 93.38 90 ILE B N 1
ATOM 2806 C CA . ILE B 1 90 ? 0.376 25.234 3.055 1 93.38 90 ILE B CA 1
ATOM 2807 C C . ILE B 1 90 ? 1.042 25.609 4.379 1 93.38 90 ILE B C 1
ATOM 2809 O O . ILE B 1 90 ? 2.041 25 4.77 1 93.38 90 ILE B O 1
ATOM 2813 N N . ASN B 1 91 ? 0.447 26.594 5.051 1 91.81 91 ASN B N 1
ATOM 2814 C CA . ASN B 1 91 ? 0.987 27 6.344 1 91.81 91 ASN B CA 1
ATOM 2815 C C . ASN B 1 91 ? 0.972 25.844 7.34 1 91.81 91 ASN B C 1
ATOM 2817 O O . ASN B 1 91 ? 1.903 25.688 8.133 1 91.81 91 ASN B O 1
ATOM 2821 N N . ARG B 1 92 ? -0.09 25.141 7.32 1 94.44 92 ARG B N 1
ATOM 2822 C CA . ARG B 1 92 ? -0.188 23.969 8.18 1 94.44 92 ARG B CA 1
ATOM 2823 C C . ARG B 1 92 ? 0.902 22.953 7.855 1 94.44 92 ARG B C 1
ATOM 2825 O O . ARG B 1 92 ? 1.53 22.406 8.758 1 94.44 92 ARG B O 1
ATOM 2832 N N . LEU B 1 93 ? 1.145 22.734 6.59 1 95.44 93 LEU B N 1
ATOM 2833 C CA . LEU B 1 93 ? 2.184 21.797 6.156 1 95.44 93 LEU B CA 1
ATOM 2834 C C . LEU B 1 93 ? 3.559 22.266 6.617 1 95.44 93 LEU B C 1
ATOM 2836 O O . LEU B 1 93 ? 4.395 21.469 7.027 1 95.44 93 LEU B O 1
ATOM 2840 N N . MET B 1 94 ? 3.775 23.531 6.566 1 93.5 94 MET B N 1
ATOM 2841 C CA . MET B 1 94 ? 5.043 24.094 7.016 1 93.5 94 MET B CA 1
ATOM 2842 C C . MET B 1 94 ? 5.242 23.875 8.508 1 93.5 94 MET B C 1
ATOM 2844 O O . MET B 1 94 ? 6.34 23.547 8.953 1 93.5 94 MET B O 1
ATOM 2848 N N . GLU B 1 95 ? 4.176 24.094 9.188 1 94.81 95 GLU B N 1
ATOM 2849 C CA . GLU B 1 95 ? 4.25 23.844 10.625 1 94.81 95 GLU B CA 1
ATOM 2850 C C . GLU B 1 95 ? 4.5 22.375 10.93 1 94.81 95 GLU B C 1
ATOM 2852 O O . GLU B 1 95 ? 5.289 22.047 11.82 1 94.81 95 GLU B O 1
ATOM 2857 N N . ILE B 1 96 ? 3.836 21.5 10.25 1 96.94 96 ILE B N 1
ATOM 2858 C CA . ILE B 1 96 ? 4.031 20.062 10.422 1 96.94 96 ILE B CA 1
ATOM 2859 C C . ILE B 1 96 ? 5.492 19.703 10.141 1 96.94 96 ILE B C 1
ATOM 2861 O O . ILE B 1 96 ? 6.102 18.938 10.891 1 96.94 96 ILE B O 1
ATOM 2865 N N . ASN B 1 97 ? 5.996 20.25 9.055 1 95.69 97 ASN B N 1
ATOM 2866 C CA . ASN B 1 97 ? 7.387 20.031 8.688 1 95.69 97 ASN B CA 1
ATOM 2867 C C . ASN B 1 97 ? 8.344 20.453 9.797 1 95.69 97 ASN B C 1
ATOM 2869 O O . ASN B 1 97 ? 9.227 19.688 10.195 1 95.69 97 ASN B O 1
ATOM 2873 N N . GLU B 1 98 ? 8.156 21.594 10.289 1 95.25 98 GLU B N 1
ATOM 2874 C CA . GLU B 1 98 ? 9 22.125 11.344 1 95.25 98 GLU B CA 1
ATOM 2875 C C . GLU B 1 98 ? 8.883 21.297 12.617 1 95.25 98 GLU B C 1
ATOM 2877 O O . GLU B 1 98 ? 9.891 20.875 13.188 1 95.25 98 GLU B O 1
ATOM 2882 N N . ALA B 1 99 ? 7.664 21.094 13.062 1 97 99 ALA B N 1
ATOM 2883 C CA . ALA B 1 99 ? 7.418 20.312 14.281 1 97 99 ALA B CA 1
ATOM 2884 C C . ALA B 1 99 ? 7.93 18.891 14.125 1 97 99 ALA B C 1
ATOM 2886 O O . ALA B 1 99 ? 8.469 18.312 15.078 1 97 99 ALA B O 1
ATOM 2887 N N . GLY B 1 100 ? 7.707 18.328 12.945 1 97.44 100 GLY B N 1
ATOM 2888 C CA . GLY B 1 100 ? 8.172 16.969 12.672 1 97.44 100 GLY B CA 1
ATOM 2889 C C . GLY B 1 100 ? 9.672 16.828 12.781 1 97.44 100 GLY B C 1
ATOM 2890 O O . GLY B 1 100 ? 10.164 15.898 13.43 1 97.44 100 GLY B O 1
ATOM 2891 N N . PHE B 1 101 ? 10.414 17.719 12.172 1 96.62 101 PHE B N 1
ATOM 2892 C CA . PHE B 1 101 ? 11.875 17.625 12.203 1 96.62 101 PHE B CA 1
ATOM 2893 C C . PHE B 1 101 ? 12.398 17.922 13.602 1 96.62 101 PHE B C 1
ATOM 2895 O O . PHE B 1 101 ? 13.391 17.328 14.031 1 96.62 101 PHE B O 1
ATOM 2902 N N . ARG B 1 102 ? 11.789 18.875 14.273 1 95.75 102 ARG B N 1
ATOM 2903 C CA . ARG B 1 102 ? 12.18 19.109 15.664 1 95.75 102 ARG B CA 1
ATOM 2904 C C . ARG B 1 102 ? 12.039 17.828 16.484 1 95.75 102 ARG B C 1
ATOM 2906 O O . ARG B 1 102 ? 12.938 17.484 17.25 1 95.75 102 ARG B O 1
ATOM 2913 N N . PHE B 1 103 ? 10.906 17.172 16.406 1 97.19 103 PHE B N 1
ATOM 2914 C CA . PHE B 1 103 ? 10.695 15.898 17.094 1 97.19 103 PHE B CA 1
ATOM 2915 C C . PHE B 1 103 ? 11.773 14.898 16.703 1 97.19 103 PHE B C 1
ATOM 2917 O O . PHE B 1 103 ? 12.359 14.242 17.578 1 97.19 103 PHE B O 1
ATOM 2924 N N . TYR B 1 104 ? 11.977 14.789 15.43 1 96.44 104 TYR B N 1
ATOM 2925 C CA . TYR B 1 104 ? 12.953 13.859 14.875 1 96.44 104 TYR B CA 1
ATOM 2926 C C . TYR B 1 104 ? 14.328 14.086 15.5 1 96.44 104 TYR B C 1
ATOM 2928 O O . TYR B 1 104 ? 14.969 13.141 15.961 1 96.44 104 TYR B O 1
ATOM 2936 N N . TYR B 1 105 ? 14.812 15.297 15.555 1 94.94 105 TYR B N 1
ATOM 2937 C CA . TYR B 1 105 ? 16.156 15.609 16.016 1 94.94 105 TYR B CA 1
ATOM 2938 C C . TYR B 1 105 ? 16.25 15.5 17.531 1 94.94 105 TYR B C 1
ATOM 2940 O O . TYR B 1 105 ? 17.359 15.422 18.078 1 94.94 105 TYR B O 1
ATOM 2948 N N . ASP B 1 106 ? 15.133 15.547 18.203 1 95.5 106 ASP B N 1
ATOM 2949 C CA . ASP B 1 106 ? 15.109 15.367 19.656 1 95.5 106 ASP B CA 1
ATOM 2950 C C . ASP B 1 106 ? 15.281 13.898 20.031 1 95.5 106 ASP B C 1
ATOM 2952 O O . ASP B 1 106 ? 15.484 13.57 21.203 1 95.5 106 ASP B O 1
ATOM 2956 N N . GLN B 1 107 ? 15.156 13.016 19.109 1 95.44 107 GLN B N 1
ATOM 2957 C CA . GLN B 1 107 ? 15.297 11.586 19.359 1 95.44 107 GLN B CA 1
ATOM 2958 C C . GLN B 1 107 ? 16.75 11.141 19.234 1 95.44 107 GLN B C 1
ATOM 2960 O O . GLN B 1 107 ? 17.516 11.719 18.453 1 95.44 107 GLN B O 1
ATOM 2965 N N . PRO B 1 108 ? 17.109 10.055 19.984 1 95.06 108 PRO B N 1
ATOM 2966 C CA . PRO B 1 108 ? 18.422 9.461 19.75 1 95.06 108 PRO B CA 1
ATOM 2967 C C . PRO B 1 108 ? 18.609 8.961 18.312 1 95.06 108 PRO B C 1
ATOM 2969 O O . PRO B 1 108 ? 17.625 8.539 17.688 1 95.06 108 PRO B O 1
ATOM 2972 N N . ILE B 1 109 ? 19.828 9.023 17.797 1 94.81 109 ILE B N 1
ATOM 2973 C CA . ILE B 1 109 ? 20.141 8.703 16.406 1 94.81 109 ILE B CA 1
ATOM 2974 C C . ILE B 1 109 ? 19.641 7.297 16.078 1 94.81 109 ILE B C 1
ATOM 2976 O O . ILE B 1 109 ? 19.094 7.055 14.992 1 94.81 109 ILE B O 1
ATOM 2980 N N . GLU B 1 110 ? 19.703 6.352 16.984 1 93.44 110 GLU B N 1
ATOM 2981 C CA . GLU B 1 110 ? 19.375 4.945 16.766 1 93.44 110 GLU B CA 1
ATOM 2982 C C . GLU B 1 110 ? 17.875 4.758 16.531 1 93.44 110 GLU B C 1
ATOM 2984 O O . GLU B 1 110 ? 17.453 3.715 16.031 1 93.44 110 GLU B O 1
ATOM 2989 N N . LYS B 1 111 ? 17.062 5.77 16.828 1 94.62 111 LYS B N 1
ATOM 2990 C CA . LYS B 1 111 ? 15.617 5.66 16.703 1 94.62 111 LYS B CA 1
ATOM 2991 C C . LYS B 1 111 ? 15.117 6.371 15.453 1 94.62 111 LYS B C 1
ATOM 2993 O O . LYS B 1 111 ? 13.977 6.164 15.023 1 94.62 111 LYS B O 1
ATOM 2998 N N . ARG B 1 112 ? 15.945 7.168 14.891 1 96.12 112 ARG B N 1
ATOM 2999 C CA . ARG B 1 112 ? 15.5 8.133 13.898 1 96.12 112 ARG B CA 1
ATOM 3000 C C . ARG B 1 112 ? 15.055 7.438 12.617 1 96.12 112 ARG B C 1
ATOM 3002 O O . ARG B 1 112 ? 14.102 7.875 11.961 1 96.12 112 ARG B O 1
ATOM 3009 N N . LEU B 1 113 ? 15.703 6.332 12.297 1 96.19 113 LEU B N 1
ATOM 3010 C CA . LEU B 1 113 ? 15.359 5.602 11.086 1 96.19 113 LEU B CA 1
ATOM 3011 C C . LEU B 1 113 ? 13.977 4.969 11.203 1 96.19 113 LEU B C 1
ATOM 3013 O O . LEU B 1 113 ? 13.312 4.715 10.195 1 96.19 113 LEU B O 1
ATOM 3017 N N . ASP B 1 114 ? 13.508 4.723 12.398 1 95.5 114 ASP B N 1
ATOM 3018 C CA . ASP B 1 114 ? 12.289 3.955 12.641 1 95.5 114 ASP B CA 1
ATOM 3019 C C . ASP B 1 114 ? 11.102 4.875 12.891 1 95.5 114 ASP B C 1
ATOM 3021 O O . ASP B 1 114 ? 10.047 4.426 13.336 1 95.5 114 ASP B O 1
ATOM 3025 N N . LEU B 1 115 ? 11.273 6.137 12.648 1 96.56 115 LEU B N 1
ATOM 3026 C CA . LEU B 1 115 ? 10.188 7.094 12.836 1 96.56 115 LEU B CA 1
ATOM 3027 C C . LEU B 1 115 ? 9.453 7.34 11.523 1 96.56 115 LEU B C 1
ATOM 3029 O O . LEU B 1 115 ? 10.062 7.348 10.453 1 96.56 115 LEU B O 1
ATOM 3033 N N . SER B 1 116 ? 8.203 7.496 11.594 1 97.25 116 SER B N 1
ATOM 3034 C CA . SER B 1 116 ? 7.375 7.934 10.477 1 97.25 116 SER B CA 1
ATOM 3035 C C . SER B 1 116 ? 6.402 9.031 10.898 1 97.25 116 SER B C 1
ATOM 3037 O O . SER B 1 116 ? 5.949 9.055 12.047 1 97.25 116 SER B O 1
ATOM 3039 N N . ILE B 1 117 ? 6.109 9.898 10.016 1 97.81 117 ILE B N 1
ATOM 3040 C CA . ILE B 1 117 ? 5.105 10.93 10.258 1 97.81 117 ILE B CA 1
ATOM 3041 C C . ILE B 1 117 ? 3.984 10.812 9.227 1 97.81 117 ILE B C 1
ATOM 3043 O O . ILE B 1 117 ? 4.238 10.523 8.055 1 97.81 117 ILE B O 1
ATOM 3047 N N . GLU B 1 118 ? 2.793 10.938 9.633 1 97.19 118 GLU B N 1
ATOM 3048 C CA . GLU B 1 118 ? 1.649 10.844 8.734 1 97.19 118 GLU B CA 1
ATOM 3049 C C . GLU B 1 118 ? 0.622 11.938 9.023 1 97.19 118 GLU B C 1
ATOM 3051 O O . GLU B 1 118 ? 0.442 12.328 10.18 1 97.19 118 GLU B O 1
ATOM 3056 N N . TYR B 1 119 ? -0.015 12.422 8.055 1 97.31 119 TYR B N 1
ATOM 3057 C CA . TYR B 1 119 ? -1.019 13.469 8.164 1 97.31 119 TYR B CA 1
ATOM 3058 C C . TYR B 1 119 ? -1.846 13.57 6.887 1 97.31 119 TYR B C 1
ATOM 3060 O O . TYR B 1 119 ? -1.493 12.977 5.867 1 97.31 119 TYR B O 1
ATOM 3068 N N . ASN B 1 120 ? -2.967 14.219 6.957 1 97.19 120 ASN B N 1
ATOM 3069 C CA . ASN B 1 120 ? -3.854 14.43 5.816 1 97.19 120 ASN B CA 1
ATOM 3070 C C . ASN B 1 120 ? -3.838 15.883 5.355 1 97.19 120 ASN B C 1
ATOM 3072 O O . ASN B 1 120 ? -3.693 16.797 6.168 1 97.19 120 ASN B O 1
ATOM 3076 N N . PHE B 1 121 ? -3.967 16.125 4.109 1 97.44 121 PHE B N 1
ATOM 3077 C CA . PHE B 1 121 ? -4.211 17.453 3.541 1 97.44 121 PHE B CA 1
ATOM 3078 C C . PHE B 1 121 ? -4.883 17.344 2.178 1 97.44 121 PHE B C 1
ATOM 3080 O O . PHE B 1 121 ? -4.945 16.25 1.6 1 97.44 121 PHE B O 1
ATOM 3087 N N . HIS B 1 122 ? -5.445 18.406 1.678 1 96.56 122 HIS B N 1
ATOM 3088 C CA . HIS B 1 122 ? -6.156 18.406 0.404 1 96.56 122 HIS B CA 1
ATOM 3089 C C . HIS B 1 122 ? -5.215 18.703 -0.754 1 96.56 122 HIS B C 1
ATOM 3091 O O . HIS B 1 122 ? -4.258 19.469 -0.597 1 96.56 122 HIS B O 1
ATOM 3097 N N . ILE B 1 123 ? -5.504 18.062 -1.858 1 96.06 123 ILE B N 1
ATOM 3098 C CA . ILE B 1 123 ? -4.863 18.438 -3.115 1 96.06 123 ILE B CA 1
ATOM 3099 C C . ILE B 1 123 ? -5.93 18.688 -4.18 1 96.06 123 ILE B C 1
ATOM 3101 O O . ILE B 1 123 ? -7.004 18.078 -4.148 1 96.06 123 ILE B O 1
ATOM 3105 N N . HIS B 1 124 ? -5.598 19.625 -5.098 1 90.25 124 HIS B N 1
ATOM 3106 C CA . HIS B 1 124 ? -6.531 19.984 -6.164 1 90.25 124 HIS B CA 1
ATOM 3107 C C . HIS B 1 124 ? -5.922 19.719 -7.539 1 90.25 124 HIS B C 1
ATOM 3109 O O . HIS B 1 124 ? -4.727 19.953 -7.746 1 90.25 124 HIS B O 1
ATOM 3115 N N . THR B 1 125 ? -6.82 18.938 -8.336 1 75.12 125 THR B N 1
ATOM 3116 C CA . THR B 1 125 ? -6.504 18.953 -9.758 1 75.12 125 THR B CA 1
ATOM 3117 C C . THR B 1 125 ? -7.332 20.016 -10.484 1 75.12 125 THR B C 1
ATOM 3119 O O . THR B 1 125 ? -8.375 20.438 -9.984 1 75.12 125 THR B O 1
ATOM 3122 N N . SER B 1 126 ? -6.859 20.812 -11.438 1 60.31 126 SER B N 1
ATOM 3123 C CA . SER B 1 126 ? -7.488 21.938 -12.094 1 60.31 126 SER B CA 1
ATOM 3124 C C . SER B 1 126 ? -8.977 21.688 -12.336 1 60.31 126 SER B C 1
ATOM 3126 O O . SER B 1 126 ? -9.789 22.609 -12.281 1 60.31 126 SER B O 1
ATOM 3128 N N . GLU B 1 127 ? -9.484 20.578 -12.602 1 61.31 127 GLU B N 1
ATOM 3129 C CA . GLU B 1 127 ? -10.883 20.469 -13.008 1 61.31 127 GLU B CA 1
ATOM 3130 C C . GLU B 1 127 ? -11.68 19.609 -12.031 1 61.31 127 GLU B C 1
ATOM 3132 O O . GLU B 1 127 ? -12.883 19.406 -12.203 1 61.31 127 GLU B O 1
ATOM 3137 N N . LYS B 1 128 ? -11.016 19.422 -10.867 1 71.31 128 LYS B N 1
ATOM 3138 C CA . LYS B 1 128 ? -11.711 18.438 -10.055 1 71.31 128 LYS B CA 1
ATOM 3139 C C . LYS B 1 128 ? -11.812 18.891 -8.602 1 71.31 128 LYS B C 1
ATOM 3141 O O . LYS B 1 128 ? -11.242 19.922 -8.227 1 71.31 128 LYS B O 1
ATOM 3146 N N . HIS B 1 129 ? -12.734 18.406 -7.895 1 79.5 129 HIS B N 1
ATOM 3147 C CA . HIS B 1 129 ? -12.883 18.641 -6.461 1 79.5 129 HIS B CA 1
ATOM 3148 C C . HIS B 1 129 ? -11.633 18.219 -5.707 1 79.5 129 HIS B C 1
ATOM 3150 O O . HIS B 1 129 ? -10.883 17.344 -6.168 1 79.5 129 HIS B O 1
ATOM 3156 N N . PRO B 1 130 ? -11.453 18.938 -4.66 1 89 130 PRO B N 1
ATOM 3157 C CA . PRO B 1 130 ? -10.281 18.594 -3.855 1 89 130 PRO B CA 1
ATOM 3158 C C . PRO B 1 130 ? -10.367 17.188 -3.26 1 89 130 PRO B C 1
ATOM 3160 O O . PRO B 1 130 ? -11.453 16.734 -2.91 1 89 130 PRO B O 1
ATOM 3163 N N . HIS B 1 131 ? -9.266 16.594 -3.23 1 92.44 131 HIS B N 1
ATOM 3164 C CA . HIS B 1 131 ? -9.148 15.289 -2.59 1 92.44 131 HIS B CA 1
ATOM 3165 C C . HIS B 1 131 ? -8.391 15.391 -1.272 1 92.44 131 HIS B C 1
ATOM 3167 O O . HIS B 1 131 ? -7.316 15.992 -1.215 1 92.44 131 HIS B O 1
ATOM 3173 N N . LEU B 1 132 ? -9.047 14.914 -0.245 1 95.44 132 LEU B N 1
ATOM 3174 C CA . LEU B 1 132 ? -8.281 14.719 0.981 1 95.44 132 LEU B CA 1
ATOM 3175 C C . LEU B 1 132 ? -7.387 13.484 0.869 1 95.44 132 LEU B C 1
ATOM 3177 O O . LEU B 1 132 ? -7.879 12.375 0.646 1 95.44 132 LEU B O 1
ATOM 3181 N N . ILE B 1 133 ? -6.109 13.664 0.98 1 96.75 133 ILE B N 1
ATOM 3182 C CA . ILE B 1 133 ? -5.18 12.547 0.838 1 96.75 133 ILE B CA 1
ATOM 3183 C C . ILE B 1 133 ? -4.5 12.266 2.178 1 96.75 133 ILE B C 1
ATOM 3185 O O . ILE B 1 133 ? -4.492 13.117 3.066 1 96.75 133 ILE B O 1
ATOM 3189 N N . HIS B 1 134 ? -4.086 11.062 2.35 1 97.12 134 HIS B N 1
ATOM 3190 C CA . HIS B 1 134 ? -3.273 10.609 3.471 1 97.12 134 HIS B CA 1
ATOM 3191 C C . HIS B 1 134 ? -1.811 10.461 3.068 1 97.12 134 HIS B C 1
ATOM 3193 O O . HIS B 1 134 ? -1.485 9.695 2.158 1 97.12 134 HIS B O 1
ATOM 3199 N N . HIS B 1 135 ? -0.972 11.25 3.705 1 97.88 135 HIS B N 1
ATOM 3200 C CA . HIS B 1 135 ? 0.452 11.305 3.395 1 97.88 135 HIS B CA 1
ATOM 3201 C C . HIS B 1 135 ? 1.282 10.672 4.508 1 97.88 135 HIS B C 1
ATOM 3203 O O . HIS B 1 135 ? 1.092 10.992 5.684 1 97.88 135 HIS B O 1
ATOM 3209 N N . LYS B 1 136 ? 2.113 9.758 4.141 1 97.75 136 LYS B N 1
ATOM 3210 C CA . LYS B 1 136 ? 3.053 9.156 5.078 1 97.75 136 LYS B CA 1
ATOM 3211 C C . LYS B 1 136 ? 4.492 9.336 4.605 1 97.75 136 LYS B C 1
ATOM 3213 O O . LYS B 1 136 ? 4.793 9.148 3.426 1 97.75 136 LYS B O 1
ATOM 3218 N N . LEU B 1 137 ? 5.34 9.711 5.539 1 98.06 137 LEU B N 1
ATOM 3219 C CA . LEU B 1 137 ? 6.758 9.914 5.27 1 98.06 137 LEU B CA 1
ATOM 3220 C C . LEU B 1 137 ? 7.621 9.133 6.254 1 98.06 137 LEU B C 1
ATOM 3222 O O . LEU B 1 137 ? 7.402 9.203 7.465 1 98.06 137 LEU B O 1
ATOM 3226 N N . THR B 1 138 ? 8.562 8.367 5.703 1 98 138 THR B N 1
ATOM 3227 C CA . THR B 1 138 ? 9.492 7.641 6.555 1 98 138 THR B CA 1
ATOM 3228 C C . THR B 1 138 ? 10.922 7.766 6.027 1 98 138 THR B C 1
ATOM 3230 O O . THR B 1 138 ? 11.141 7.781 4.812 1 98 138 THR B O 1
ATOM 3233 N N . PRO B 1 139 ? 11.914 7.902 6.957 1 97.81 139 PRO B N 1
ATOM 3234 C CA . PRO B 1 139 ? 13.305 7.906 6.504 1 97.81 139 PRO B CA 1
ATOM 3235 C C . PRO B 1 139 ? 13.734 6.574 5.895 1 97.81 139 PRO B C 1
ATOM 3237 O O . PRO B 1 139 ? 13.25 5.516 6.312 1 97.81 139 PRO B O 1
ATOM 3240 N N . VAL B 1 140 ? 14.547 6.648 4.926 1 97.62 140 VAL B N 1
ATOM 3241 C CA . VAL B 1 140 ? 15.086 5.453 4.289 1 97.62 140 VAL B CA 1
ATOM 3242 C C . VAL B 1 140 ? 16.594 5.352 4.559 1 97.62 140 VAL B C 1
ATOM 3244 O O . VAL B 1 140 ? 17.062 4.336 5.066 1 97.62 140 VAL B O 1
ATOM 3247 N N . LEU B 1 141 ? 17.297 6.367 4.199 1 96.88 141 LEU B N 1
ATOM 3248 C CA . LEU B 1 141 ? 18.734 6.441 4.453 1 96.88 141 LEU B CA 1
ATOM 3249 C C . LEU B 1 141 ? 19.078 7.68 5.273 1 96.88 141 LEU B C 1
ATOM 3251 O O . LEU B 1 141 ? 18.516 8.758 5.047 1 96.88 141 LEU B O 1
ATOM 3255 N N . LEU B 1 142 ? 20 7.504 6.156 1 95.75 142 LEU B N 1
ATOM 3256 C CA . LEU B 1 142 ? 20.484 8.594 6.992 1 95.75 142 LEU B CA 1
ATOM 3257 C C . LEU B 1 142 ? 21.953 8.914 6.672 1 95.75 142 LEU B C 1
ATOM 3259 O O . LEU B 1 142 ? 22.688 8.055 6.188 1 95.75 142 LEU B O 1
ATOM 3263 N N . SER B 1 143 ? 22.297 10.141 6.922 1 94 143 SER B N 1
ATOM 3264 C CA . SER B 1 143 ? 23.719 10.508 6.887 1 94 143 SER B CA 1
ATOM 3265 C C . SER B 1 143 ? 24.469 9.922 8.078 1 94 143 SER B C 1
ATOM 3267 O O . SER B 1 143 ? 23.859 9.383 9 1 94 143 SER B O 1
ATOM 3269 N N . GLY B 1 144 ? 25.812 9.977 8.008 1 89.88 144 GLY B N 1
ATOM 3270 C CA . GLY B 1 144 ? 26.625 9.492 9.109 1 89.88 144 GLY B CA 1
ATOM 3271 C C . GLY B 1 144 ? 26.312 10.156 10.43 1 89.88 144 GLY B C 1
ATOM 3272 O O . GLY B 1 144 ? 26.5 9.562 11.5 1 89.88 144 GLY B O 1
ATOM 3273 N N . LYS B 1 145 ? 25.75 11.391 10.453 1 91.12 145 LYS B N 1
ATOM 3274 C CA . LYS B 1 145 ? 25.438 12.148 11.656 1 91.12 145 LYS B CA 1
ATOM 3275 C C . LYS B 1 145 ? 23.969 11.977 12.055 1 91.12 145 LYS B C 1
ATOM 3277 O O . LYS B 1 145 ? 23.469 12.68 12.938 1 91.12 145 LYS B O 1
ATOM 3282 N N . GLY B 1 146 ? 23.234 11.164 11.328 1 93.69 146 GLY B N 1
ATOM 3283 C CA . GLY B 1 146 ? 21.859 10.844 11.703 1 93.69 146 GLY B CA 1
ATOM 3284 C C . GLY B 1 146 ? 20.828 11.75 11.055 1 93.69 146 GLY B C 1
ATOM 3285 O O . GLY B 1 146 ? 19.672 11.766 11.445 1 93.69 146 GLY B O 1
ATOM 3286 N N . ASP B 1 147 ? 21.266 12.539 10.078 1 95.06 147 ASP B N 1
ATOM 3287 C CA . ASP B 1 147 ? 20.328 13.352 9.32 1 95.06 147 ASP B CA 1
ATOM 3288 C C . ASP B 1 147 ? 19.609 12.516 8.266 1 95.06 147 ASP B C 1
ATOM 3290 O O . ASP B 1 147 ? 20.203 11.625 7.656 1 95.06 147 ASP B O 1
ATOM 3294 N N . ILE B 1 148 ? 18.344 12.828 8.039 1 96.44 148 ILE B N 1
ATOM 3295 C CA . ILE B 1 148 ? 17.641 12.148 6.957 1 96.44 148 ILE B CA 1
ATOM 3296 C C . ILE B 1 148 ? 18.25 12.555 5.617 1 96.44 148 ILE B C 1
ATOM 3298 O O . ILE B 1 148 ? 18.25 13.734 5.254 1 96.44 148 ILE B O 1
ATOM 3302 N N . TRP B 1 149 ? 18.734 11.617 4.941 1 97 149 TRP B N 1
ATOM 3303 C CA . TRP B 1 149 ? 19.219 11.836 3.576 1 97 149 TRP B CA 1
ATOM 3304 C C . TRP B 1 149 ? 18.094 11.586 2.568 1 97 149 TRP B C 1
ATOM 3306 O O . TRP B 1 149 ? 17.734 12.492 1.809 1 97 149 TRP B O 1
ATOM 3316 N N . LEU B 1 150 ? 17.531 10.422 2.578 1 97.75 150 LEU B N 1
ATOM 3317 C CA . LEU B 1 150 ? 16.406 10.055 1.73 1 97.75 150 LEU B CA 1
ATOM 3318 C C . LEU B 1 150 ? 15.195 9.664 2.574 1 97.75 150 LEU B C 1
ATOM 3320 O O . LEU B 1 150 ? 15.336 8.992 3.596 1 97.75 150 LEU B O 1
ATOM 3324 N N . ALA B 1 151 ? 14.047 10.117 2.127 1 98.06 151 ALA B N 1
ATOM 3325 C CA . ALA B 1 151 ? 12.781 9.734 2.748 1 98.06 151 ALA B CA 1
ATOM 3326 C C . ALA B 1 151 ? 11.781 9.234 1.703 1 98.06 151 ALA B C 1
ATOM 3328 O O . ALA B 1 151 ? 11.703 9.781 0.602 1 98.06 151 ALA B O 1
ATOM 3329 N N . LEU B 1 152 ? 11.109 8.203 2.055 1 98.38 152 LEU B N 1
ATOM 3330 C CA . LEU B 1 152 ? 10.047 7.652 1.216 1 98.38 152 LEU B CA 1
ATOM 3331 C C . LEU B 1 152 ? 8.688 8.203 1.632 1 98.38 152 LEU B C 1
ATOM 3333 O O . LEU B 1 152 ? 8.328 8.164 2.811 1 98.38 152 LEU B O 1
ATOM 3337 N N . CYS B 1 153 ? 7.949 8.672 0.689 1 98.31 153 CYS B N 1
ATOM 3338 C CA . CYS B 1 153 ? 6.594 9.164 0.912 1 98.31 153 CYS B CA 1
ATOM 3339 C C . CYS B 1 153 ? 5.574 8.297 0.185 1 98.31 153 CYS B C 1
ATOM 3341 O O . CYS B 1 153 ? 5.793 7.902 -0.963 1 98.31 153 CYS B O 1
ATOM 3343 N N . THR B 1 154 ? 4.539 7.98 0.854 1 97.69 154 THR B N 1
ATOM 3344 C CA . THR B 1 154 ? 3.387 7.297 0.279 1 97.69 154 THR B CA 1
ATOM 3345 C C . THR B 1 154 ? 2.129 8.148 0.416 1 97.69 154 THR B C 1
ATOM 3347 O O . THR B 1 154 ? 1.863 8.703 1.482 1 97.69 154 THR B O 1
ATOM 3350 N N . VAL B 1 155 ? 1.366 8.227 -0.689 1 97.38 155 VAL B N 1
ATOM 3351 C CA . VAL B 1 155 ? 0.16 9.047 -0.72 1 97.38 155 VAL B CA 1
ATOM 3352 C C . VAL B 1 155 ? -1.029 8.195 -1.166 1 97.38 155 VAL B C 1
ATOM 3354 O O . VAL B 1 155 ? -0.969 7.523 -2.199 1 97.38 155 VAL B O 1
ATOM 3357 N N . SER B 1 156 ? -2.043 8.18 -0.423 1 96 156 SER B N 1
ATOM 3358 C CA . SER B 1 156 ? -3.297 7.504 -0.735 1 96 156 SER B CA 1
ATOM 3359 C C . SER B 1 156 ? -4.496 8.406 -0.472 1 96 156 SER B C 1
ATOM 3361 O O . SER B 1 156 ? -4.344 9.5 0.081 1 96 156 SER B O 1
ATOM 3363 N N . LEU B 1 157 ? -5.652 7.996 -0.961 1 95.12 157 LEU B N 1
ATOM 3364 C CA . LEU B 1 157 ? -6.867 8.688 -0.537 1 95.12 157 LEU B CA 1
ATOM 3365 C C . LEU B 1 157 ? -7.094 8.516 0.962 1 95.12 157 LEU B C 1
ATOM 3367 O O . LEU B 1 157 ? -6.949 7.414 1.495 1 95.12 157 LEU B O 1
ATOM 3371 N N . SER B 1 158 ? -7.387 9.586 1.59 1 96.06 158 SER B N 1
ATOM 3372 C CA . SER B 1 158 ? -7.625 9.492 3.027 1 96.06 158 SER B CA 1
ATOM 3373 C C . SER B 1 158 ? -8.969 8.836 3.326 1 96.06 158 SER B C 1
ATOM 3375 O O . SER B 1 158 ? -9.984 9.195 2.729 1 96.06 158 SER B O 1
ATOM 3377 N N . PRO B 1 159 ? -8.969 7.895 4.203 1 92.88 159 PRO B N 1
ATOM 3378 C CA . PRO B 1 159 ? -10.266 7.355 4.633 1 92.88 159 PRO B CA 1
ATOM 3379 C C . PRO B 1 159 ? -11.008 8.297 5.578 1 92.88 159 PRO B C 1
ATOM 3381 O O . PRO B 1 159 ? -12.188 8.078 5.867 1 92.88 159 PRO B O 1
ATOM 3384 N N . GLU B 1 160 ? -10.297 9.305 6.047 1 92.44 160 GLU B N 1
ATOM 3385 C CA . GLU B 1 160 ? -10.914 10.281 6.945 1 92.44 160 GLU B CA 1
ATOM 3386 C C . GLU B 1 160 ? -11.703 11.328 6.168 1 92.44 160 GLU B C 1
ATOM 3388 O O . GLU B 1 160 ? -11.383 11.625 5.02 1 92.44 160 GLU B O 1
ATOM 3393 N N . LYS B 1 161 ? -12.695 11.883 6.84 1 90.62 161 LYS B N 1
ATOM 3394 C CA . LYS B 1 161 ? -13.531 12.914 6.219 1 90.62 161 LYS B CA 1
ATOM 3395 C C . LYS B 1 161 ? -12.93 14.297 6.418 1 90.62 161 LYS B C 1
ATOM 3397 O O . LYS B 1 161 ? -13.211 15.219 5.648 1 90.62 161 LYS B O 1
ATOM 3402 N N . ASN B 1 162 ? -12.141 14.375 7.453 1 90.88 162 ASN B N 1
ATOM 3403 C CA . ASN B 1 162 ? -11.508 15.648 7.766 1 90.88 162 ASN B CA 1
ATOM 3404 C C . ASN B 1 162 ? -9.992 15.523 7.859 1 90.88 162 ASN B C 1
ATOM 3406 O O . ASN B 1 162 ? -9.461 14.406 7.875 1 90.88 162 ASN B O 1
ATOM 3410 N N . ILE B 1 163 ? -9.289 16.578 7.891 1 93.31 163 ILE B N 1
ATOM 3411 C CA . ILE B 1 163 ? -7.836 16.641 7.84 1 93.31 163 ILE B CA 1
ATOM 3412 C C . ILE B 1 163 ? -7.25 15.875 9.023 1 93.31 163 ILE B C 1
ATOM 3414 O O . ILE B 1 163 ? -6.203 15.227 8.906 1 93.31 163 ILE B O 1
ATOM 3418 N N . GLY B 1 164 ? -7.883 15.859 10.18 1 90.69 164 GLY B N 1
ATOM 3419 C CA . GLY B 1 164 ? -7.512 15.055 11.328 1 90.69 164 GLY B CA 1
ATOM 3420 C C . GLY B 1 164 ? -6.172 15.445 11.922 1 90.69 164 GLY B C 1
ATOM 3421 O O . GLY B 1 164 ? -5.715 16.578 11.742 1 90.69 164 GLY B O 1
ATOM 3422 N N . ASP B 1 165 ? -5.543 14.477 12.664 1 90.81 165 ASP B N 1
ATOM 3423 C CA . ASP B 1 165 ? -4.34 14.766 13.438 1 90.81 165 ASP B CA 1
ATOM 3424 C C . ASP B 1 165 ? -3.082 14.414 12.648 1 90.81 165 ASP B C 1
ATOM 3426 O O . ASP B 1 165 ? -3.154 13.719 11.633 1 90.81 165 ASP B O 1
ATOM 3430 N N . VAL B 1 166 ? -2.023 14.969 13.109 1 96.69 166 VAL B N 1
ATOM 3431 C CA . VAL B 1 166 ? -0.681 14.594 12.68 1 96.69 166 VAL B CA 1
ATOM 3432 C C . VAL B 1 166 ? -0.082 13.594 13.664 1 96.69 166 VAL B C 1
ATOM 3434 O O . VAL B 1 166 ? -0.101 13.812 14.875 1 96.69 166 VAL B O 1
ATOM 3437 N N . VAL B 1 167 ? 0.435 12.539 13.125 1 95.94 167 VAL B N 1
ATOM 3438 C CA . VAL B 1 167 ? 0.897 11.469 14.008 1 95.94 167 VAL B CA 1
ATOM 3439 C C . VAL B 1 167 ? 2.344 11.117 13.672 1 95.94 167 VAL B C 1
ATOM 3441 O O . VAL B 1 167 ? 2.705 11 12.492 1 95.94 167 VAL B O 1
ATOM 3444 N N . ILE B 1 168 ? 3.164 10.969 14.641 1 97 168 ILE B N 1
ATOM 3445 C CA . ILE B 1 168 ? 4.477 10.344 14.508 1 97 168 ILE B CA 1
ATOM 3446 C C . ILE B 1 168 ? 4.484 8.992 15.211 1 97 168 ILE B C 1
ATOM 3448 O O . ILE B 1 168 ? 4.039 8.875 16.359 1 97 168 ILE B O 1
ATOM 3452 N N . SER B 1 169 ? 4.918 8.047 14.508 1 95.12 169 SER B N 1
ATOM 3453 C CA . SER B 1 169 ? 4.996 6.699 15.055 1 95.12 169 SER B CA 1
ATOM 3454 C C . SER B 1 169 ? 6.445 6.246 15.203 1 95.12 169 SER B C 1
ATOM 3456 O O . SER B 1 169 ? 7.277 6.512 14.336 1 95.12 169 SER B O 1
ATOM 3458 N N . ASP B 1 170 ? 6.715 5.641 16.312 1 93.5 170 ASP B N 1
ATOM 3459 C CA . ASP B 1 170 ? 7.969 4.934 16.547 1 93.5 170 ASP B CA 1
ATOM 3460 C C . ASP B 1 170 ? 7.809 3.434 16.312 1 93.5 170 ASP B C 1
ATOM 3462 O O . ASP B 1 170 ? 7.18 2.732 17.109 1 93.5 170 ASP B O 1
ATOM 3466 N N .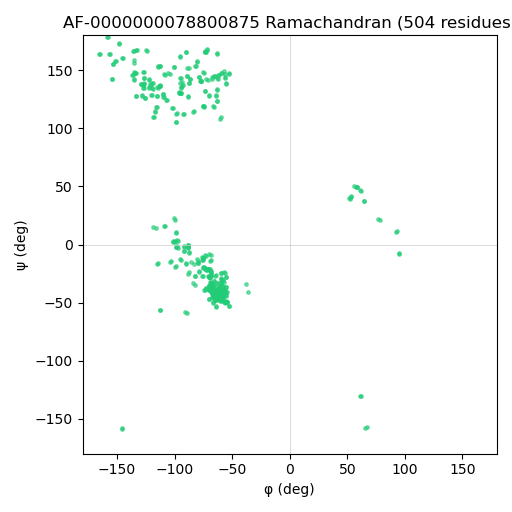 HIS B 1 171 ? 8.445 2.926 15.305 1 91.31 171 HIS B N 1
ATOM 3467 C CA . HIS B 1 171 ? 8.195 1.556 14.867 1 91.31 171 HIS B CA 1
ATOM 3468 C C . HIS B 1 171 ? 9.086 0.568 15.617 1 91.31 171 HIS B C 1
ATOM 3470 O O . HIS B 1 171 ? 9.023 -0.638 15.367 1 91.31 171 HIS B O 1
ATOM 3476 N N . THR B 1 172 ? 9.922 1.03 16.469 1 87.12 172 THR B N 1
ATOM 3477 C CA . THR B 1 172 ? 10.664 0.157 17.375 1 87.12 172 THR B CA 1
ATOM 3478 C C . THR B 1 172 ? 9.805 -0.256 18.562 1 87.12 172 THR B C 1
ATOM 3480 O O . THR B 1 172 ? 10.148 -1.189 19.297 1 87.12 172 THR B O 1
ATOM 3483 N N . CYS B 1 173 ? 8.766 0.435 18.734 1 86.12 173 CYS B N 1
ATOM 3484 C CA . CYS B 1 173 ? 7.793 0.14 19.781 1 86.12 173 CYS B CA 1
ATOM 3485 C C . CYS B 1 173 ? 6.379 0.471 19.312 1 86.12 173 CYS B C 1
ATOM 3487 O O . CYS B 1 173 ? 6.098 0.491 18.125 1 86.12 173 CYS B O 1
ATOM 3489 N N . THR B 1 174 ? 5.48 0.664 20.281 1 83.25 174 THR B N 1
ATOM 3490 C CA . THR B 1 174 ? 4.09 0.926 19.938 1 83.25 174 THR B CA 1
ATOM 3491 C C . THR B 1 174 ? 3.725 2.379 20.219 1 83.25 174 THR B C 1
ATOM 3493 O O . THR B 1 174 ? 2.543 2.732 20.266 1 83.25 174 THR B O 1
ATOM 3496 N N . ASP B 1 175 ? 4.719 3.201 20.391 1 87.88 175 ASP B N 1
ATOM 3497 C CA . ASP B 1 175 ? 4.441 4.586 20.766 1 87.88 175 ASP B CA 1
ATOM 3498 C C . ASP B 1 175 ? 3.988 5.398 19.562 1 87.88 175 ASP B C 1
ATOM 3500 O O . ASP B 1 175 ? 4.496 5.207 18.453 1 87.88 175 ASP B O 1
ATOM 3504 N N . HIS B 1 176 ? 3.076 6.215 19.75 1 92.69 176 HIS B N 1
ATOM 3505 C CA . HIS B 1 176 ? 2.643 7.227 18.797 1 92.69 176 HIS B CA 1
ATOM 3506 C C . HIS B 1 176 ? 2.465 8.586 19.469 1 92.69 176 HIS B C 1
ATOM 3508 O O . HIS B 1 176 ? 2.139 8.648 20.656 1 92.69 176 HIS B O 1
ATOM 3514 N N . TYR B 1 177 ? 2.721 9.578 18.719 1 95.81 177 TYR B N 1
ATOM 3515 C CA . TYR B 1 177 ? 2.637 10.953 19.188 1 95.81 177 TYR B CA 1
ATOM 3516 C C . TYR B 1 177 ? 1.732 11.789 18.281 1 95.81 177 TYR B C 1
ATOM 3518 O O . TYR B 1 177 ? 1.761 11.641 17.062 1 95.81 177 TYR B O 1
ATOM 3526 N N . ILE B 1 178 ? 0.949 12.586 18.906 1 96.5 178 ILE B N 1
ATOM 3527 C CA . ILE B 1 178 ? 0.052 13.477 18.188 1 96.5 178 ILE B CA 1
ATOM 3528 C C . ILE B 1 178 ? 0.479 14.93 18.391 1 96.5 178 ILE B C 1
ATOM 3530 O O . ILE B 1 178 ? 0.799 15.328 19.516 1 96.5 178 ILE B O 1
ATOM 3534 N N . TYR B 1 179 ? 0.461 15.633 17.312 1 97.25 179 TYR B N 1
ATOM 3535 C CA . TYR B 1 179 ? 0.852 17.031 17.406 1 97.25 179 TYR B CA 1
ATOM 3536 C C . TYR B 1 179 ? -0.348 17.922 17.734 1 97.25 179 TYR B C 1
ATOM 3538 O O . TYR B 1 179 ? -1.382 17.844 17.078 1 97.25 179 TYR B O 1
ATOM 3546 N N . SER B 1 180 ? -0.278 18.734 18.734 1 95.31 180 SER B N 1
ATOM 3547 C CA . SER B 1 180 ? -1.261 19.766 19.062 1 95.31 180 SER B CA 1
ATOM 3548 C C . SER B 1 180 ? -0.894 21.109 18.438 1 95.31 180 SER B C 1
ATOM 3550 O O . SER B 1 180 ? 0.078 21.75 18.844 1 95.31 180 SER B O 1
ATOM 3552 N N . PHE B 1 181 ? -1.653 21.531 17.516 1 93.88 181 PHE B N 1
ATOM 3553 C CA . PHE B 1 181 ? -1.384 22.797 16.859 1 93.88 181 PHE B CA 1
ATOM 3554 C C . PHE B 1 181 ? -1.608 23.969 17.828 1 93.88 181 PHE B C 1
ATOM 3556 O O . PHE B 1 181 ? -0.932 24.984 17.734 1 93.88 181 PHE B O 1
ATOM 3563 N N . GLU B 1 182 ? -2.57 23.812 18.703 1 93.19 182 GLU B N 1
ATOM 3564 C CA . GLU B 1 182 ? -2.838 24.828 19.719 1 93.19 182 GLU B CA 1
ATOM 3565 C C . GLU B 1 182 ? -1.684 24.938 20.703 1 93.19 182 GLU B C 1
ATOM 3567 O O . GLU B 1 182 ? -1.204 26.047 20.984 1 93.19 182 GLU B O 1
ATOM 3572 N N . GLY B 1 183 ? -1.246 23.844 21.219 1 93.88 183 GLY B N 1
ATOM 3573 C CA . GLY B 1 183 ? -0.17 23.844 22.203 1 93.88 183 GLY B CA 1
ATOM 3574 C C . GLY B 1 183 ? 1.21 23.844 21.562 1 93.88 183 GLY B C 1
ATOM 3575 O O . GLY B 1 183 ? 2.209 24.078 22.25 1 93.88 183 GLY B O 1
ATOM 3576 N N . ARG B 1 184 ? 1.23 23.547 20.297 1 94.75 184 ARG B N 1
ATOM 3577 C CA . ARG B 1 184 ? 2.467 23.453 19.531 1 94.75 184 ARG B CA 1
ATOM 3578 C C . ARG B 1 184 ? 3.434 22.453 20.156 1 94.75 184 ARG B C 1
ATOM 3580 O O . ARG B 1 184 ? 4.598 22.781 20.406 1 94.75 184 ARG B O 1
ATOM 3587 N N . ARG B 1 185 ? 2.936 21.328 20.406 1 95.75 185 ARG B N 1
ATOM 3588 C CA . ARG B 1 185 ? 3.736 20.297 21.047 1 95.75 185 ARG B CA 1
ATOM 3589 C C . ARG B 1 185 ? 3.223 18.906 20.688 1 95.75 185 ARG B C 1
ATOM 3591 O O . ARG B 1 185 ? 2.053 18.734 20.328 1 95.75 185 ARG B O 1
ATOM 3598 N N . TRP B 1 186 ? 4.125 18 20.781 1 96.62 186 TRP B N 1
ATOM 3599 C CA . TRP B 1 186 ? 3.781 16.594 20.609 1 96.62 186 TRP B CA 1
ATOM 3600 C C . TRP B 1 186 ? 3.348 15.969 21.922 1 96.62 186 TRP B C 1
ATOM 3602 O O . TRP B 1 186 ? 3.939 16.25 22.969 1 96.62 186 TRP B O 1
ATOM 3612 N N . ARG B 1 187 ? 2.352 15.18 21.875 1 95.06 187 ARG B N 1
ATOM 3613 C CA . ARG B 1 187 ? 1.894 14.445 23.047 1 95.06 187 ARG B CA 1
ATOM 3614 C C . ARG B 1 187 ? 1.779 12.953 22.734 1 95.06 187 ARG B C 1
ATOM 3616 O O . ARG B 1 187 ? 1.314 12.562 21.672 1 95.06 187 ARG B O 1
ATOM 3623 N N . LYS B 1 188 ? 2.254 12.219 23.703 1 93.44 188 LYS B N 1
ATOM 3624 C CA . LYS B 1 188 ? 2.1 10.773 23.562 1 93.44 188 LYS B CA 1
ATOM 3625 C C . LYS B 1 188 ? 0.635 10.359 23.703 1 93.44 188 LYS B C 1
ATOM 3627 O O . LYS B 1 188 ? -0.075 10.852 24.578 1 93.44 188 LYS B O 1
ATOM 3632 N N . GLN B 1 189 ? 0.218 9.641 22.734 1 89.25 189 GLN B N 1
ATOM 3633 C CA . GLN B 1 189 ? -1.153 9.141 22.781 1 89.25 189 GLN B CA 1
ATOM 3634 C C . GLN B 1 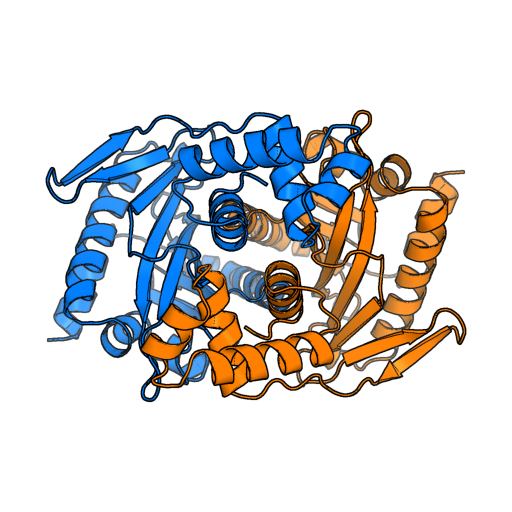189 ? -1.19 7.66 23.141 1 89.25 189 GLN B C 1
ATOM 3636 O O . GLN B 1 189 ? -0.323 6.891 22.734 1 89.25 189 GLN B O 1
ATOM 3641 N N . PRO B 1 190 ? -2.25 7.379 23.828 1 82.38 190 PRO B N 1
ATOM 3642 C CA . PRO B 1 190 ? -2.404 5.953 24.141 1 82.38 190 PRO B CA 1
ATOM 3643 C C . PRO B 1 190 ? -2.559 5.102 22.875 1 82.38 190 PRO B C 1
ATOM 3645 O O . PRO B 1 190 ? -3.086 5.574 21.859 1 82.38 190 PRO B O 1
ATOM 3648 N N . GLU B 1 191 ? -2.059 3.99 22.953 1 82.69 191 GLU B N 1
ATOM 3649 C CA . GLU B 1 191 ? -2.199 3.045 21.859 1 82.69 191 GLU B CA 1
ATOM 3650 C C . GLU B 1 191 ? -3.662 2.66 21.641 1 82.69 191 GLU B C 1
ATOM 3652 O O . GLU B 1 191 ? -4.406 2.465 22.609 1 82.69 191 GLU B O 1
ATOM 3657 N N . LEU B 1 192 ? -4.07 2.795 20.406 1 85.56 192 LEU B N 1
ATOM 3658 C CA . LEU B 1 192 ? -5.379 2.242 20.062 1 85.56 192 LEU B CA 1
ATOM 3659 C C . LEU B 1 192 ? -5.316 0.721 19.969 1 85.56 192 LEU B C 1
ATOM 3661 O O . LEU B 1 192 ? -4.555 0.175 19.172 1 85.56 192 LEU B O 1
ATOM 3665 N N . ILE B 1 193 ? -6.082 0.068 20.828 1 87 193 ILE B N 1
ATOM 3666 C CA . ILE B 1 193 ? -6.047 -1.39 20.875 1 87 193 ILE B CA 1
ATOM 3667 C C . ILE B 1 193 ? -7.402 -1.953 20.453 1 87 193 ILE B C 1
ATOM 3669 O O . ILE B 1 193 ? -8.438 -1.585 21.016 1 87 193 ILE B O 1
ATOM 3673 N N . LEU B 1 194 ? -7.379 -2.678 19.422 1 92.69 194 LEU B N 1
ATOM 3674 C CA . LEU B 1 194 ? -8.539 -3.48 19.047 1 92.69 194 LEU B CA 1
ATOM 3675 C C . LEU B 1 194 ? -8.422 -4.895 19.609 1 92.69 194 LEU B C 1
ATOM 3677 O O . LEU B 1 194 ? -7.336 -5.473 19.625 1 92.69 194 LEU B O 1
ATOM 3681 N N . SER B 1 195 ? -9.477 -5.41 20.141 1 93.19 195 SER B N 1
ATOM 3682 C CA . SER B 1 195 ? -9.469 -6.809 20.562 1 93.19 195 SER B CA 1
ATOM 3683 C C . SER B 1 195 ? -9.266 -7.746 19.375 1 93.19 195 SER B C 1
ATOM 3685 O O . SER B 1 195 ? -9.422 -7.336 18.219 1 93.19 195 SER B O 1
ATOM 3687 N N . ASP B 1 196 ? -8.945 -8.93 19.703 1 91.44 196 ASP B N 1
ATOM 3688 C CA . ASP B 1 196 ? -8.75 -9.93 18.641 1 91.44 196 ASP B CA 1
ATOM 3689 C C . ASP B 1 196 ? -10.023 -10.109 17.828 1 91.44 196 ASP B C 1
ATOM 3691 O O . ASP B 1 196 ? -9.969 -10.227 16.594 1 91.44 196 ASP B O 1
ATOM 3695 N N . ARG B 1 197 ? -11.102 -10.102 18.516 1 93.38 197 ARG B N 1
ATOM 3696 C CA . ARG B 1 197 ? -12.383 -10.289 17.844 1 93.38 197 ARG B CA 1
ATOM 3697 C C . ARG B 1 197 ? -12.711 -9.109 16.938 1 93.38 197 ARG B C 1
ATOM 3699 O O . ARG B 1 197 ? -13.188 -9.289 15.812 1 93.38 197 ARG B O 1
ATOM 3706 N N . GLU B 1 198 ? -12.438 -7.91 17.453 1 95.06 198 GLU B N 1
ATOM 3707 C CA . GLU B 1 198 ? -12.656 -6.715 16.656 1 95.06 198 GLU B CA 1
ATOM 3708 C C . GLU B 1 198 ? -11.797 -6.734 15.391 1 95.06 198 GLU B C 1
ATOM 3710 O O . GLU B 1 198 ? -12.273 -6.391 14.305 1 95.06 198 GLU B O 1
ATOM 3715 N N . LYS B 1 199 ? -10.594 -7.133 15.539 1 93.81 199 LYS B N 1
ATOM 3716 C CA . LYS B 1 199 ? -9.695 -7.242 14.391 1 93.81 199 LYS B CA 1
ATOM 3717 C C . LYS B 1 199 ? -10.211 -8.258 13.375 1 93.81 199 LYS B C 1
ATOM 3719 O O . LYS B 1 199 ? -10.195 -8 12.172 1 93.81 199 LYS B O 1
ATOM 3724 N N . GLU B 1 200 ? -10.617 -9.344 13.859 1 93.5 200 GLU B N 1
ATOM 3725 C CA . GLU B 1 200 ? -11.156 -10.391 13 1 93.5 200 GLU B CA 1
ATOM 3726 C C . GLU B 1 200 ? -12.344 -9.883 12.188 1 93.5 200 GLU B C 1
ATOM 3728 O O . GLU B 1 200 ? -12.453 -10.148 10.992 1 93.5 200 GLU B O 1
ATOM 3733 N N . ILE B 1 201 ? -13.164 -9.211 12.836 1 95.56 201 ILE B N 1
ATOM 3734 C CA . ILE B 1 201 ? -14.367 -8.68 12.203 1 95.56 201 ILE B CA 1
ATOM 3735 C C . ILE B 1 201 ? -13.977 -7.68 11.117 1 95.56 201 ILE B C 1
ATOM 3737 O O . ILE B 1 201 ? -14.523 -7.703 10.016 1 95.56 201 ILE B O 1
ATOM 3741 N N . LEU B 1 202 ? -13.062 -6.84 11.414 1 95.06 202 LEU B N 1
ATOM 3742 C CA . LEU B 1 202 ? -12.594 -5.867 10.43 1 95.06 202 LEU B CA 1
ATOM 3743 C C . LEU B 1 202 ? -11.961 -6.562 9.234 1 95.06 202 LEU B C 1
ATOM 3745 O O . LEU B 1 202 ? -12.203 -6.18 8.086 1 95.06 202 LEU B O 1
ATOM 3749 N N . GLN B 1 203 ? -11.172 -7.527 9.523 1 94.31 203 GLN B N 1
ATOM 3750 C CA . GLN B 1 203 ? -10.492 -8.258 8.461 1 94.31 203 GLN B CA 1
ATOM 3751 C C . GLN B 1 203 ? -11.5 -8.914 7.52 1 94.31 203 GLN B C 1
ATOM 3753 O O . GLN B 1 203 ? -11.32 -8.898 6.297 1 94.31 203 GLN B O 1
ATOM 3758 N N . LEU B 1 204 ? -12.523 -9.492 8.094 1 94.25 204 LEU B N 1
ATOM 3759 C CA . LEU B 1 204 ? -13.562 -10.125 7.285 1 94.25 204 LEU B CA 1
ATOM 3760 C C . LEU B 1 204 ? -14.375 -9.086 6.531 1 94.25 204 LEU B C 1
ATOM 3762 O O . LEU B 1 204 ? -14.859 -9.344 5.426 1 94.25 204 LEU B O 1
ATOM 3766 N N . SER B 1 205 ? -14.461 -7.895 7.098 1 94.88 205 SER B N 1
ATOM 3767 C CA . SER B 1 205 ? -15.25 -6.824 6.496 1 94.88 205 SER B CA 1
ATOM 3768 C C . SER B 1 205 ? -14.57 -6.273 5.246 1 94.88 205 SER B C 1
ATOM 3770 O O . SER B 1 205 ? -15.219 -5.629 4.418 1 94.88 205 SER B O 1
ATOM 3772 N N . VAL B 1 206 ? -13.32 -6.457 5.141 1 93.19 206 VAL B N 1
ATOM 3773 C CA . VAL B 1 206 ? -12.57 -6.012 3.969 1 93.19 206 VAL B CA 1
ATOM 3774 C C . VAL B 1 206 ? -13.188 -6.605 2.705 1 93.19 206 VAL B C 1
ATOM 3776 O O . VAL B 1 206 ? -13.203 -5.965 1.653 1 93.19 206 VAL B O 1
ATOM 3779 N N . LYS B 1 207 ? -13.805 -7.742 2.811 1 93.12 207 LYS B N 1
ATOM 3780 C CA . LYS B 1 207 ? -14.391 -8.461 1.685 1 93.12 207 LYS B CA 1
ATOM 3781 C C . LYS B 1 207 ? -15.828 -8.016 1.436 1 93.12 207 LYS B C 1
ATOM 3783 O O . LYS B 1 207 ? -16.5 -8.531 0.532 1 93.12 207 LYS B O 1
ATOM 3788 N N . GLY B 1 208 ? -16.312 -7.176 2.229 1 93.38 208 GLY B N 1
ATOM 3789 C CA . GLY B 1 208 ? -17.688 -6.703 2.082 1 93.38 208 GLY B CA 1
ATOM 3790 C C . GLY B 1 208 ? -18.719 -7.688 2.605 1 93.38 208 GLY B C 1
ATOM 3791 O O . GLY B 1 208 ? -19.875 -7.664 2.182 1 93.38 208 GLY B O 1
ATOM 3792 N N . LEU B 1 209 ? -18.266 -8.547 3.463 1 95.44 209 LEU B N 1
ATOM 3793 C CA . LEU B 1 209 ? -19.203 -9.531 4.008 1 95.44 209 LEU B CA 1
ATOM 3794 C C . LEU B 1 209 ? -20.25 -8.867 4.891 1 95.44 209 LEU B C 1
ATOM 3796 O O . LEU B 1 209 ? -19.938 -7.93 5.629 1 95.44 209 LEU B O 1
ATOM 3800 N N . SER B 1 210 ? -21.438 -9.375 4.832 1 95.81 210 SER B N 1
ATOM 3801 C CA . SER B 1 210 ? -22.5 -8.898 5.703 1 95.81 210 SER B CA 1
ATOM 3802 C C . SER B 1 210 ? -22.312 -9.375 7.137 1 95.81 210 SER B C 1
ATOM 3804 O O . SER B 1 210 ? -21.5 -10.273 7.391 1 95.81 210 SER B O 1
ATOM 3806 N N . ASN B 1 211 ? -23.062 -8.742 8.016 1 97.06 211 ASN B N 1
ATOM 3807 C CA . ASN B 1 211 ? -23.016 -9.195 9.406 1 97.06 211 ASN B CA 1
ATOM 3808 C C . ASN B 1 211 ? -23.375 -10.672 9.531 1 97.06 211 ASN B C 1
ATOM 3810 O O . ASN B 1 211 ? -22.797 -11.398 10.336 1 97.06 211 ASN B O 1
ATOM 3814 N N . THR B 1 212 ? -24.328 -11.094 8.742 1 97.5 212 THR B N 1
ATOM 3815 C CA . THR B 1 212 ? -24.75 -12.492 8.758 1 97.5 212 THR B CA 1
ATOM 3816 C C . THR B 1 212 ? -23.609 -13.398 8.289 1 97.5 212 THR B C 1
ATOM 3818 O O . THR B 1 212 ? -23.297 -14.398 8.938 1 97.5 212 THR B O 1
ATOM 3821 N N . GLU B 1 213 ? -23 -13.062 7.23 1 96.44 213 GLU B N 1
ATOM 3822 C CA . GLU B 1 213 ? -21.891 -13.859 6.684 1 96.44 213 GLU B CA 1
ATOM 3823 C C . GLU B 1 213 ? -20.719 -13.906 7.652 1 96.44 213 GLU B C 1
ATOM 3825 O O . GLU B 1 213 ? -20.109 -14.961 7.836 1 96.44 213 GLU B O 1
ATOM 3830 N N . ILE B 1 214 ? -20.359 -12.781 8.211 1 96.5 214 ILE B N 1
ATOM 3831 C CA . ILE B 1 214 ? -19.281 -12.719 9.195 1 96.5 214 ILE B CA 1
ATOM 3832 C C . ILE B 1 214 ? -19.625 -13.594 10.391 1 96.5 214 ILE B C 1
ATOM 3834 O O . ILE B 1 214 ? -18.781 -14.359 10.867 1 96.5 214 ILE B O 1
ATOM 3838 N N . GLY B 1 215 ? -20.828 -13.453 10.867 1 96.69 215 GLY B N 1
ATOM 3839 C CA . GLY B 1 215 ? -21.281 -14.289 11.969 1 96.69 215 GLY B CA 1
ATOM 3840 C C . GLY B 1 215 ? -21.141 -15.773 11.688 1 96.69 215 GLY B C 1
ATOM 3841 O O . GLY B 1 215 ? -20.672 -16.531 12.539 1 96.69 215 GLY B O 1
ATOM 3842 N N . GLU B 1 216 ? -21.5 -16.219 10.516 1 95.5 216 GLU B N 1
ATOM 3843 C CA . GLU B 1 216 ? -21.375 -17.609 10.109 1 95.5 216 GLU B CA 1
ATOM 3844 C C . GLU B 1 216 ? -19.922 -18.047 10.109 1 95.5 216 GLU B C 1
ATOM 3846 O O . GLU B 1 216 ? -19.609 -19.156 10.562 1 95.5 216 GLU B O 1
ATOM 3851 N N . THR B 1 217 ? -19.094 -17.172 9.656 1 92.44 217 THR B N 1
ATOM 3852 C CA . THR B 1 217 ? -17.672 -17.484 9.57 1 92.44 217 THR B CA 1
ATOM 3853 C C . THR B 1 217 ? -17.062 -17.641 10.953 1 92.44 217 THR B C 1
ATOM 3855 O O . THR B 1 217 ? -16.219 -18.516 11.18 1 92.44 217 THR B O 1
ATOM 3858 N N . LEU B 1 218 ? -17.453 -16.844 11.875 1 93.56 218 LEU B N 1
ATOM 3859 C CA . LEU B 1 218 ? -16.844 -16.797 13.203 1 93.56 218 LEU B CA 1
ATOM 3860 C C . LEU B 1 218 ? -17.672 -17.609 14.203 1 93.56 218 LEU B C 1
ATOM 3862 O O . LEU B 1 218 ? -17.297 -17.703 15.375 1 93.56 218 LEU B O 1
ATOM 3866 N N . PHE B 1 219 ? -18.719 -18.141 13.75 1 94.5 219 PHE B N 1
ATOM 3867 C CA . PHE B 1 219 ? -19.609 -18.953 14.57 1 94.5 219 PHE B CA 1
ATOM 3868 C C . PHE B 1 219 ? -20.188 -18.141 15.719 1 94.5 219 PHE B C 1
ATOM 3870 O O . PHE B 1 219 ? -20.172 -18.578 16.875 1 94.5 219 PHE B O 1
ATOM 3877 N N . ILE B 1 220 ? -20.656 -16.969 15.43 1 95.94 220 ILE B N 1
ATOM 3878 C CA . ILE B 1 220 ? -21.359 -16.094 16.359 1 95.94 220 ILE B CA 1
ATOM 3879 C C . ILE B 1 220 ? -22.578 -15.492 15.664 1 95.94 220 ILE B C 1
ATOM 3881 O O . ILE B 1 220 ? -22.719 -15.586 14.445 1 95.94 220 ILE B O 1
ATOM 3885 N N . ASP B 1 221 ? -23.516 -14.875 16.469 1 97.06 221 ASP B N 1
ATOM 3886 C CA . ASP B 1 221 ? -24.75 -14.289 15.961 1 97.06 221 ASP B CA 1
ATOM 3887 C C . ASP B 1 221 ? -24.484 -12.969 15.242 1 97.06 221 ASP B C 1
ATOM 3889 O O . ASP B 1 221 ? -23.625 -12.195 15.672 1 97.06 221 ASP B O 1
ATOM 3893 N N . ALA B 1 222 ? -25.312 -12.711 14.219 1 97.62 222 ALA B N 1
ATOM 3894 C CA . ALA B 1 222 ? -25.172 -11.469 13.469 1 97.62 222 ALA B CA 1
ATOM 3895 C C . ALA B 1 222 ? -25.328 -10.258 14.383 1 97.62 222 ALA B C 1
ATOM 3897 O O . ALA B 1 222 ? -24.688 -9.219 14.164 1 97.62 222 ALA B O 1
ATOM 3898 N N . ASN B 1 223 ? -26.078 -10.391 15.375 1 97.69 223 ASN B N 1
ATOM 3899 C CA . ASN B 1 223 ? -26.266 -9.297 16.328 1 97.69 223 ASN B CA 1
ATOM 3900 C C . ASN B 1 223 ? -25 -9.055 17.141 1 97.69 223 ASN B C 1
ATOM 3902 O O . ASN B 1 223 ? -24.703 -7.914 17.516 1 97.69 223 ASN B O 1
ATOM 3906 N N . THR B 1 224 ? -24.328 -10.078 17.438 1 97.81 224 THR B N 1
ATOM 3907 C CA . THR B 1 224 ? -23.047 -9.953 18.125 1 97.81 224 THR B CA 1
ATOM 3908 C C . THR B 1 224 ? -22.016 -9.25 17.234 1 97.81 224 THR B C 1
ATOM 3910 O O . THR B 1 224 ? -21.234 -8.43 17.719 1 97.81 224 THR B O 1
ATOM 3913 N N . VAL B 1 225 ? -22.047 -9.602 15.984 1 97.94 225 VAL B N 1
ATOM 3914 C CA . VAL B 1 225 ? -21.188 -8.906 15.031 1 97.94 225 VAL B CA 1
ATOM 3915 C C . VAL B 1 225 ? -21.5 -7.414 15.031 1 97.94 225 VAL B C 1
ATOM 3917 O O . VAL B 1 225 ? -20.594 -6.582 15.078 1 97.94 225 VAL B O 1
ATOM 3920 N N . LYS B 1 226 ? -22.812 -7.113 14.953 1 97.56 226 LYS B N 1
ATOM 3921 C CA . LYS B 1 226 ? -23.25 -5.723 14.969 1 97.56 226 LYS B CA 1
ATOM 3922 C C . LYS B 1 226 ? -22.75 -5 16.219 1 97.56 226 LYS B C 1
ATOM 3924 O O . LYS B 1 226 ? -22.344 -3.836 16.141 1 97.56 226 LYS B O 1
ATOM 3929 N N . PHE B 1 227 ? -22.797 -5.703 17.281 1 97.62 227 PHE B N 1
ATOM 3930 C CA . PHE B 1 227 ? -22.328 -5.141 18.531 1 97.62 227 PHE B CA 1
ATOM 3931 C C . PHE B 1 227 ? -20.828 -4.832 18.469 1 97.62 227 PHE B C 1
ATOM 3933 O O . PHE B 1 227 ? -20.406 -3.738 18.844 1 97.62 227 PHE B O 1
ATOM 3940 N N . HIS B 1 228 ? -20.031 -5.73 18.016 1 97.56 228 HIS B N 1
ATOM 3941 C CA . HIS B 1 228 ? -18.594 -5.516 17.875 1 97.56 228 HIS B CA 1
ATOM 3942 C C . HIS B 1 228 ? -18.281 -4.379 16.906 1 97.56 228 HIS B C 1
ATOM 3944 O O . HIS B 1 228 ? -17.375 -3.59 17.141 1 97.56 228 HIS B O 1
ATOM 3950 N N . LYS B 1 229 ? -19.016 -4.324 15.812 1 97.69 229 LYS B N 1
ATOM 3951 C CA . LYS B 1 229 ? -18.812 -3.25 14.852 1 97.69 229 LYS B CA 1
ATOM 3952 C C . LYS B 1 229 ? -19.094 -1.887 15.477 1 97.69 229 LYS B C 1
ATOM 3954 O O . LYS B 1 229 ? -18.359 -0.924 15.227 1 97.69 229 LYS B O 1
ATOM 3959 N N . LYS B 1 230 ? -20.125 -1.824 16.25 1 97.69 230 LYS B N 1
ATOM 3960 C CA . LYS B 1 230 ? -20.406 -0.573 16.938 1 97.69 230 LYS B CA 1
ATOM 3961 C C . LYS B 1 230 ? -19.25 -0.155 17.828 1 97.69 230 LYS B C 1
ATOM 3963 O O . LYS B 1 230 ? -18.875 1.021 17.875 1 97.69 230 LYS B O 1
ATOM 3968 N N . LYS B 1 231 ? -18.703 -1.085 18.516 1 97.44 231 LYS B N 1
ATOM 3969 C CA . LYS B 1 231 ? -17.547 -0.816 19.359 1 97.44 231 LYS B CA 1
ATOM 3970 C C . LYS B 1 231 ? -16.359 -0.353 18.531 1 97.44 231 LYS B C 1
ATOM 3972 O O . LYS B 1 231 ? -15.641 0.572 18.922 1 97.44 231 LYS B O 1
ATOM 3977 N N . ILE B 1 232 ? -16.156 -1.004 17.406 1 97.44 232 ILE B N 1
ATOM 3978 C CA . ILE B 1 232 ? -15.086 -0.655 16.5 1 97.44 232 ILE B CA 1
ATOM 3979 C C . ILE B 1 232 ? -15.258 0.786 16.016 1 97.44 232 ILE B C 1
ATOM 3981 O O . ILE B 1 232 ? -14.305 1.565 16.016 1 97.44 232 ILE B O 1
ATOM 3985 N N . PHE B 1 233 ? -16.5 1.118 15.617 1 97.06 233 PHE B N 1
ATOM 3986 C CA . PHE B 1 233 ? -16.797 2.457 15.117 1 97.06 233 PHE B CA 1
ATOM 3987 C C . PHE B 1 233 ? -16.5 3.508 16.188 1 97.06 233 PHE B C 1
ATOM 3989 O O . PHE B 1 233 ? -15.922 4.559 15.875 1 97.06 233 PHE B O 1
ATOM 3996 N N . GLU B 1 234 ? -16.797 3.186 17.375 1 96.38 234 GLU B N 1
ATOM 3997 C CA . GLU B 1 234 ? -16.547 4.098 18.484 1 96.38 234 GLU B CA 1
ATOM 3998 C C . GLU B 1 234 ? -15.039 4.277 18.719 1 96.38 234 GLU B C 1
ATOM 4000 O O . GLU B 1 234 ? -14.562 5.406 18.844 1 96.38 234 GLU B O 1
ATOM 4005 N N . LYS B 1 235 ? -14.336 3.184 18.703 1 94.5 235 LYS B N 1
ATOM 4006 C CA . LYS 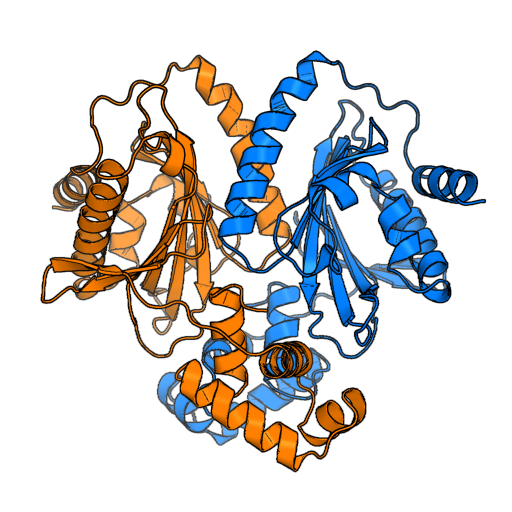B 1 235 ? -12.898 3.217 18.969 1 94.5 235 LYS B CA 1
ATOM 4007 C C . LYS B 1 235 ? -12.156 3.953 17.859 1 94.5 235 LYS B C 1
ATOM 4009 O O . LYS B 1 235 ? -11.195 4.68 18.125 1 94.5 235 LYS B O 1
ATOM 4014 N N . LEU B 1 236 ? -12.656 3.791 16.625 1 93.88 236 LEU B N 1
ATOM 4015 C CA . LEU B 1 236 ? -11.945 4.332 15.477 1 93.88 236 LEU B CA 1
ATOM 4016 C C . LEU B 1 236 ? -12.555 5.664 15.039 1 93.88 236 LEU B C 1
ATOM 4018 O O . LEU B 1 236 ? -12.07 6.289 14.094 1 93.88 236 LEU B O 1
ATOM 4022 N N . HIS B 1 237 ? -13.609 6.094 15.703 1 92.75 237 HIS B N 1
ATOM 4023 C CA . HIS B 1 237 ? -14.352 7.289 15.328 1 92.75 237 HIS B CA 1
ATOM 4024 C C . HIS B 1 237 ? -14.789 7.234 13.867 1 92.75 237 HIS B C 1
ATOM 4026 O O . HIS B 1 237 ? -14.617 8.211 13.133 1 92.75 237 HIS B O 1
ATOM 4032 N N . ALA B 1 238 ? -15.203 6.09 13.516 1 95.06 238 ALA B N 1
ATOM 4033 C CA . ALA B 1 238 ? -15.695 5.867 12.156 1 95.06 238 ALA B CA 1
ATOM 4034 C C . ALA B 1 238 ? -17.219 5.879 12.117 1 95.06 238 ALA B C 1
ATOM 4036 O O . ALA B 1 238 ? -17.875 5.508 13.102 1 95.06 238 ALA B O 1
ATOM 4037 N N . GLU B 1 239 ? -17.719 6.238 11.008 1 94.44 239 GLU B N 1
ATOM 4038 C CA . GLU B 1 239 ? -19.172 6.336 10.891 1 94.44 239 GLU B CA 1
ATOM 4039 C C . GLU B 1 239 ? -19.766 5.094 10.227 1 94.44 239 GLU B C 1
ATOM 4041 O O . GLU B 1 239 ? -20.969 4.867 10.273 1 94.44 239 GLU B O 1
ATOM 4046 N N . ASN B 1 240 ? -18.969 4.336 9.539 1 94.88 240 ASN B N 1
ATOM 4047 C CA . ASN B 1 240 ? -19.406 3.121 8.859 1 94.88 240 ASN B CA 1
ATOM 4048 C C . ASN B 1 240 ? -18.234 2.176 8.594 1 94.88 240 ASN B C 1
ATOM 4050 O O . ASN B 1 240 ? -17.094 2.498 8.906 1 94.88 240 ASN B O 1
ATOM 4054 N N . ILE B 1 241 ? -18.547 1.062 8.023 1 94.81 241 ILE B N 1
ATOM 4055 C CA . ILE B 1 241 ? -17.562 -0.014 7.926 1 94.81 241 ILE B CA 1
ATOM 4056 C C . ILE B 1 241 ? -16.5 0.348 6.895 1 94.81 241 ILE B C 1
ATOM 4058 O O . ILE B 1 241 ? -15.328 0.009 7.059 1 94.81 241 ILE B O 1
ATOM 4062 N N . THR B 1 242 ? -16.875 0.986 5.832 1 94.06 242 THR B N 1
ATOM 4063 C CA . THR B 1 242 ? -15.914 1.382 4.812 1 94.06 242 THR B CA 1
ATOM 4064 C C . THR B 1 242 ? -14.852 2.305 5.402 1 94.06 242 THR B C 1
ATOM 4066 O O . THR B 1 242 ? -13.656 2.092 5.203 1 94.06 242 THR B O 1
ATOM 4069 N N . GLU B 1 243 ? -15.352 3.25 6.098 1 94.69 243 GLU B N 1
ATOM 4070 C CA . GLU B 1 243 ? -14.445 4.172 6.777 1 94.69 243 GLU B CA 1
ATOM 4071 C C . GLU B 1 243 ? -13.594 3.447 7.82 1 94.69 243 GLU B C 1
ATOM 4073 O O . GLU B 1 243 ? -12.391 3.674 7.914 1 94.69 243 GLU B O 1
ATOM 4078 N N . ALA B 1 244 ? -14.203 2.623 8.578 1 95.94 244 ALA B N 1
ATOM 4079 C CA . ALA B 1 244 ? -13.508 1.895 9.633 1 95.94 244 ALA B CA 1
ATOM 4080 C C . ALA B 1 244 ? -12.383 1.039 9.0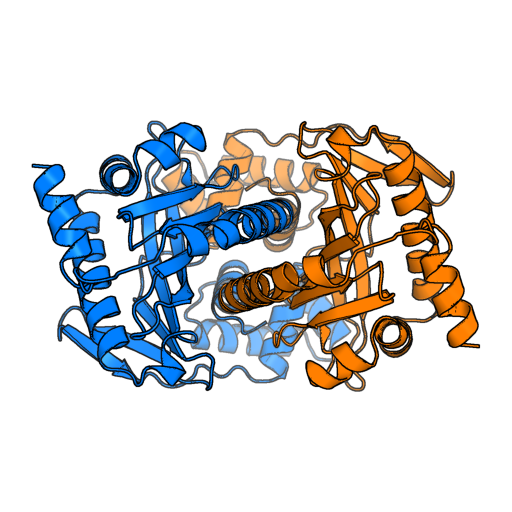55 1 95.94 244 ALA B C 1
ATOM 4082 O O . ALA B 1 244 ? -11.273 1.031 9.578 1 95.94 244 ALA B O 1
ATOM 4083 N N . VAL B 1 245 ? -12.672 0.335 7.992 1 94.69 245 VAL B N 1
ATOM 4084 C CA . VAL B 1 245 ? -11.672 -0.513 7.348 1 94.69 245 VAL B CA 1
ATOM 4085 C C . VAL B 1 245 ? -10.516 0.344 6.84 1 94.69 245 VAL B C 1
ATOM 4087 O O . VAL B 1 245 ? -9.352 -0.013 7.016 1 94.69 245 VAL B O 1
ATOM 4090 N N . GLY B 1 246 ? -10.844 1.4 6.258 1 93.19 246 GLY B N 1
ATOM 4091 C CA . GLY B 1 246 ? -9.812 2.314 5.781 1 93.19 246 GLY B CA 1
ATOM 4092 C C . GLY B 1 246 ? -8.922 2.84 6.891 1 93.19 246 GLY B C 1
ATOM 4093 O O . GLY B 1 246 ? -7.699 2.846 6.758 1 93.19 246 GLY B O 1
ATOM 4094 N N . ILE B 1 247 ? -9.547 3.26 7.957 1 92.81 247 ILE B N 1
ATOM 4095 C CA . ILE B 1 247 ? -8.812 3.807 9.094 1 92.81 247 ILE B CA 1
ATOM 4096 C C . ILE B 1 247 ? -7.934 2.721 9.711 1 92.81 247 ILE B C 1
ATOM 4098 O O . ILE B 1 247 ? -6.754 2.951 9.992 1 92.81 247 ILE B O 1
ATOM 4102 N N . ALA B 1 248 ? -8.5 1.584 9.891 1 92.81 248 ALA B N 1
ATOM 4103 C CA . ALA B 1 248 ? -7.762 0.469 10.477 1 92.81 248 ALA B CA 1
ATOM 4104 C C . ALA B 1 248 ? -6.562 0.09 9.617 1 92.81 248 ALA B C 1
ATOM 4106 O O . ALA B 1 248 ? -5.492 -0.236 10.141 1 92.81 248 ALA B O 1
ATOM 4107 N N . ALA B 1 249 ? -6.719 0.116 8.328 1 91.38 249 ALA B N 1
ATOM 4108 C CA . ALA B 1 249 ? -5.621 -0.176 7.414 1 91.38 249 ALA B CA 1
ATOM 4109 C C . ALA B 1 249 ? -4.512 0.869 7.531 1 91.38 249 ALA B C 1
ATOM 4111 O O . ALA B 1 249 ? -3.336 0.523 7.652 1 91.38 249 ALA B O 1
ATOM 4112 N N . ASN B 1 250 ? -4.926 2.07 7.562 1 87.38 250 ASN B N 1
ATOM 4113 C CA . ASN B 1 250 ? -3.953 3.154 7.672 1 87.38 250 ASN B CA 1
ATOM 4114 C C . ASN B 1 250 ? -3.168 3.074 8.977 1 87.38 250 ASN B C 1
ATOM 4116 O O . ASN B 1 250 ? -1.98 3.402 9.016 1 87.38 250 ASN B O 1
ATOM 4120 N N . LEU B 1 251 ? -3.84 2.6 10.016 1 86 251 LEU B N 1
ATOM 4121 C CA . LEU B 1 251 ? -3.207 2.49 11.328 1 86 251 LEU B CA 1
ATOM 4122 C C . LEU B 1 251 ? -2.504 1.146 11.484 1 86 251 LEU B C 1
ATOM 4124 O O . LEU B 1 251 ? -2.004 0.822 12.562 1 86 251 LEU B O 1
ATOM 4128 N N . ARG B 1 252 ? -2.582 0.335 10.484 1 87.19 252 ARG B N 1
ATOM 4129 C CA . ARG B 1 252 ? -1.926 -0.966 10.398 1 87.19 252 ARG B CA 1
ATOM 4130 C C . ARG B 1 252 ? -2.475 -1.921 11.453 1 87.19 252 ARG B C 1
ATOM 4132 O O . ARG B 1 252 ? -1.716 -2.66 12.086 1 87.19 252 ARG B O 1
ATOM 4139 N N . LEU B 1 253 ? -3.773 -1.779 11.656 1 87.56 253 LEU B N 1
ATOM 4140 C CA . LEU B 1 253 ? -4.414 -2.615 12.664 1 87.56 253 LEU B CA 1
ATOM 4141 C C . LEU B 1 253 ? -4.914 -3.92 12.055 1 87.56 253 LEU B C 1
ATOM 4143 O O . LEU B 1 253 ? -5.277 -4.848 12.781 1 87.56 253 LEU B O 1
ATOM 4147 N N . ILE B 1 254 ? -4.98 -3.904 10.797 1 87.25 254 ILE B N 1
ATOM 4148 C CA . ILE B 1 254 ? -5.438 -5.113 10.117 1 87.25 254 ILE B CA 1
ATOM 4149 C C . ILE B 1 254 ? -4.527 -5.406 8.922 1 87.25 254 ILE B C 1
ATOM 4151 O O . ILE B 1 254 ? -3.82 -4.52 8.438 1 87.25 254 ILE B O 1
#

Radius of gyration: 22.59 Å; Cα contacts (8 Å, |Δi|>4): 920; chains: 2; bounding box: 60×70×49 Å

Nearest PDB structures (foldseek):
  3clo-assembly1_B  TM=5.487E-01  e=2.611E-14  Bacteroides thetaiotaomicron VPI-5482
  3clo-assembly2_C-2  TM=5.201E-01  e=3.217E-13  Bacteroides thetaiotaomicron VPI-5482
  4zms-assembly1_B  TM=9.474E-01  e=1.777E-03  Streptococcus pneumoniae R6
  4gvp-assembly1_A  TM=8.819E-01  e=1.192E-03  Staphylococcus aureus subsp. aureus Mu50
  3qp6-assembly1_A-2  TM=2.835E-01  e=8.463E-04  Chromobacterium violaceum

InterPro domains:
  IPR000792 Transcription regulator LuxR, C-terminal [PF00196] (193-247)
  IPR000792 Transcription regulator LuxR, C-terminal [PR00038] (194-208)
  IPR000792 Transcription regulator LuxR, C-terminal [PR00038] (208-224)
  IPR000792 Transcription regulator LuxR, C-terminal [PR00038] (224-236)
  IPR000792 Transcription regulator LuxR, C-terminal [PS50043] (187-252)
  IPR000792 Transcription regulator LuxR, C-terminal [SM00421] (191-248)
  IPR000792 Transcription regulator LuxR, C-terminal [cd06170] (194-250)
  IPR016032 Signal transduction response regulator, C-terminal effector [SSF46894] (175-254)
  IPR036388 Winged helix-like DNA-binding domain superfamily [G3DSA:1.10.10.10] (193-254)

Secondary structure (DSSP, 8-state):
-HHHHHHHHTTTS-TT----GGGGHHHHHHHHHHHHHHHT-SSEEEEEETTTTEEEEE-S-SGGGTTS-HHHHHHHTTHHHHHHS-HHHHHHHHHHHHHHHHHHHHS-HHHHTTEEEEEEEEE--TTS--EEEEEEEEEEEE-TTS-EEEEEEEEEE-SSSS----EEEETTSS-EEEEETTTTEEEEEPPP---HHHHHHHHHHTTT--HHHHHHHHTS-HHHHHHHHHHHHHHHT-SSHHHHHHHHHHTT--/-HHHHHHHHTTTS-TT----GGGGHHHHHHHHHHHHHHHT-SSEEEEEETTTTEEEEE-S-SGGGTTS-HHHHHHHTTHHHHHHS-HHHHHHHHHHHHHHHHHHHHS-HHHHTTEEEEEEEEE--TTS--EEEEEEEEEEEE-TTS-EEEEEEEEEE-SSSS----EEEETTSS-EEEEETTTTEEEEEPPP---HHHHHHHHHHTTT--HHHHHHHHTS-HHHHHHHHHHHHHHHT-SSHHHHHHHHHHTT--